Protein AF-A0A0V0XMF1-F1 (afdb_monomer)

Organism: Trichinella pseudospiralis (NCBI:txid6337)

Nearest PDB structures (foldseek):
  4cem-assembly1_A  TM=9.504E-01  e=2.767E-16  Homo sapiens
  4cek-assembly1_A  TM=8.860E-01  e=7.306E-13  Homo sapiens
  4lun-assembly1_U  TM=7.523E-01  e=6.154E-06  Saccharomyces cerevisiae S288C
  7qg6-assembly1_B  TM=7.578E-01  e=6.546E-03  Homo sapiens
  1hu3-assembly1_A  TM=6.821E-01  e=3.438E-03  Homo sapiens

Structure (mmCIF, N/CA/C/O backbone):
data_AF-A0A0V0XMF1-F1
#
_entry.id   AF-A0A0V0XMF1-F1
#
loop_
_atom_site.group_PDB
_atom_site.id
_atom_site.type_symbol
_atom_site.label_atom_id
_atom_site.label_alt_id
_atom_site.label_comp_id
_atom_site.label_asym_id
_atom_site.label_entity_id
_atom_site.label_seq_id
_atom_site.pdbx_PDB_ins_code
_atom_site.Cartn_x
_atom_site.Cartn_y
_atom_site.Cartn_z
_atom_site.occupancy
_atom_site.B_iso_or_equiv
_atom_site.auth_seq_id
_atom_site.auth_comp_id
_atom_site.auth_asym_id
_atom_site.auth_atom_id
_atom_site.pdbx_PDB_model_num
ATOM 1 N N . LEU A 1 1 ? 15.326 -21.332 -53.238 1.00 30.30 1 LEU A N 1
ATOM 2 C CA . LEU A 1 1 ? 14.441 -20.182 -53.493 1.00 30.30 1 LEU A CA 1
ATOM 3 C C . LEU A 1 1 ? 13.102 -20.532 -52.876 1.00 30.30 1 LEU A C 1
ATOM 5 O O . LEU A 1 1 ? 12.557 -21.571 -53.218 1.00 30.30 1 LEU A O 1
ATOM 9 N N . ASP A 1 2 ? 12.730 -19.708 -51.901 1.00 27.34 2 ASP A N 1
ATOM 10 C CA . ASP A 1 2 ? 11.459 -19.590 -51.179 1.00 27.34 2 ASP A CA 1
ATOM 11 C C . ASP A 1 2 ? 11.040 -20.710 -50.213 1.00 27.34 2 ASP A C 1
ATOM 13 O O . ASP A 1 2 ? 10.286 -21.621 -50.535 1.00 27.34 2 ASP A O 1
ATOM 17 N N . PHE A 1 3 ? 11.503 -20.563 -48.965 1.00 25.14 3 PHE A N 1
ATOM 18 C CA . PHE A 1 3 ? 10.879 -21.134 -47.770 1.00 25.14 3 PHE A CA 1
ATOM 19 C C . PHE A 1 3 ? 9.914 -20.096 -47.174 1.00 25.14 3 PHE A C 1
ATOM 21 O O . PHE A 1 3 ? 10.340 -19.167 -46.490 1.00 25.14 3 PHE A O 1
ATOM 28 N N . GLN A 1 4 ? 8.616 -20.268 -47.425 1.00 29.94 4 GLN A N 1
ATOM 29 C CA . GLN A 1 4 ? 7.559 -19.795 -46.532 1.00 29.94 4 GLN A CA 1
ATOM 30 C C . GLN A 1 4 ? 7.360 -20.874 -45.463 1.00 29.94 4 GLN A C 1
ATOM 32 O O . GLN A 1 4 ? 6.953 -21.984 -45.790 1.00 29.94 4 GLN A O 1
ATOM 37 N N . ASN A 1 5 ? 7.669 -20.566 -44.205 1.00 28.72 5 ASN A N 1
ATOM 38 C CA . ASN A 1 5 ? 7.200 -21.344 -43.063 1.00 28.72 5 ASN A CA 1
ATOM 39 C C . ASN A 1 5 ? 6.481 -20.389 -42.114 1.00 28.72 5 ASN A C 1
ATOM 41 O O . ASN A 1 5 ? 7.101 -19.571 -41.434 1.00 28.72 5 ASN A O 1
ATOM 45 N N . ASP A 1 6 ? 5.158 -20.509 -42.125 1.00 28.97 6 ASP A N 1
ATOM 46 C CA . ASP A 1 6 ? 4.235 -19.914 -41.177 1.00 28.97 6 ASP A CA 1
ATOM 47 C C . ASP A 1 6 ? 4.534 -20.421 -39.758 1.00 28.97 6 ASP A C 1
ATOM 49 O O . ASP A 1 6 ? 4.359 -21.601 -39.454 1.00 28.97 6 ASP A O 1
ATOM 53 N N . TYR A 1 7 ? 4.934 -19.523 -38.858 1.00 27.34 7 TYR A N 1
ATOM 54 C CA . TYR A 1 7 ? 4.913 -19.781 -37.418 1.00 27.34 7 TYR A CA 1
ATOM 55 C C . TYR A 1 7 ? 3.592 -19.266 -36.837 1.00 27.34 7 TYR A C 1
ATOM 57 O O . TYR A 1 7 ? 3.508 -18.174 -36.281 1.00 27.34 7 TYR A O 1
ATOM 65 N N . PHE A 1 8 ? 2.538 -20.075 -36.965 1.00 24.08 8 PHE A N 1
ATOM 66 C CA . PHE A 1 8 ? 1.338 -19.947 -36.140 1.00 24.08 8 PHE A CA 1
ATOM 67 C C . PHE A 1 8 ? 1.643 -20.478 -34.735 1.00 24.08 8 PHE A C 1
ATOM 69 O O . PHE A 1 8 ? 1.678 -21.689 -34.522 1.00 24.08 8 PHE A O 1
ATOM 76 N N . ILE A 1 9 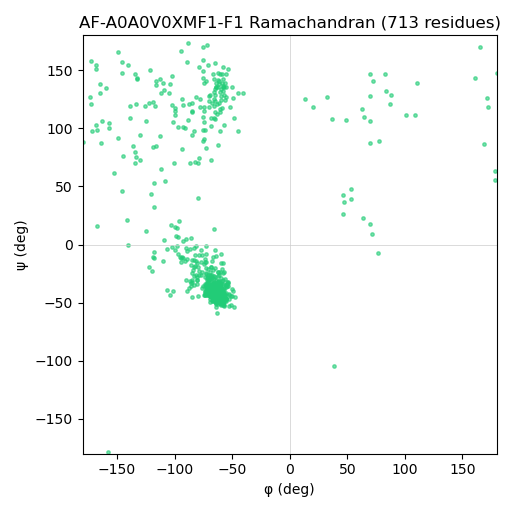? 1.812 -19.590 -33.754 1.00 26.56 9 ILE A N 1
ATOM 77 C CA . ILE A 1 9 ? 1.727 -19.976 -32.341 1.00 26.56 9 ILE A CA 1
ATOM 78 C C . ILE A 1 9 ? 0.274 -19.790 -31.898 1.00 26.56 9 ILE A C 1
ATOM 80 O O . ILE A 1 9 ? -0.187 -18.685 -31.612 1.00 26.56 9 ILE A O 1
ATOM 84 N N . LYS A 1 10 ? -0.455 -20.907 -31.853 1.00 23.38 10 LYS A N 1
ATOM 85 C CA . LYS A 1 10 ? -1.716 -21.044 -31.120 1.00 23.38 10 LYS A CA 1
ATOM 86 C C . LYS A 1 10 ? -1.381 -20.986 -29.624 1.00 23.38 10 LYS A C 1
ATOM 88 O O . LYS A 1 10 ? -0.874 -21.953 -29.067 1.00 23.38 10 LYS A O 1
ATOM 93 N N . LEU A 1 11 ? -1.619 -19.847 -28.981 1.00 26.94 11 LEU A N 1
ATOM 94 C CA . LEU A 1 11 ? -1.619 -19.752 -27.520 1.00 26.94 11 LEU A CA 1
ATOM 95 C C . LEU A 1 11 ? -3.007 -20.165 -27.018 1.00 26.94 11 LEU A C 1
ATOM 97 O O . LEU A 1 11 ? -3.922 -19.344 -26.969 1.00 26.94 11 LEU A O 1
ATOM 101 N N . ASP A 1 12 ? -3.160 -21.444 -26.673 1.00 26.95 12 ASP A N 1
ATOM 102 C CA . ASP A 1 12 ? -4.294 -21.925 -25.882 1.00 26.95 12 ASP A CA 1
ATOM 103 C C . ASP A 1 12 ? -4.173 -21.376 -24.455 1.00 26.95 12 ASP A C 1
ATOM 105 O O . ASP A 1 12 ? -3.333 -21.813 -23.675 1.00 26.95 12 ASP A O 1
ATOM 109 N N . PHE A 1 13 ? -5.043 -20.431 -24.103 1.00 34.44 13 PHE A N 1
ATOM 110 C CA . PHE A 1 13 ? -5.417 -20.165 -22.716 1.00 34.44 13 PHE A CA 1
ATOM 111 C C . PHE A 1 13 ? -6.933 -19.982 -22.660 1.00 34.44 13 PHE A C 1
ATOM 113 O O . PHE A 1 13 ? -7.457 -18.871 -22.729 1.00 34.44 13 PHE A O 1
ATOM 120 N N . MET A 1 14 ? -7.645 -21.105 -22.556 1.00 29.50 14 MET A N 1
ATOM 121 C CA . MET A 1 14 ? -9.008 -21.108 -22.041 1.00 29.50 14 MET A CA 1
ATOM 122 C C . MET A 1 14 ? -8.962 -20.938 -20.522 1.00 29.50 14 MET A C 1
ATOM 124 O O . MET A 1 14 ? -8.574 -21.840 -19.791 1.00 29.50 14 MET A O 1
ATOM 128 N N . SER A 1 15 ? -9.397 -19.779 -20.048 1.00 26.30 15 SER A N 1
ATOM 129 C CA . SER A 1 15 ? -10.392 -19.698 -18.978 1.00 26.30 15 SER A CA 1
ATOM 130 C C . SER A 1 15 ? -11.063 -18.332 -19.088 1.00 26.30 15 SER A C 1
ATOM 132 O O . SER A 1 15 ? -10.489 -17.285 -18.809 1.00 26.30 15 SER A O 1
ATOM 134 N N . THR A 1 16 ? -12.284 -18.344 -19.608 1.00 30.38 16 THR A N 1
ATOM 135 C CA . THR A 1 16 ? -13.222 -17.230 -19.511 1.00 30.38 16 THR A CA 1
ATOM 136 C C . THR A 1 16 ? -13.597 -17.074 -18.043 1.00 30.38 16 THR A C 1
ATOM 138 O O . THR A 1 16 ? -14.304 -17.922 -17.503 1.00 30.38 16 THR A O 1
ATOM 141 N N . VAL A 1 17 ? -13.117 -16.014 -17.400 1.00 25.81 17 VAL A N 1
ATOM 142 C CA . VAL A 1 17 ? -13.613 -15.581 -16.092 1.00 25.81 17 VAL A CA 1
ATOM 143 C C . VAL A 1 17 ? -14.222 -14.199 -16.284 1.00 25.81 17 VAL A C 1
ATOM 145 O O . VAL A 1 17 ? -13.543 -13.271 -16.725 1.00 25.81 17 VAL A O 1
ATOM 148 N N . GLU A 1 18 ? -15.519 -14.085 -16.003 1.00 23.31 18 GLU A N 1
ATOM 149 C CA . GLU A 1 18 ? -16.216 -12.804 -15.919 1.00 23.31 18 GLU A CA 1
ATOM 150 C C . GLU A 1 18 ? -15.550 -11.936 -14.848 1.00 23.31 18 GLU A C 1
ATOM 152 O O . GLU A 1 18 ? -15.513 -12.283 -13.667 1.00 23.31 18 GLU A O 1
ATOM 157 N N . VAL A 1 19 ? -15.010 -10.792 -15.264 1.00 26.77 19 VAL A N 1
ATOM 158 C CA . VAL A 1 19 ? -14.416 -9.813 -14.356 1.00 26.77 19 VAL A CA 1
ATOM 159 C C . VAL A 1 19 ? -15.524 -8.866 -13.899 1.00 26.77 19 VAL A C 1
ATOM 161 O O . VAL A 1 19 ? -15.971 -8.016 -14.669 1.00 26.77 19 VAL A O 1
ATOM 164 N N . LYS A 1 20 ? -15.969 -8.989 -12.641 1.00 24.58 20 LYS A N 1
ATOM 165 C CA . LYS A 1 20 ? -16.704 -7.904 -11.971 1.00 24.58 20 LYS A CA 1
ATOM 166 C C . LYS A 1 20 ? -15.758 -6.704 -11.802 1.00 24.58 20 LYS A C 1
ATOM 168 O O . LYS A 1 20 ? -14.625 -6.903 -11.361 1.00 24.58 20 LYS A O 1
ATOM 173 N N . PRO A 1 21 ? -16.184 -5.471 -12.126 1.00 28.03 21 PRO A N 1
ATOM 174 C CA . PRO A 1 21 ? -15.332 -4.301 -11.983 1.00 28.03 21 PRO A CA 1
ATOM 175 C C . PRO A 1 21 ? -15.124 -3.993 -10.495 1.00 28.03 21 PRO A C 1
ATOM 177 O O . PRO A 1 21 ? -16.082 -3.703 -9.779 1.00 28.03 21 PRO A O 1
ATOM 180 N N . LEU A 1 22 ? -13.873 -4.046 -10.028 1.00 30.06 22 LEU A N 1
ATOM 181 C CA . LEU A 1 22 ? -13.490 -3.438 -8.755 1.00 30.06 22 LEU A CA 1
ATOM 182 C C . LEU A 1 22 ? -13.434 -1.922 -8.945 1.00 30.06 22 LEU A C 1
ATOM 184 O O . LEU A 1 22 ? -12.664 -1.406 -9.755 1.00 30.06 22 LEU A O 1
ATOM 188 N N . GLY A 1 23 ? -14.286 -1.216 -8.206 1.00 38.03 23 GLY A N 1
ATOM 189 C CA . GLY A 1 23 ? -14.271 0.234 -8.141 1.00 38.03 23 GLY A CA 1
ATOM 190 C C . GLY A 1 23 ? -13.038 0.742 -7.400 1.00 38.03 23 GLY A C 1
ATOM 191 O O . GLY A 1 23 ? -12.791 0.348 -6.268 1.00 38.03 23 GLY A O 1
ATOM 192 N N . SER A 1 24 ? -12.306 1.666 -8.023 1.00 34.09 24 SER A N 1
ATOM 193 C CA . SER A 1 24 ? -11.539 2.704 -7.325 1.00 34.09 24 SER A CA 1
ATOM 194 C C . SER A 1 24 ? -11.055 3.764 -8.322 1.00 34.09 24 SER A C 1
ATOM 196 O O . SER A 1 24 ? -10.099 3.531 -9.055 1.00 34.09 24 SER A O 1
ATOM 198 N N . GLY A 1 25 ? -11.722 4.921 -8.346 1.00 32.59 25 GLY A N 1
ATOM 199 C CA . GLY A 1 25 ? -11.124 6.258 -8.506 1.00 32.59 25 GLY A CA 1
ATOM 200 C C . GLY A 1 25 ? -10.069 6.550 -9.587 1.00 32.59 25 GLY A C 1
ATOM 201 O O . GLY A 1 25 ? -9.284 7.471 -9.378 1.00 32.59 25 GLY A O 1
ATOM 202 N N . VAL A 1 26 ? -10.018 5.836 -10.711 1.00 34.59 26 VAL A N 1
ATOM 203 C CA . VAL A 1 26 ? -9.193 6.208 -11.874 1.00 34.59 26 VAL A CA 1
ATOM 204 C C . VAL A 1 26 ? -10.137 6.436 -13.046 1.00 34.59 26 VAL A C 1
ATOM 206 O O . VAL A 1 26 ? -10.932 5.553 -13.366 1.00 34.59 26 VAL A O 1
ATOM 209 N N . GLU A 1 27 ? -10.094 7.631 -13.642 1.00 34.00 27 GLU A N 1
ATOM 210 C CA . GLU A 1 27 ? -10.866 7.939 -14.850 1.00 34.00 27 GLU A CA 1
ATOM 211 C C . GLU A 1 27 ? -10.629 6.846 -15.911 1.00 34.00 27 GLU A C 1
ATOM 213 O O . GLU A 1 27 ? -9.488 6.405 -16.089 1.00 34.00 27 GLU A O 1
ATOM 218 N N . PRO A 1 28 ? -11.681 6.355 -16.587 1.00 40.06 28 PRO A N 1
ATOM 219 C CA . PRO A 1 28 ? -11.531 5.306 -17.583 1.00 40.06 28 PRO A CA 1
ATOM 220 C C . PRO A 1 28 ? -10.669 5.824 -18.740 1.00 40.06 28 PRO A C 1
ATOM 222 O O . PRO A 1 28 ? -11.083 6.717 -19.475 1.00 40.06 28 PRO A O 1
ATOM 225 N N . VAL A 1 29 ? -9.464 5.261 -18.888 1.00 56.44 29 VAL A N 1
ATOM 226 C CA . VAL A 1 29 ? -8.571 5.530 -20.027 1.00 56.44 29 VAL A CA 1
ATOM 227 C C . VAL A 1 29 ? -9.322 5.197 -21.312 1.00 56.44 29 VAL A C 1
ATOM 229 O O . VAL A 1 29 ? -9.894 4.112 -21.434 1.00 56.44 29 VAL A O 1
ATOM 232 N N . THR A 1 30 ? -9.345 6.131 -22.258 1.00 67.44 30 THR A N 1
ATOM 233 C CA . THR A 1 30 ? -10.129 5.978 -23.490 1.00 67.44 30 THR A CA 1
ATOM 234 C C . THR A 1 30 ? -9.459 5.006 -24.469 1.00 67.44 30 THR A C 1
ATOM 236 O O . THR A 1 30 ? -8.231 4.911 -24.527 1.00 67.44 30 THR A O 1
ATOM 239 N N . ASP A 1 31 ? -10.257 4.296 -25.278 1.00 68.62 31 ASP A N 1
ATOM 240 C CA . ASP A 1 31 ? -9.763 3.397 -26.338 1.00 68.62 31 ASP A CA 1
ATOM 241 C C . ASP A 1 31 ? -8.719 4.086 -27.244 1.00 68.62 31 ASP A C 1
ATOM 243 O O . ASP A 1 31 ? -7.724 3.469 -27.627 1.00 68.62 31 ASP A O 1
ATOM 247 N N . ASP A 1 32 ? -8.915 5.370 -27.555 1.00 72.81 32 ASP A N 1
ATOM 248 C CA . ASP A 1 32 ? -8.050 6.145 -28.453 1.00 72.81 32 ASP A CA 1
ATOM 249 C C . ASP A 1 32 ? -6.664 6.438 -27.850 1.00 72.81 32 ASP A C 1
ATOM 251 O O . ASP A 1 32 ? -5.651 6.400 -28.556 1.00 72.81 32 ASP A O 1
ATOM 255 N N . GLU A 1 33 ? -6.578 6.666 -26.537 1.00 74.19 33 GLU A N 1
ATOM 256 C CA . GLU A 1 33 ? -5.300 6.843 -25.834 1.00 74.19 33 GLU A CA 1
ATOM 257 C C . GLU A 1 33 ? -4.482 5.547 -25.822 1.00 74.19 33 GLU A C 1
ATOM 259 O O . GLU A 1 33 ? -3.262 5.569 -26.018 1.00 74.19 33 GLU A O 1
ATOM 264 N N . ILE A 1 34 ? -5.153 4.403 -25.655 1.00 71.25 34 ILE A N 1
ATOM 265 C CA . ILE A 1 34 ? -4.511 3.084 -25.673 1.00 71.25 34 ILE A CA 1
ATOM 266 C C . ILE A 1 34 ? -3.998 2.766 -27.081 1.00 71.25 34 ILE A C 1
ATOM 268 O O . ILE A 1 34 ? -2.865 2.310 -27.232 1.00 71.25 34 ILE A O 1
ATOM 272 N N . LEU A 1 35 ? -4.781 3.071 -28.118 1.00 73.31 35 LEU A N 1
ATOM 273 C CA . LEU A 1 35 ? -4.372 2.910 -29.516 1.00 73.31 35 LEU A CA 1
ATOM 274 C C . LEU A 1 35 ? -3.148 3.761 -29.872 1.00 73.31 35 LEU A C 1
ATOM 276 O O . LEU A 1 35 ? -2.203 3.259 -30.483 1.00 73.31 35 LEU A O 1
ATOM 280 N N . SER A 1 36 ? -3.128 5.024 -29.439 1.00 80.75 36 SER A N 1
ATOM 281 C CA . SER A 1 36 ? -1.967 5.907 -29.598 1.00 80.75 36 SER A CA 1
ATOM 282 C C . SER A 1 36 ? -0.722 5.333 -28.911 1.00 80.75 36 SER A C 1
ATOM 284 O O . SER A 1 36 ? 0.367 5.321 -29.488 1.00 80.75 36 SER A O 1
ATOM 286 N N . SER A 1 37 ? -0.880 4.779 -27.706 1.00 77.44 37 SER A N 1
ATOM 287 C CA . SER A 1 37 ? 0.222 4.162 -26.966 1.00 77.44 37 SER A CA 1
ATOM 288 C C . SER A 1 37 ? 0.757 2.892 -27.643 1.00 77.44 37 SER A C 1
ATOM 290 O O . SER A 1 37 ? 1.973 2.724 -27.749 1.00 77.44 37 SER A O 1
ATOM 292 N N . ILE A 1 38 ? -0.125 2.045 -28.189 1.00 75.25 38 ILE A N 1
ATOM 293 C CA . ILE A 1 38 ? 0.260 0.862 -28.978 1.00 75.25 38 ILE A CA 1
ATOM 294 C C . ILE A 1 38 ? 1.078 1.280 -30.207 1.00 75.25 38 ILE A C 1
ATOM 296 O O . ILE A 1 38 ? 2.137 0.703 -30.463 1.00 75.25 38 ILE A O 1
ATOM 300 N N . GLN A 1 39 ? 0.633 2.303 -30.944 1.00 79.56 39 GLN A N 1
ATOM 301 C CA . GLN A 1 39 ? 1.357 2.782 -32.124 1.00 79.56 39 GLN A CA 1
ATOM 302 C C . GLN A 1 39 ? 2.742 3.333 -31.760 1.00 79.56 39 GLN A C 1
ATOM 304 O O . GLN A 1 39 ? 3.729 2.996 -32.411 1.00 79.56 39 GLN A O 1
ATOM 309 N N . GLN A 1 40 ? 2.846 4.115 -30.680 1.00 83.00 40 GLN A N 1
ATOM 310 C CA . GLN A 1 40 ? 4.134 4.615 -30.189 1.00 83.00 40 GLN A CA 1
ATOM 311 C C . GLN A 1 40 ? 5.101 3.480 -29.830 1.00 83.00 40 GLN A C 1
ATOM 313 O O . GLN A 1 40 ? 6.297 3.582 -30.107 1.00 83.00 40 GLN A O 1
ATOM 318 N N . SER A 1 41 ? 4.601 2.396 -29.234 1.00 79.88 41 SER A N 1
ATOM 319 C CA . SER A 1 41 ? 5.398 1.203 -28.937 1.00 79.88 41 SER A CA 1
ATOM 320 C C . SER A 1 41 ? 5.903 0.501 -30.200 1.00 79.88 41 SER A C 1
ATOM 322 O O . SER A 1 41 ? 7.085 0.155 -30.270 1.00 79.88 41 SER A O 1
ATOM 324 N N . ILE A 1 42 ? 5.052 0.346 -31.220 1.00 80.56 42 ILE A N 1
ATOM 325 C CA . ILE A 1 42 ? 5.435 -0.238 -32.517 1.00 80.56 42 ILE A CA 1
ATOM 326 C C . ILE A 1 42 ? 6.522 0.611 -33.187 1.00 80.56 42 ILE A C 1
ATOM 328 O O . ILE A 1 42 ? 7.567 0.082 -33.574 1.00 80.56 42 ILE A O 1
ATOM 332 N N . ASP A 1 43 ? 6.321 1.928 -33.264 1.00 84.44 43 ASP A N 1
ATOM 333 C CA . ASP A 1 43 ? 7.280 2.858 -33.869 1.00 84.44 43 ASP A CA 1
ATOM 334 C C . ASP A 1 43 ? 8.619 2.843 -33.118 1.00 84.44 43 ASP A C 1
ATOM 336 O O . ASP A 1 43 ? 9.696 2.851 -33.726 1.00 84.44 43 ASP A O 1
ATOM 340 N N . ARG A 1 44 ? 8.570 2.784 -31.779 1.00 86.38 44 ARG A N 1
ATOM 341 C CA . ARG A 1 44 ? 9.758 2.675 -30.925 1.00 86.38 44 ARG A CA 1
ATOM 342 C C . ARG A 1 44 ? 10.531 1.393 -31.221 1.00 86.38 44 ARG A C 1
ATOM 344 O O . ARG A 1 44 ? 11.747 1.460 -31.399 1.00 86.38 44 ARG A O 1
ATOM 351 N N . LEU A 1 45 ? 9.855 0.246 -31.289 1.00 84.62 45 LEU A N 1
ATOM 352 C CA . LEU A 1 45 ? 10.485 -1.043 -31.584 1.00 84.62 45 LEU A CA 1
ATOM 353 C C . LEU A 1 45 ? 11.077 -1.071 -33.003 1.00 84.62 45 LEU A C 1
ATOM 355 O O . LEU A 1 45 ? 12.195 -1.554 -33.190 1.00 84.62 45 LEU A O 1
ATOM 359 N N . GLY A 1 46 ? 10.374 -0.492 -33.982 1.00 85.62 46 GLY A N 1
ATOM 360 C CA . GLY A 1 46 ? 10.856 -0.335 -35.357 1.00 85.62 46 GLY A CA 1
ATOM 361 C C . GLY A 1 46 ? 12.177 0.434 -35.427 1.00 85.62 46 GLY A C 1
ATOM 362 O O . GLY A 1 46 ? 13.168 -0.086 -35.939 1.00 85.62 46 GLY A O 1
ATOM 363 N N . ARG A 1 47 ? 12.243 1.617 -34.800 1.00 88.06 47 ARG A N 1
ATOM 364 C CA . ARG A 1 47 ? 13.485 2.413 -34.720 1.00 88.06 47 ARG A CA 1
ATOM 365 C C . ARG A 1 47 ? 14.621 1.660 -34.024 1.00 88.06 47 ARG A C 1
ATOM 367 O O . ARG A 1 47 ? 15.770 1.736 -34.459 1.00 88.06 47 ARG A O 1
ATOM 374 N N . LYS A 1 48 ? 14.318 0.907 -32.958 1.00 90.62 48 LYS A N 1
ATOM 375 C CA . LYS A 1 48 ? 15.318 0.069 -32.274 1.00 90.62 48 LYS A CA 1
ATOM 376 C C . LYS A 1 48 ? 15.896 -0.994 -33.210 1.00 90.62 48 LYS A C 1
ATOM 378 O O . LYS A 1 48 ? 17.113 -1.172 -33.219 1.00 90.62 48 LYS A O 1
ATOM 383 N N . ARG A 1 49 ? 15.066 -1.663 -34.025 1.00 90.12 49 ARG A N 1
ATOM 384 C CA . ARG A 1 49 ? 15.522 -2.659 -35.016 1.00 90.12 49 ARG A CA 1
ATOM 385 C C . ARG A 1 49 ? 16.448 -2.052 -36.067 1.00 90.12 49 ARG A C 1
ATOM 387 O O . ARG A 1 49 ? 17.489 -2.639 -36.350 1.00 90.12 49 ARG A O 1
ATOM 394 N N . GLU A 1 50 ? 16.113 -0.878 -36.596 1.00 91.69 50 GLU A N 1
ATOM 395 C CA . GLU A 1 50 ? 16.941 -0.184 -37.594 1.00 91.69 50 GLU A CA 1
ATOM 396 C C . GLU A 1 50 ? 18.346 0.120 -37.056 1.00 91.69 50 GLU A C 1
ATOM 398 O O . GLU A 1 50 ? 19.354 -0.250 -37.665 1.00 91.69 50 GLU A O 1
ATOM 403 N N . ILE A 1 51 ? 18.424 0.732 -35.871 1.00 92.94 51 ILE A N 1
ATOM 404 C CA . ILE A 1 51 ? 19.703 1.062 -35.230 1.00 92.94 51 ILE A CA 1
ATOM 405 C C . ILE A 1 51 ? 20.466 -0.216 -34.857 1.00 92.94 51 ILE A C 1
ATOM 407 O O . ILE A 1 51 ? 21.682 -0.294 -35.052 1.00 92.94 51 ILE A O 1
ATOM 411 N N . ARG A 1 52 ? 19.762 -1.239 -34.354 1.00 94.38 52 ARG A N 1
ATOM 412 C CA . ARG A 1 52 ? 20.353 -2.541 -34.029 1.00 94.38 52 ARG A CA 1
ATOM 413 C C . ARG A 1 52 ? 21.009 -3.176 -35.244 1.00 94.38 52 ARG A C 1
ATOM 415 O O . ARG A 1 52 ? 22.150 -3.614 -35.137 1.00 94.38 52 ARG A O 1
ATOM 422 N N . GLN A 1 53 ? 20.337 -3.187 -36.392 1.00 93.50 53 GLN A N 1
ATOM 423 C CA . GLN A 1 53 ? 20.891 -3.756 -37.617 1.00 93.50 53 GLN A CA 1
ATOM 424 C C . GLN A 1 53 ? 22.175 -3.035 -38.048 1.00 93.50 53 GLN A C 1
ATOM 426 O O . GLN A 1 53 ? 23.155 -3.686 -38.411 1.00 93.50 53 GLN A O 1
ATOM 431 N N . ALA A 1 54 ? 22.205 -1.702 -37.952 1.00 93.75 54 ALA A N 1
ATOM 432 C CA . ALA A 1 54 ? 23.402 -0.917 -38.250 1.00 93.75 54 ALA A CA 1
ATOM 433 C C . ALA A 1 54 ? 24.569 -1.235 -37.296 1.00 93.75 54 ALA A C 1
ATOM 435 O O . ALA A 1 54 ? 25.718 -1.313 -37.727 1.00 93.75 54 ALA A O 1
ATOM 436 N N . ASN A 1 55 ? 24.286 -1.462 -36.009 1.00 95.88 55 ASN A N 1
ATOM 437 C CA . ASN A 1 55 ? 25.307 -1.829 -35.024 1.00 95.88 55 ASN A CA 1
ATOM 438 C C . ASN A 1 55 ? 25.814 -3.264 -35.203 1.00 95.88 55 ASN A C 1
ATOM 440 O O . ASN A 1 55 ? 27.017 -3.487 -35.123 1.00 95.88 55 ASN A O 1
ATOM 444 N N . LEU A 1 56 ? 24.942 -4.226 -35.513 1.00 93.19 56 LEU A N 1
ATOM 445 C CA . LEU A 1 56 ? 25.362 -5.604 -35.796 1.00 93.19 56 LEU A CA 1
ATOM 446 C C . LEU A 1 56 ? 26.260 -5.680 -37.042 1.00 93.19 56 LEU A C 1
ATOM 448 O O . LEU A 1 56 ? 27.242 -6.418 -37.049 1.00 93.19 56 LEU A O 1
ATOM 452 N N . ASN A 1 57 ? 25.984 -4.848 -38.049 1.00 93.88 57 ASN A N 1
ATOM 453 C CA . ASN A 1 57 ? 26.796 -4.742 -39.264 1.00 93.88 57 ASN A CA 1
ATOM 454 C C . ASN A 1 57 ? 28.050 -3.857 -39.088 1.00 93.88 57 ASN A C 1
ATOM 456 O O . ASN A 1 57 ? 28.836 -3.706 -40.023 1.00 93.88 57 ASN A O 1
ATOM 460 N N . ALA A 1 58 ? 28.276 -3.269 -37.905 1.00 92.25 58 ALA A N 1
ATOM 461 C CA . ALA A 1 58 ? 29.364 -2.318 -37.673 1.00 92.25 58 ALA A CA 1
ATOM 462 C C . ALA A 1 58 ? 30.746 -2.890 -38.000 1.00 92.25 58 ALA A C 1
ATOM 464 O O . ALA A 1 58 ? 31.600 -2.171 -38.507 1.00 92.25 58 ALA A O 1
ATOM 465 N N . VAL A 1 59 ? 30.987 -4.171 -37.709 1.00 88.81 59 VAL A N 1
ATOM 466 C CA . VAL A 1 59 ? 32.298 -4.803 -37.932 1.00 88.81 59 VAL A CA 1
ATOM 467 C C . VAL A 1 59 ? 32.701 -4.752 -39.408 1.00 88.81 59 VAL A C 1
ATOM 469 O O . VAL A 1 59 ? 33.872 -4.521 -39.697 1.00 88.81 59 VAL A O 1
ATOM 472 N N . GLU A 1 60 ? 31.741 -4.899 -40.321 1.00 88.00 60 GLU A N 1
ATOM 473 C CA . GLU A 1 60 ? 31.977 -4.884 -41.769 1.00 88.00 60 GLU A CA 1
ATOM 474 C C . GLU A 1 60 ? 31.998 -3.466 -42.355 1.00 88.00 60 GLU A C 1
ATOM 476 O O . GLU A 1 60 ? 32.693 -3.207 -43.334 1.00 88.00 60 GLU A O 1
ATOM 481 N N . VAL A 1 61 ? 31.245 -2.538 -41.755 1.00 88.38 61 VAL A N 1
ATOM 482 C CA . VAL A 1 61 ? 31.017 -1.178 -42.287 1.00 88.38 61 VAL A CA 1
ATOM 483 C C . VAL A 1 61 ? 31.936 -0.129 -41.639 1.00 88.38 61 VAL A C 1
ATOM 485 O O . VAL A 1 61 ? 31.897 1.054 -41.988 1.00 88.38 61 VAL A O 1
ATOM 488 N N . ARG A 1 62 ? 32.788 -0.532 -40.688 1.00 92.06 62 ARG A N 1
ATOM 489 C CA . ARG A 1 62 ? 33.707 0.377 -39.990 1.00 92.06 62 ARG A CA 1
ATOM 490 C C . ARG A 1 62 ? 34.617 1.124 -40.972 1.00 92.06 62 ARG A C 1
ATOM 492 O O . ARG A 1 62 ? 35.185 0.512 -41.875 1.00 92.06 62 ARG A O 1
ATOM 499 N N . PRO A 1 63 ? 34.798 2.443 -40.780 1.00 90.62 63 PRO A N 1
ATOM 500 C CA . PRO A 1 63 ? 35.652 3.234 -41.647 1.00 90.62 63 PRO A CA 1
ATOM 501 C C . PRO A 1 63 ? 37.120 2.821 -41.515 1.00 90.62 63 PRO A C 1
ATOM 503 O O . PRO A 1 63 ? 37.599 2.489 -40.430 1.00 90.62 63 PRO A O 1
ATOM 506 N N . ASP A 1 64 ? 37.843 2.913 -42.625 1.00 89.56 64 ASP A N 1
ATOM 507 C CA . ASP A 1 64 ? 39.273 2.650 -42.684 1.00 89.56 64 ASP A CA 1
ATOM 508 C C . ASP A 1 64 ? 40.107 3.799 -42.086 1.00 89.56 64 ASP A C 1
ATOM 510 O O . ASP A 1 64 ? 39.628 4.906 -41.805 1.00 89.56 64 ASP A O 1
ATOM 514 N N . GLU A 1 65 ? 41.410 3.563 -41.907 1.00 87.81 65 GLU A N 1
ATOM 515 C CA . GLU A 1 65 ? 42.315 4.605 -41.413 1.00 87.81 65 GLU A CA 1
ATOM 516 C C . GLU A 1 65 ? 42.333 5.852 -42.311 1.00 87.81 65 GLU A C 1
ATOM 518 O O . GLU A 1 65 ? 42.549 6.963 -41.818 1.00 87.81 65 GLU A O 1
ATOM 523 N N . ALA A 1 66 ? 42.110 5.698 -43.621 1.00 90.75 66 ALA A N 1
ATOM 524 C CA . ALA A 1 66 ? 42.111 6.811 -44.563 1.00 90.75 66 ALA A CA 1
ATOM 525 C C . ALA A 1 66 ? 40.955 7.781 -44.293 1.00 90.75 66 ALA A C 1
ATOM 527 O O . ALA A 1 66 ? 41.151 9.000 -44.340 1.00 90.75 66 ALA A O 1
ATOM 528 N N . PHE A 1 67 ? 39.770 7.268 -43.958 1.00 92.50 67 PHE A N 1
ATOM 529 C CA . PHE A 1 67 ? 38.662 8.087 -43.483 1.00 92.50 67 PHE A CA 1
ATOM 530 C C . PHE A 1 67 ? 39.006 8.798 -42.168 1.00 92.50 67 PHE A C 1
ATOM 532 O O . PHE A 1 67 ? 38.831 10.014 -42.063 1.00 92.50 67 PHE A O 1
ATOM 539 N N . LEU A 1 68 ? 39.551 8.077 -41.181 1.00 92.44 68 LEU A N 1
ATOM 540 C CA . LEU A 1 68 ? 39.847 8.636 -39.855 1.00 92.44 68 LEU A CA 1
ATOM 541 C C . LEU A 1 68 ? 40.888 9.768 -39.901 1.00 92.44 68 LEU A C 1
ATOM 543 O O . LEU A 1 68 ? 40.802 10.720 -39.123 1.00 92.44 68 LEU A O 1
ATOM 547 N N . ARG A 1 69 ? 41.845 9.719 -40.835 1.00 92.31 69 ARG A N 1
ATOM 548 C CA . ARG A 1 69 ? 42.851 10.781 -41.034 1.00 92.31 69 ARG A CA 1
ATOM 549 C C . ARG A 1 69 ? 42.266 12.103 -41.545 1.00 92.31 69 ARG A C 1
ATOM 551 O O . ARG A 1 69 ? 42.897 13.137 -41.354 1.00 92.31 69 ARG A O 1
ATOM 558 N N . LYS A 1 70 ? 41.081 12.095 -42.171 1.00 93.88 70 LYS A N 1
ATOM 559 C CA . LYS A 1 70 ? 40.396 13.317 -42.649 1.00 93.88 70 LYS A CA 1
ATOM 560 C C . LYS A 1 70 ? 39.713 14.098 -41.522 1.00 93.88 70 LYS A C 1
ATOM 562 O O . LYS A 1 70 ? 39.319 15.243 -41.722 1.00 93.88 70 LYS A O 1
ATOM 567 N N . LEU A 1 71 ? 39.538 13.470 -40.364 1.00 95.38 71 LEU A N 1
ATOM 568 C CA . LEU A 1 71 ? 38.852 14.037 -39.211 1.00 95.38 71 LEU A CA 1
ATOM 569 C C . LEU A 1 71 ? 39.818 14.806 -38.302 1.00 95.38 71 LEU A C 1
ATOM 571 O O . LEU A 1 71 ? 41.026 14.558 -38.268 1.00 95.38 71 LEU A O 1
ATOM 575 N N . ASP A 1 72 ? 39.276 15.730 -37.513 1.00 94.38 72 ASP A N 1
ATOM 576 C CA . ASP A 1 72 ? 40.077 16.602 -36.661 1.00 94.38 72 ASP A CA 1
ATOM 577 C C . ASP A 1 72 ? 40.629 15.843 -35.437 1.00 94.38 72 ASP A C 1
ATOM 579 O O . ASP A 1 72 ? 39.892 15.393 -34.555 1.00 94.38 72 ASP A O 1
ATOM 583 N N . SER A 1 73 ? 41.957 15.716 -35.388 1.00 94.69 73 SER A N 1
ATOM 584 C CA . SER A 1 73 ? 42.707 15.038 -34.318 1.00 94.69 73 SER A CA 1
ATOM 585 C C . SER A 1 73 ? 43.309 16.016 -33.295 1.00 94.69 73 SER A C 1
ATOM 587 O O . SER A 1 73 ? 44.201 15.652 -32.529 1.00 94.69 73 SER A O 1
ATOM 589 N N . SER A 1 74 ? 42.873 17.281 -33.277 1.00 95.44 74 SER A N 1
ATOM 590 C CA . SER A 1 74 ? 43.430 18.295 -32.379 1.00 95.44 74 SER A CA 1
ATOM 591 C C . SER A 1 74 ? 43.159 17.957 -30.911 1.00 95.44 74 SER A C 1
ATOM 593 O O . SER A 1 74 ? 42.018 17.743 -30.490 1.00 95.44 74 SER A O 1
ATOM 595 N N . LEU A 1 75 ? 44.225 17.967 -30.104 1.00 94.69 75 LEU A N 1
ATOM 596 C CA . LEU A 1 75 ? 44.176 17.691 -28.663 1.00 94.69 75 LEU A CA 1
ATOM 597 C C . LEU A 1 75 ? 43.136 18.573 -27.956 1.00 94.69 75 LEU A C 1
ATOM 599 O O . LEU A 1 75 ? 42.363 18.091 -27.129 1.00 94.69 75 LEU A O 1
ATOM 603 N N . LYS A 1 76 ? 43.078 19.864 -28.312 1.00 95.00 76 LYS A N 1
ATOM 604 C CA . LYS A 1 76 ? 42.164 20.838 -27.701 1.00 95.00 76 LYS A CA 1
ATOM 605 C C . LYS A 1 76 ? 40.694 20.488 -27.946 1.00 95.00 76 LYS A C 1
ATOM 607 O O . LYS A 1 76 ? 39.914 20.523 -27.000 1.00 95.00 76 LYS A O 1
ATOM 612 N N . LYS A 1 77 ? 40.306 20.145 -29.182 1.00 95.44 77 LYS A N 1
ATOM 613 C CA . LYS A 1 77 ? 38.903 19.824 -29.488 1.00 95.44 77 LYS A CA 1
ATOM 614 C C . LYS A 1 77 ? 38.501 18.458 -28.942 1.00 95.44 77 LYS A C 1
ATOM 616 O O . LYS A 1 77 ? 37.435 18.354 -28.348 1.00 95.44 77 LYS A O 1
ATOM 621 N N . ASN A 1 78 ? 39.369 17.452 -29.053 1.00 96.00 78 ASN A N 1
ATOM 622 C CA . ASN A 1 78 ? 39.092 16.110 -28.536 1.00 96.00 78 ASN A CA 1
ATOM 623 C C . ASN A 1 78 ? 38.969 16.100 -27.002 1.00 96.00 78 ASN A C 1
ATOM 625 O O . ASN A 1 78 ? 37.989 15.585 -26.468 1.00 96.00 78 ASN A O 1
ATOM 629 N N . THR A 1 79 ? 39.879 16.757 -26.274 1.00 94.69 79 THR A N 1
ATOM 630 C CA . THR A 1 79 ? 39.761 16.873 -24.805 1.00 94.69 79 THR A CA 1
ATOM 631 C C . THR A 1 79 ? 38.554 17.702 -24.366 1.00 94.69 79 THR A C 1
ATOM 633 O O . THR A 1 79 ? 37.907 17.353 -23.378 1.00 94.69 79 THR A O 1
ATOM 636 N N . ALA A 1 80 ? 38.213 18.776 -25.087 1.00 95.88 80 ALA A N 1
ATOM 637 C CA . ALA A 1 80 ? 37.009 19.558 -24.811 1.00 95.88 80 ALA A CA 1
ATOM 638 C C . ALA A 1 80 ? 35.733 18.733 -25.035 1.00 95.88 80 ALA A C 1
ATOM 640 O O . ALA A 1 80 ? 34.837 18.762 -24.192 1.00 95.88 80 ALA A O 1
ATOM 641 N N . PHE A 1 81 ? 35.679 17.956 -26.120 1.00 97.00 81 PHE A N 1
ATOM 642 C CA . PHE A 1 81 ? 34.574 17.049 -26.419 1.00 97.00 81 PHE A CA 1
ATOM 643 C C . PHE A 1 81 ? 34.398 16.005 -25.311 1.00 97.00 81 PHE A C 1
ATOM 645 O O . PHE A 1 81 ? 33.326 15.917 -24.719 1.00 97.00 81 PHE A O 1
ATOM 652 N N . VAL A 1 82 ? 35.468 15.296 -24.938 1.00 96.50 82 VAL A N 1
ATOM 653 C CA . VAL A 1 82 ? 35.437 14.288 -23.865 1.00 96.50 82 VAL A CA 1
ATOM 654 C C . VAL A 1 82 ? 35.014 14.886 -22.520 1.00 96.50 82 VAL A C 1
ATOM 656 O O . VAL A 1 82 ? 34.270 14.250 -21.776 1.00 96.50 82 VAL A O 1
ATOM 659 N N . LYS A 1 83 ? 35.437 16.113 -22.187 1.00 94.81 83 LYS A N 1
ATOM 660 C CA . LYS A 1 83 ? 34.975 16.801 -20.967 1.00 94.81 83 LYS A CA 1
ATOM 661 C C . LYS A 1 83 ? 33.487 17.140 -21.026 1.00 94.81 83 LYS A C 1
ATOM 663 O O . LYS A 1 83 ? 32.797 16.979 -20.024 1.00 94.81 83 LYS A O 1
ATOM 668 N N . ARG A 1 84 ? 32.994 17.576 -22.188 1.00 94.75 84 ARG A N 1
ATOM 669 C CA . ARG A 1 84 ? 31.582 17.924 -22.404 1.00 94.75 84 ARG A CA 1
ATOM 670 C C . ARG A 1 84 ? 3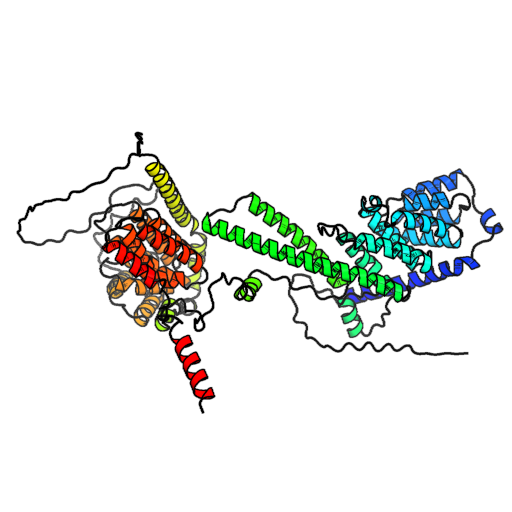0.652 16.728 -22.187 1.00 94.75 84 ARG A C 1
ATOM 672 O O . ARG A 1 84 ? 29.553 16.905 -21.673 1.00 94.75 84 ARG A O 1
ATOM 679 N N . LEU A 1 85 ? 31.112 15.515 -22.497 1.00 95.75 85 LEU A N 1
ATOM 680 C CA . LEU A 1 85 ? 30.346 14.283 -22.282 1.00 95.75 85 LEU A CA 1
ATOM 681 C C . LEU A 1 85 ? 29.999 14.011 -20.809 1.00 95.75 85 LEU A C 1
ATOM 683 O O . LEU A 1 85 ? 28.962 13.413 -20.544 1.00 95.75 85 LEU A O 1
ATOM 687 N N . LYS A 1 86 ? 30.789 14.505 -19.841 1.00 94.50 86 LYS A N 1
ATOM 688 C CA . LYS A 1 86 ? 30.484 14.343 -18.402 1.00 94.50 86 LYS A CA 1
ATOM 689 C C . LYS A 1 86 ? 29.206 15.066 -17.965 1.00 94.50 86 LYS A C 1
ATOM 691 O O . LYS A 1 86 ? 28.641 14.758 -16.918 1.00 94.50 86 LYS A O 1
ATOM 696 N N . THR A 1 87 ? 28.765 16.044 -18.749 1.00 93.12 87 THR A N 1
ATOM 697 C CA . THR A 1 87 ? 27.550 16.831 -18.515 1.00 93.12 87 THR A CA 1
ATOM 698 C C . THR A 1 87 ? 26.547 16.641 -19.652 1.00 93.12 87 THR A C 1
ATOM 700 O O . THR A 1 87 ? 25.847 17.586 -20.007 1.00 93.12 87 THR A O 1
ATOM 703 N N . PHE A 1 88 ? 26.524 15.450 -20.263 1.00 95.06 88 PHE A N 1
ATOM 704 C CA . PHE A 1 88 ? 25.594 15.122 -21.340 1.00 95.06 88 PHE A CA 1
ATOM 705 C C . PHE A 1 88 ? 24.139 15.296 -20.888 1.00 95.06 88 PHE A C 1
ATOM 707 O O . PHE A 1 88 ? 23.760 14.851 -19.805 1.00 95.06 88 PHE A O 1
ATOM 714 N N . THR A 1 89 ? 23.333 15.917 -21.748 1.00 94.69 89 THR A N 1
ATOM 715 C CA . THR A 1 89 ? 21.881 16.047 -21.595 1.00 94.69 89 THR A CA 1
ATOM 716 C C . THR A 1 89 ? 21.207 15.877 -22.951 1.00 94.69 89 THR A C 1
ATOM 718 O O . THR A 1 89 ? 21.797 16.203 -23.984 1.00 94.69 89 THR A O 1
ATOM 721 N N . GLU A 1 90 ? 19.945 15.455 -22.954 1.00 93.25 90 GLU A N 1
ATOM 722 C CA . GLU A 1 90 ? 19.112 15.325 -24.157 1.00 93.25 90 GLU A CA 1
ATOM 723 C C . GLU A 1 90 ? 19.163 16.573 -25.061 1.00 93.25 90 GLU A C 1
ATOM 725 O O . GLU A 1 90 ? 19.420 16.469 -26.260 1.00 93.25 90 GLU A O 1
ATOM 730 N N . SER A 1 91 ? 19.054 17.772 -24.477 1.00 93.81 91 SER A N 1
ATOM 731 C CA . SER A 1 91 ? 19.114 19.053 -25.203 1.00 93.81 91 SER A CA 1
ATOM 732 C C . SER A 1 91 ? 20.442 19.320 -25.925 1.00 93.81 91 SER A C 1
ATOM 734 O O . SER A 1 91 ? 20.490 20.096 -26.879 1.00 93.81 91 SER A O 1
ATOM 736 N N . GLN A 1 92 ? 21.537 18.700 -25.480 1.00 94.06 92 GLN A N 1
ATOM 737 C CA . GLN A 1 92 ? 22.856 18.847 -26.092 1.00 94.06 92 GLN A CA 1
ATOM 738 C C . GLN A 1 92 ? 23.143 17.762 -27.134 1.00 94.06 92 GLN A C 1
ATOM 740 O O . GLN A 1 92 ? 24.114 17.911 -27.880 1.00 94.06 92 GLN A O 1
ATOM 745 N N . SER A 1 93 ? 22.314 16.715 -27.213 1.00 93.81 93 SER A N 1
ATOM 746 C CA . SER A 1 93 ? 22.571 15.516 -28.016 1.00 93.81 93 SER A CA 1
ATOM 747 C C . SER A 1 93 ? 22.900 15.844 -29.475 1.00 93.81 93 SER A C 1
ATOM 749 O O . SER A 1 93 ? 23.981 15.505 -29.953 1.00 93.81 93 SER A O 1
ATOM 751 N N . ALA A 1 94 ? 22.049 16.621 -30.156 1.00 95.31 94 ALA A N 1
ATOM 752 C CA . ALA A 1 94 ? 22.244 16.972 -31.566 1.00 95.31 94 ALA A CA 1
ATOM 753 C C . ALA A 1 94 ? 23.580 17.696 -31.830 1.00 95.31 94 ALA A C 1
ATOM 755 O O . ALA A 1 94 ? 24.281 17.404 -32.801 1.00 95.31 94 ALA A O 1
ATOM 756 N N . ASN A 1 95 ? 23.969 18.611 -30.936 1.00 95.56 95 ASN A N 1
ATOM 757 C CA . ASN A 1 95 ? 25.239 19.331 -31.041 1.00 95.56 95 ASN A CA 1
ATOM 758 C C . ASN A 1 95 ? 26.434 18.403 -30.793 1.00 95.56 95 ASN A C 1
ATOM 760 O O . ASN A 1 95 ? 27.419 18.467 -31.523 1.00 95.56 95 ASN A O 1
ATOM 764 N N . ILE A 1 96 ? 26.335 17.522 -29.796 1.00 96.19 96 ILE A N 1
ATOM 765 C CA . ILE A 1 96 ? 27.379 16.544 -29.471 1.00 96.19 96 ILE A CA 1
ATOM 766 C C . ILE A 1 96 ? 27.557 15.548 -30.622 1.00 96.19 96 ILE A C 1
ATOM 768 O O . ILE A 1 96 ? 28.687 15.273 -31.012 1.00 96.19 96 ILE A O 1
ATOM 772 N N . ILE A 1 97 ? 26.474 15.061 -31.227 1.00 96.44 97 ILE A N 1
ATOM 773 C CA . ILE A 1 97 ? 26.526 14.173 -32.396 1.00 96.44 97 ILE A CA 1
ATOM 774 C C . ILE A 1 97 ? 27.173 14.882 -33.591 1.00 96.44 97 ILE A C 1
ATOM 776 O O . ILE A 1 97 ? 28.009 14.296 -34.284 1.00 96.44 97 ILE A O 1
ATOM 780 N N . ARG A 1 98 ? 26.836 16.156 -33.830 1.00 96.12 98 ARG A N 1
ATOM 781 C CA . ARG A 1 98 ? 27.462 16.949 -34.896 1.00 96.12 98 ARG A CA 1
ATOM 782 C C . ARG A 1 98 ? 28.967 17.095 -34.676 1.00 96.12 98 ARG A C 1
ATOM 784 O O . ARG A 1 98 ? 29.734 16.864 -35.606 1.00 96.12 98 ARG A O 1
ATOM 791 N N . ASP A 1 99 ? 29.381 17.426 -33.456 1.00 95.75 99 ASP A N 1
ATOM 792 C CA . ASP A 1 99 ? 30.794 17.558 -33.100 1.00 95.75 99 ASP A CA 1
ATOM 793 C C . ASP A 1 99 ? 31.513 16.201 -33.249 1.00 95.75 99 ASP A C 1
ATOM 795 O O . ASP A 1 99 ? 32.543 16.125 -33.920 1.00 95.75 99 ASP A O 1
ATOM 799 N N . PHE A 1 100 ? 30.921 15.112 -32.739 1.00 96.88 100 PHE A N 1
ATOM 800 C CA . PHE A 1 100 ? 31.439 13.742 -32.847 1.00 96.88 100 PHE A CA 1
ATOM 801 C C . PHE A 1 100 ? 31.751 13.346 -34.295 1.00 96.88 100 PHE A C 1
ATOM 803 O O . PHE A 1 100 ? 32.808 12.779 -34.575 1.00 96.88 100 PHE A O 1
ATOM 810 N N . ARG A 1 101 ? 30.861 13.680 -35.241 1.00 95.81 101 ARG A N 1
ATOM 811 C CA . ARG A 1 101 ? 31.046 13.335 -36.660 1.00 95.81 101 ARG A CA 1
ATOM 812 C C . ARG A 1 101 ? 32.324 13.934 -37.251 1.00 95.81 101 ARG A C 1
ATOM 814 O O . ARG A 1 101 ? 32.897 13.302 -38.136 1.00 95.81 101 ARG A O 1
ATOM 821 N N . THR A 1 102 ? 32.783 15.081 -36.743 1.00 96.19 102 THR A N 1
ATOM 822 C CA . THR A 1 102 ? 33.958 15.820 -37.248 1.00 96.19 102 THR A CA 1
ATOM 823 C C . THR A 1 102 ? 35.289 15.440 -36.588 1.00 96.19 102 THR A C 1
ATOM 825 O O . THR A 1 102 ? 36.347 15.792 -37.110 1.00 96.19 102 THR A O 1
ATOM 828 N N . LEU A 1 103 ? 35.257 14.726 -35.459 1.00 96.56 103 LEU A N 1
ATOM 829 C CA . LEU A 1 103 ? 36.431 14.458 -34.624 1.00 96.56 103 LEU A CA 1
ATOM 830 C C . LEU A 1 103 ? 36.985 13.041 -34.820 1.00 96.56 103 LEU A C 1
ATOM 832 O O . LEU A 1 103 ? 36.234 12.075 -34.988 1.00 96.56 103 LEU A O 1
ATOM 836 N N . ASN A 1 104 ? 38.312 12.916 -34.735 1.00 96.19 104 ASN A N 1
ATOM 837 C CA . ASN A 1 104 ? 39.002 11.634 -34.613 1.00 96.19 104 ASN A CA 1
ATOM 838 C C . ASN A 1 104 ? 39.326 11.340 -33.141 1.00 96.19 104 ASN A C 1
ATOM 840 O O . ASN A 1 104 ? 40.313 11.832 -32.592 1.00 96.19 104 ASN A O 1
ATOM 844 N N . LEU A 1 105 ? 38.521 10.478 -32.526 1.00 95.88 105 LEU A N 1
ATOM 845 C CA . LEU A 1 105 ? 38.627 10.088 -31.121 1.00 95.88 105 LEU A CA 1
ATOM 846 C C . LEU A 1 105 ? 39.372 8.759 -30.926 1.00 95.88 105 LEU A C 1
ATOM 848 O O . LEU A 1 105 ? 39.327 8.215 -29.830 1.00 95.88 105 LEU A O 1
ATOM 852 N N . SER A 1 106 ? 40.086 8.240 -31.935 1.00 94.12 106 SER A N 1
ATOM 853 C CA . SER A 1 106 ? 40.751 6.922 -31.854 1.00 94.12 106 SER A CA 1
ATOM 854 C C . SER A 1 106 ? 41.694 6.793 -30.648 1.00 94.12 106 SER A C 1
ATOM 856 O O . SER A 1 106 ? 41.819 5.722 -30.069 1.00 94.12 106 SER A O 1
ATOM 858 N N . ARG A 1 107 ? 42.332 7.898 -30.233 1.00 93.88 107 ARG A N 1
ATOM 859 C CA . ARG A 1 107 ? 43.226 7.953 -29.059 1.00 93.88 107 ARG A CA 1
ATOM 860 C C . ARG A 1 107 ? 42.524 8.294 -27.739 1.00 93.88 107 ARG A C 1
ATOM 862 O O . ARG A 1 107 ? 43.194 8.352 -26.721 1.00 93.88 107 ARG A O 1
ATOM 869 N N . TYR A 1 108 ? 41.219 8.557 -27.776 1.00 96.06 108 TYR A N 1
ATOM 870 C CA . TYR A 1 108 ? 40.415 9.054 -26.654 1.00 96.06 108 TYR A CA 1
ATOM 871 C C . TYR A 1 108 ? 39.202 8.163 -26.354 1.00 96.06 108 TYR A C 1
ATOM 873 O O . TYR A 1 108 ? 38.293 8.585 -25.641 1.00 96.06 108 TYR A O 1
ATOM 881 N N . VAL A 1 109 ? 39.125 6.959 -26.937 1.00 96.12 109 VAL A N 1
ATOM 882 C CA . VAL A 1 109 ? 37.960 6.069 -26.788 1.00 96.12 109 VAL A CA 1
ATOM 883 C C . VAL A 1 109 ? 37.751 5.694 -25.318 1.00 96.12 109 VAL A C 1
ATOM 885 O O . VAL A 1 109 ? 36.623 5.749 -24.828 1.00 96.12 109 VAL A O 1
ATOM 888 N N . THR A 1 110 ? 38.829 5.395 -24.593 1.00 95.81 110 THR A N 1
ATOM 889 C CA . THR A 1 110 ? 38.788 5.055 -23.165 1.00 95.81 110 THR A CA 1
ATOM 890 C C . THR A 1 110 ? 38.273 6.221 -22.322 1.00 95.81 11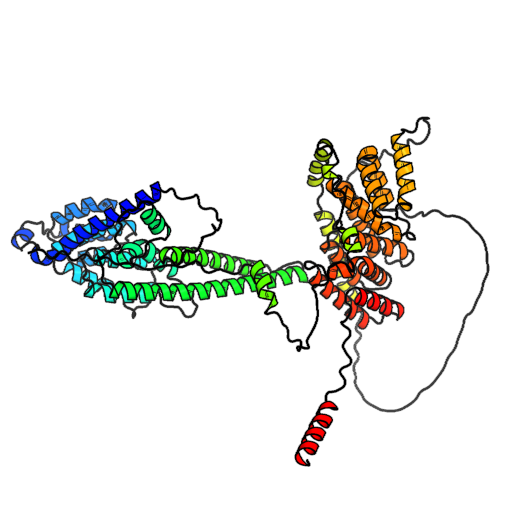0 THR A C 1
ATOM 892 O O . THR A 1 110 ? 37.375 6.047 -21.500 1.00 95.81 110 THR A O 1
ATOM 895 N N . GLU A 1 111 ? 38.792 7.432 -22.538 1.00 96.69 111 GLU A N 1
ATOM 896 C CA . GLU A 1 111 ? 38.377 8.631 -21.809 1.00 96.69 111 GLU A CA 1
ATOM 897 C C . GLU A 1 111 ? 36.956 9.055 -22.177 1.00 96.69 111 GLU A C 1
ATOM 899 O O . GLU A 1 111 ? 36.211 9.507 -21.309 1.00 96.69 111 GLU A O 1
ATOM 904 N N . MET A 1 112 ? 36.555 8.874 -23.438 1.00 96.38 112 MET A N 1
ATOM 905 C CA . MET A 1 112 ? 35.180 9.073 -23.887 1.00 96.38 112 MET A CA 1
ATOM 906 C C . MET A 1 112 ? 34.228 8.168 -23.103 1.00 96.38 112 MET A C 1
ATOM 908 O O . MET A 1 112 ? 33.265 8.667 -22.523 1.00 96.38 112 MET A O 1
ATOM 912 N N . VAL A 1 113 ? 34.516 6.866 -23.032 1.00 96.44 113 VAL A N 1
ATOM 913 C CA . VAL A 1 113 ? 33.703 5.908 -22.269 1.00 96.44 113 VAL A CA 1
ATOM 914 C C . VAL A 1 113 ? 33.696 6.252 -20.776 1.00 96.44 113 VAL A C 1
ATOM 916 O O . VAL A 1 113 ? 32.623 6.298 -20.181 1.00 96.44 113 VAL A O 1
ATOM 919 N N . SER A 1 114 ? 34.846 6.583 -20.177 1.00 94.94 114 SER A N 1
ATOM 920 C CA . SER A 1 114 ? 34.917 7.006 -18.767 1.00 94.94 114 SER A CA 1
ATOM 921 C C . SER A 1 114 ? 34.045 8.235 -18.505 1.00 94.94 114 SER A C 1
ATOM 923 O O . SER A 1 114 ? 33.260 8.248 -17.561 1.00 94.94 114 SER A O 1
ATOM 925 N N . SER A 1 115 ? 34.117 9.250 -19.372 1.00 95.94 115 SER A N 1
ATOM 926 C CA . SER A 1 115 ? 33.295 10.456 -19.254 1.00 95.94 115 SER A CA 1
ATOM 927 C C . SER A 1 115 ? 31.799 10.179 -19.393 1.00 95.94 115 SER A C 1
ATOM 929 O O . SER A 1 115 ? 31.018 10.782 -18.661 1.00 95.94 115 SER A O 1
ATOM 931 N N . LEU A 1 116 ? 31.399 9.284 -20.302 1.00 95.25 116 LEU A N 1
ATOM 932 C CA . LEU A 1 116 ? 30.001 8.872 -20.459 1.00 95.25 116 LEU A CA 1
ATOM 933 C C . LEU A 1 116 ? 29.486 8.139 -19.216 1.00 95.25 116 LEU A C 1
ATOM 935 O O . LEU A 1 116 ? 28.402 8.440 -18.726 1.00 95.25 116 LEU A O 1
ATOM 939 N N . CYS A 1 117 ? 30.279 7.219 -18.672 1.00 92.75 117 CYS A N 1
ATOM 940 C CA . CYS A 1 117 ? 29.902 6.427 -17.504 1.00 92.75 117 CYS A CA 1
ATOM 941 C C . CYS A 1 117 ? 29.921 7.228 -16.187 1.00 92.75 117 CYS A C 1
ATOM 943 O O . CYS A 1 117 ? 29.183 6.912 -15.251 1.00 92.75 117 CYS A O 1
ATOM 945 N N . GLU A 1 118 ? 30.751 8.269 -16.089 1.00 91.00 118 GLU A N 1
ATOM 946 C CA . GLU A 1 118 ? 30.791 9.204 -14.954 1.00 91.00 118 GLU A CA 1
ATOM 947 C C . GLU A 1 118 ? 29.707 10.290 -15.023 1.00 91.00 118 GLU A C 1
ATOM 949 O O . GLU A 1 118 ? 29.460 10.974 -14.024 1.00 91.00 118 GLU A O 1
ATOM 954 N N . ALA A 1 119 ? 29.065 10.469 -16.181 1.00 92.50 119 ALA A N 1
ATOM 955 C CA . ALA A 1 119 ? 28.061 11.501 -16.370 1.00 92.50 119 ALA A CA 1
ATOM 956 C C . ALA A 1 119 ? 26.863 11.306 -15.427 1.00 92.50 119 ALA A C 1
ATOM 958 O O . ALA A 1 119 ? 26.389 10.194 -15.174 1.00 92.50 119 ALA A O 1
ATOM 959 N N . LYS A 1 120 ? 26.340 12.420 -14.904 1.00 90.62 120 LYS A N 1
ATOM 960 C CA . LYS A 1 120 ? 25.131 12.433 -14.065 1.00 90.62 120 LYS A CA 1
ATOM 961 C C . LYS A 1 120 ? 23.880 12.416 -14.945 1.00 90.62 120 LYS A C 1
ATOM 963 O O . LYS A 1 120 ? 23.185 13.422 -15.059 1.00 90.62 120 LYS A O 1
ATOM 968 N N . LEU A 1 121 ? 23.636 11.272 -15.572 1.00 91.94 121 LEU A N 1
ATOM 969 C CA . LEU A 1 121 ? 22.551 11.073 -16.529 1.00 91.94 121 LEU A CA 1
ATOM 970 C C . LEU A 1 121 ? 21.190 10.953 -15.833 1.00 91.94 121 LEU A C 1
ATOM 972 O O . LEU A 1 121 ? 21.063 10.345 -14.765 1.00 91.94 121 LEU A O 1
ATOM 976 N N . LYS A 1 122 ? 20.153 11.497 -16.469 1.00 91.94 122 LYS A N 1
ATOM 977 C CA . LYS A 1 122 ? 18.749 11.222 -16.152 1.00 91.94 122 LYS A CA 1
ATOM 978 C C . LYS A 1 122 ? 18.225 10.104 -17.048 1.00 91.94 122 LYS A C 1
ATOM 980 O O . LYS A 1 122 ? 18.805 9.760 -18.071 1.00 91.94 122 LYS A O 1
ATOM 985 N N . SER A 1 123 ? 17.063 9.563 -16.689 1.00 87.56 123 SER A N 1
ATOM 986 C CA . SER A 1 123 ? 16.414 8.506 -17.475 1.00 87.56 123 SER A CA 1
ATOM 987 C C . SER A 1 123 ? 16.031 8.960 -18.896 1.00 87.56 123 SER A C 1
ATOM 989 O O . SER A 1 123 ? 16.063 8.147 -19.815 1.00 87.56 123 SER A O 1
ATOM 991 N N . SER A 1 124 ? 15.706 10.246 -19.084 1.00 91.00 124 SER A N 1
ATOM 992 C CA . SER A 1 124 ? 15.419 10.851 -20.395 1.00 91.00 124 SER A CA 1
ATOM 993 C C . SER A 1 124 ? 16.658 10.961 -21.288 1.00 91.00 124 SER A C 1
ATOM 995 O O . SER A 1 124 ? 16.548 10.847 -22.502 1.00 91.00 124 SER A O 1
ATOM 997 N N . ASP A 1 125 ? 17.850 11.095 -20.698 1.00 94.62 125 ASP A N 1
ATOM 998 C CA . ASP A 1 125 ? 19.098 11.266 -21.448 1.00 94.62 125 ASP A CA 1
ATOM 999 C C . ASP A 1 125 ? 19.575 9.962 -22.112 1.00 94.62 125 ASP A C 1
ATOM 1001 O O . ASP A 1 125 ? 20.403 10.008 -23.018 1.00 94.62 125 ASP A O 1
ATOM 1005 N N . ILE A 1 126 ? 19.057 8.799 -21.693 1.00 94.44 126 ILE A N 1
ATOM 1006 C CA . ILE A 1 126 ? 19.549 7.491 -22.150 1.00 94.44 126 ILE A CA 1
ATOM 1007 C C . ILE A 1 126 ? 19.287 7.254 -23.636 1.00 94.44 126 ILE A C 1
ATOM 1009 O O . ILE A 1 126 ? 20.205 6.859 -24.345 1.00 94.44 126 ILE A O 1
ATOM 1013 N N . ILE A 1 127 ? 18.073 7.501 -24.134 1.00 92.00 127 ILE A N 1
ATOM 1014 C CA . ILE A 1 127 ? 17.759 7.237 -25.549 1.00 92.00 127 ILE A CA 1
ATOM 1015 C C . ILE A 1 127 ? 18.606 8.120 -26.492 1.00 92.00 127 ILE A C 1
ATOM 1017 O O . ILE A 1 127 ? 19.254 7.563 -27.378 1.00 92.00 127 ILE A O 1
ATOM 1021 N N . PRO A 1 128 ? 18.718 9.449 -26.284 1.00 94.19 128 PRO A N 1
ATOM 1022 C CA . PRO A 1 128 ? 19.631 10.286 -27.069 1.00 94.19 128 PRO A CA 1
ATOM 1023 C C . PRO A 1 128 ? 21.103 9.879 -26.935 1.00 94.19 128 PRO A C 1
ATOM 1025 O O . PRO A 1 128 ? 21.865 9.961 -27.896 1.00 94.19 128 PRO A O 1
ATOM 1028 N N . LEU A 1 129 ? 21.524 9.433 -25.747 1.00 96.25 129 LEU A N 1
ATOM 1029 C CA . LEU A 1 129 ? 22.890 8.964 -25.530 1.00 96.25 129 LEU A CA 1
ATOM 1030 C C . LEU A 1 129 ? 23.197 7.696 -26.339 1.00 96.25 129 LEU A C 1
ATOM 1032 O O . LEU A 1 129 ? 24.302 7.553 -26.862 1.00 96.25 129 LEU A O 1
ATOM 1036 N N . ILE A 1 130 ? 22.227 6.792 -26.478 1.00 95.94 130 ILE A N 1
ATOM 1037 C CA . ILE A 1 130 ? 22.387 5.558 -27.252 1.00 95.94 130 ILE A CA 1
ATOM 1038 C C . ILE A 1 130 ? 22.660 5.846 -28.729 1.00 95.94 130 ILE A C 1
ATOM 1040 O O . ILE A 1 130 ? 23.461 5.135 -29.333 1.00 95.94 130 ILE A O 1
ATOM 1044 N N . GLU A 1 131 ? 22.093 6.910 -29.299 1.00 94.62 131 GLU A N 1
ATOM 1045 C CA . GLU A 1 131 ? 22.408 7.333 -30.669 1.00 94.62 131 GLU A CA 1
ATOM 1046 C C . GLU A 1 131 ? 23.901 7.679 -30.817 1.00 94.62 131 GLU A C 1
ATOM 1048 O O . GLU A 1 131 ? 24.576 7.204 -31.734 1.00 94.62 131 GLU A O 1
ATOM 1053 N N . LEU A 1 132 ? 24.465 8.426 -29.860 1.00 96.69 132 LEU A N 1
ATOM 1054 C CA . LEU A 1 132 ? 25.902 8.708 -29.820 1.00 96.69 132 LEU A CA 1
ATOM 1055 C C . LEU A 1 132 ? 26.730 7.428 -29.621 1.00 96.69 132 LEU A C 1
ATOM 1057 O O . LEU A 1 132 ? 27.742 7.242 -30.298 1.00 96.69 132 LEU A O 1
ATOM 1061 N N . CYS A 1 133 ? 26.315 6.539 -28.713 1.00 97.50 133 CYS A N 1
ATOM 1062 C CA . CYS A 1 133 ? 26.999 5.265 -28.474 1.00 97.50 133 CYS A CA 1
ATOM 1063 C C . CYS A 1 133 ? 26.974 4.350 -29.706 1.00 97.50 133 CYS A C 1
ATOM 1065 O O . CYS A 1 133 ? 27.965 3.679 -29.981 1.00 97.50 133 CYS A O 1
ATOM 1067 N N . SER A 1 134 ? 25.883 4.356 -30.472 1.00 96.94 134 SER A N 1
ATOM 1068 C CA . SER A 1 134 ? 25.750 3.619 -31.728 1.00 96.94 134 SER A CA 1
ATOM 1069 C C . SER A 1 134 ? 26.747 4.131 -32.771 1.00 96.94 134 SER A C 1
ATOM 1071 O O . SER A 1 134 ? 27.523 3.347 -33.318 1.00 96.94 134 SER A O 1
ATOM 1073 N N . LEU A 1 135 ? 26.838 5.452 -32.960 1.00 95.81 135 LEU A N 1
ATOM 1074 C CA . LEU A 1 135 ? 27.833 6.058 -33.855 1.00 95.81 135 LEU A CA 1
ATOM 1075 C C . LEU A 1 135 ? 29.277 5.781 -33.406 1.00 95.81 135 LEU A C 1
ATOM 1077 O O . LEU A 1 135 ? 30.159 5.566 -34.239 1.00 95.81 135 LEU A O 1
ATOM 1081 N N . ALA A 1 136 ? 29.530 5.783 -32.095 1.00 96.38 136 ALA A N 1
ATOM 1082 C CA . ALA A 1 136 ? 30.832 5.443 -31.532 1.00 96.38 136 ALA A CA 1
ATOM 1083 C C . ALA A 1 136 ? 31.199 3.974 -31.767 1.00 96.38 136 ALA A C 1
ATOM 1085 O O . ALA A 1 136 ? 32.319 3.698 -32.191 1.00 96.38 136 ALA A O 1
ATOM 1086 N N . HIS A 1 137 ? 30.257 3.051 -31.575 1.00 96.69 137 HIS A N 1
ATOM 1087 C CA . HIS A 1 137 ? 30.442 1.619 -31.811 1.00 96.69 137 HIS A CA 1
ATOM 1088 C C . HIS A 1 137 ? 30.681 1.276 -33.293 1.00 96.69 137 HIS A C 1
ATOM 1090 O O . HIS A 1 137 ? 31.537 0.446 -33.623 1.00 96.69 137 HIS A O 1
ATOM 1096 N N . GLN A 1 138 ? 29.965 1.957 -34.192 1.00 95.44 138 GLN A N 1
ATOM 1097 C CA . GLN A 1 138 ? 30.138 1.835 -35.643 1.00 95.44 138 GLN A CA 1
ATOM 1098 C C . GLN A 1 138 ? 31.470 2.410 -36.140 1.00 95.44 138 GLN A C 1
ATOM 1100 O O . GLN A 1 138 ? 31.918 2.061 -37.227 1.00 95.44 138 GLN A O 1
ATOM 1105 N N . ARG A 1 139 ? 32.128 3.276 -35.357 1.00 95.81 139 ARG A N 1
ATOM 1106 C CA . ARG A 1 139 ? 33.404 3.903 -35.733 1.00 95.81 139 ARG A CA 1
ATOM 1107 C C . ARG A 1 139 ? 34.621 3.262 -35.070 1.00 95.81 139 ARG A C 1
ATOM 1109 O O . ARG A 1 139 ? 35.650 3.126 -35.721 1.00 95.81 139 ARG A O 1
ATOM 1116 N N . TYR A 1 140 ? 34.526 2.894 -33.795 1.00 95.94 140 TYR A N 1
ATOM 1117 C CA . TYR A 1 140 ? 35.659 2.443 -32.986 1.00 95.94 140 TYR A CA 1
ATOM 1118 C C . TYR A 1 140 ? 35.402 1.042 -32.426 1.00 95.94 140 TYR A C 1
ATOM 1120 O O . TYR A 1 140 ? 34.441 0.830 -31.686 1.00 95.94 140 TYR A O 1
ATOM 1128 N N . ALA A 1 141 ? 36.284 0.091 -32.746 1.00 93.38 141 ALA A N 1
ATOM 1129 C CA . ALA A 1 141 ? 36.117 -1.313 -32.370 1.00 93.38 141 ALA A CA 1
ATOM 1130 C C . ALA A 1 141 ? 36.121 -1.552 -30.854 1.00 93.38 141 ALA A C 1
ATOM 1132 O O . ALA A 1 141 ? 35.284 -2.297 -30.350 1.00 93.38 141 ALA A O 1
ATOM 1133 N N . ASP A 1 142 ? 37.002 -0.864 -30.128 1.00 93.94 142 ASP A N 1
ATOM 1134 C CA . ASP A 1 142 ? 37.207 -1.087 -28.691 1.00 93.94 142 ASP A CA 1
ATOM 1135 C C . ASP A 1 142 ? 36.128 -0.437 -27.806 1.00 93.94 142 ASP A C 1
ATOM 1137 O O . ASP A 1 142 ? 36.069 -0.678 -26.599 1.00 93.94 142 ASP A O 1
ATOM 1141 N N . PHE A 1 143 ? 35.251 0.389 -28.390 1.00 96.62 143 PHE A N 1
ATOM 1142 C CA . PHE A 1 143 ? 34.269 1.185 -27.651 1.00 96.62 143 PHE A CA 1
ATOM 1143 C C . PHE A 1 143 ? 33.328 0.331 -26.787 1.00 96.62 143 PHE A C 1
ATOM 1145 O O . PHE A 1 143 ? 33.163 0.600 -25.595 1.00 96.62 143 PHE A O 1
ATOM 1152 N N . SER A 1 144 ? 32.736 -0.719 -27.366 1.00 95.75 144 SER A N 1
ATOM 1153 C CA . SER A 1 144 ? 31.831 -1.622 -26.641 1.00 95.75 144 SER A CA 1
ATOM 1154 C C . SER A 1 144 ? 32.563 -2.426 -25.564 1.00 95.75 144 SER A C 1
ATOM 1156 O O . SER A 1 144 ? 32.015 -2.633 -24.481 1.00 95.75 144 SER A O 1
ATOM 1158 N N . GLY A 1 145 ? 33.821 -2.809 -25.807 1.00 96.19 145 GLY A N 1
ATOM 1159 C CA . GLY A 1 145 ? 34.657 -3.518 -24.835 1.00 96.19 145 GLY A CA 1
ATOM 1160 C C . GLY A 1 145 ? 34.921 -2.696 -23.571 1.00 96.19 145 GLY A C 1
ATOM 1161 O O . GLY A 1 145 ? 34.776 -3.205 -22.456 1.00 96.19 145 GLY A O 1
ATOM 1162 N N . PHE A 1 146 ? 35.228 -1.403 -23.719 1.00 96.88 146 PHE A N 1
ATOM 1163 C CA . PHE A 1 146 ? 35.400 -0.504 -22.573 1.00 96.88 146 PHE A CA 1
ATOM 1164 C C . PHE A 1 146 ? 34.092 -0.280 -21.798 1.00 96.88 146 PHE A C 1
ATOM 1166 O O . PHE A 1 146 ? 34.114 -0.291 -20.564 1.00 96.88 146 PHE A O 1
ATOM 1173 N N . LEU A 1 147 ? 32.951 -0.134 -22.488 1.00 96.44 147 LEU A N 1
ATOM 1174 C CA . LEU A 1 147 ? 31.634 -0.036 -21.839 1.00 96.44 147 LEU A CA 1
ATOM 1175 C C . LEU A 1 147 ? 31.314 -1.299 -21.034 1.00 96.44 147 LEU A C 1
ATOM 1177 O O . LEU A 1 147 ? 30.924 -1.215 -19.869 1.00 96.44 147 LEU A O 1
ATOM 1181 N N . LEU A 1 148 ? 31.537 -2.476 -21.620 1.00 96.19 148 LEU A N 1
ATOM 1182 C CA . LEU A 1 148 ? 31.341 -3.750 -20.936 1.00 96.19 148 LEU A CA 1
ATOM 1183 C C . LEU A 1 148 ? 32.226 -3.861 -19.687 1.00 96.19 148 LEU A C 1
ATOM 1185 O O . LEU A 1 148 ? 31.759 -4.297 -18.634 1.00 96.19 148 LEU A O 1
ATOM 1189 N N . GLY A 1 149 ? 33.490 -3.437 -19.782 1.00 94.94 149 GLY A N 1
ATOM 1190 C CA . GLY A 1 149 ? 34.419 -3.405 -18.652 1.00 94.94 149 GLY A CA 1
ATOM 1191 C C . GLY A 1 149 ? 33.938 -2.521 -17.496 1.00 94.94 149 GLY A C 1
ATOM 1192 O O . GLY A 1 149 ? 34.107 -2.892 -16.332 1.00 94.94 149 GLY A O 1
ATOM 1193 N N . TYR A 1 150 ? 33.294 -1.390 -17.801 1.00 93.31 150 TYR A N 1
ATOM 1194 C CA . TYR A 1 150 ? 32.649 -0.545 -16.796 1.00 93.31 150 TYR A CA 1
ATOM 1195 C C . TYR A 1 150 ? 31.489 -1.274 -16.110 1.00 93.31 150 TYR A C 1
ATOM 1197 O O . TYR A 1 150 ? 31.497 -1.413 -14.888 1.00 93.31 150 TYR A O 1
ATOM 1205 N N . PHE A 1 151 ? 30.528 -1.803 -16.873 1.00 93.69 151 PHE A N 1
ATOM 1206 C CA . PHE A 1 151 ? 29.342 -2.442 -16.292 1.00 93.69 151 PHE A CA 1
ATOM 1207 C C . PHE A 1 151 ? 29.658 -3.719 -15.515 1.00 93.69 151 PHE A C 1
ATOM 1209 O O . PHE A 1 151 ? 29.044 -3.949 -14.477 1.00 93.69 151 PHE A O 1
ATOM 1216 N N . LYS A 1 152 ? 30.657 -4.505 -15.938 1.00 92.62 152 LYS A N 1
ATOM 1217 C CA . LYS A 1 152 ? 31.155 -5.651 -15.157 1.00 92.62 152 LYS A CA 1
ATOM 1218 C C . LYS A 1 152 ? 31.644 -5.237 -13.771 1.00 92.62 152 LYS A C 1
ATOM 1220 O O . LYS A 1 152 ? 31.417 -5.953 -12.806 1.00 92.62 152 LYS A O 1
ATOM 1225 N N . ARG A 1 153 ? 32.302 -4.078 -13.661 1.00 89.56 153 ARG A N 1
ATOM 1226 C CA . ARG A 1 153 ? 32.754 -3.532 -12.375 1.00 89.56 153 ARG A CA 1
ATOM 1227 C C . ARG A 1 153 ? 31.587 -2.982 -11.560 1.00 89.56 153 ARG A C 1
ATOM 1229 O O . ARG A 1 153 ? 31.516 -3.233 -10.364 1.00 89.56 153 ARG A O 1
ATOM 1236 N N . THR A 1 154 ? 30.676 -2.259 -12.208 1.00 87.88 154 THR A N 1
ATOM 1237 C CA . THR A 1 154 ? 29.516 -1.631 -11.561 1.00 87.88 154 THR A CA 1
ATOM 1238 C C . THR A 1 154 ? 28.521 -2.655 -11.019 1.00 87.88 154 THR A C 1
ATOM 1240 O O . THR A 1 154 ? 28.003 -2.469 -9.925 1.00 87.88 154 THR A O 1
ATOM 1243 N N . PHE A 1 155 ? 28.261 -3.741 -11.748 1.00 88.44 155 PHE A N 1
ATOM 1244 C CA . PHE A 1 155 ? 27.287 -4.770 -11.369 1.00 88.44 155 PHE A CA 1
ATOM 1245 C C . PHE A 1 155 ? 27.927 -6.045 -10.808 1.00 88.44 155 PHE A C 1
ATOM 1247 O O . PHE A 1 155 ? 27.261 -7.071 -10.724 1.00 88.44 155 PHE A O 1
ATOM 1254 N N . SER A 1 156 ? 29.198 -5.998 -10.398 1.00 83.00 156 SER A N 1
ATOM 1255 C CA . SER A 1 156 ? 29.850 -7.158 -9.787 1.00 83.00 156 SER A CA 1
ATOM 1256 C C . SER A 1 156 ? 29.189 -7.523 -8.455 1.00 83.00 156 SER A C 1
ATOM 1258 O O . SER A 1 156 ? 29.174 -6.727 -7.512 1.00 83.00 156 SER A O 1
ATOM 1260 N N . SER A 1 157 ? 28.730 -8.771 -8.343 1.00 63.91 157 SER A N 1
ATOM 1261 C CA . SER A 1 157 ? 28.129 -9.347 -7.131 1.00 63.91 157 SER A CA 1
ATOM 1262 C C . SER A 1 157 ? 29.046 -9.306 -5.888 1.00 63.91 157 SER A C 1
ATOM 1264 O O . SER A 1 157 ? 28.563 -9.472 -4.766 1.00 63.91 157 SER A O 1
ATOM 1266 N N . SER A 1 158 ? 30.356 -9.071 -6.057 1.00 57.56 158 SER A N 1
ATOM 1267 C CA . SER A 1 158 ? 31.348 -9.013 -4.973 1.00 57.56 158 SER A CA 1
ATOM 1268 C C . SER A 1 158 ? 31.482 -7.645 -4.287 1.00 57.56 158 SER A C 1
ATOM 1270 O O . SER A 1 158 ? 32.036 -7.587 -3.191 1.00 57.56 158 SER A O 1
ATOM 1272 N N . ASP A 1 159 ? 31.011 -6.551 -4.898 1.00 53.94 159 ASP A N 1
ATOM 1273 C CA . ASP A 1 159 ? 31.317 -5.181 -4.456 1.00 53.94 159 ASP A CA 1
ATOM 1274 C C . ASP A 1 159 ? 30.064 -4.466 -3.910 1.00 53.94 159 ASP A C 1
ATOM 1276 O O . ASP A 1 159 ? 29.289 -3.841 -4.637 1.00 53.94 159 ASP A O 1
ATOM 1280 N N . SER A 1 160 ? 29.847 -4.524 -2.587 1.00 50.22 160 SER A N 1
ATOM 1281 C CA . SER A 1 160 ? 28.643 -3.957 -1.940 1.00 50.22 160 SER A CA 1
ATOM 1282 C C . SER A 1 160 ? 28.515 -2.429 -2.060 1.00 50.22 160 SER A C 1
ATOM 1284 O O . SER A 1 160 ? 27.464 -1.864 -1.759 1.00 50.22 160 SER A O 1
ATOM 1286 N N . LYS A 1 161 ? 29.563 -1.744 -2.536 1.00 55.22 161 LYS A N 1
ATOM 1287 C CA . LYS A 1 161 ? 29.588 -0.287 -2.721 1.00 55.22 161 LYS A CA 1
ATOM 1288 C C . LYS A 1 161 ? 28.738 0.188 -3.902 1.00 55.22 161 LYS A C 1
ATOM 1290 O O . LYS A 1 161 ? 28.266 1.322 -3.856 1.00 55.22 161 LYS A O 1
ATOM 1295 N N . ALA A 1 162 ? 28.482 -0.643 -4.916 1.00 54.56 162 ALA A N 1
ATOM 1296 C CA . ALA A 1 162 ? 27.666 -0.259 -6.076 1.00 54.56 162 ALA A CA 1
ATOM 1297 C C . ALA A 1 162 ? 26.208 0.089 -5.706 1.00 54.56 162 ALA A C 1
ATOM 1299 O O . ALA A 1 162 ? 25.575 0.929 -6.344 1.00 54.56 162 ALA A O 1
ATOM 1300 N N . ALA A 1 163 ? 25.707 -0.488 -4.611 1.00 59.28 163 ALA A N 1
ATOM 1301 C CA . ALA A 1 163 ? 24.374 -0.249 -4.061 1.00 59.28 163 ALA A CA 1
ATOM 1302 C C . ALA A 1 163 ? 24.220 1.085 -3.300 1.00 59.28 163 ALA A C 1
ATOM 1304 O O . ALA A 1 163 ? 23.103 1.454 -2.941 1.00 59.28 163 ALA A O 1
ATOM 1305 N N . THR A 1 164 ? 25.306 1.825 -3.040 1.00 65.62 164 THR A N 1
ATOM 1306 C CA . THR A 1 164 ? 25.247 3.063 -2.233 1.00 65.62 164 THR A CA 1
ATOM 1307 C C . THR A 1 164 ? 24.552 4.226 -2.946 1.00 65.62 164 THR A C 1
ATOM 1309 O O . THR A 1 164 ? 23.976 5.089 -2.286 1.00 65.62 164 THR A O 1
ATOM 1312 N N . ASN A 1 165 ? 24.547 4.247 -4.285 1.00 78.38 165 ASN A N 1
ATOM 1313 C CA . ASN A 1 165 ? 23.849 5.260 -5.080 1.00 78.38 165 ASN A CA 1
ATOM 1314 C C . ASN A 1 165 ? 22.766 4.625 -5.963 1.00 78.38 165 ASN A C 1
ATOM 1316 O O . ASN A 1 165 ? 22.962 4.375 -7.154 1.00 78.38 165 ASN A O 1
ATOM 1320 N N . MET A 1 166 ? 21.591 4.416 -5.367 1.00 83.12 166 MET A N 1
ATOM 1321 C CA . MET A 1 166 ? 20.423 3.802 -6.009 1.00 83.12 166 MET A CA 1
ATOM 1322 C C . MET A 1 166 ? 19.999 4.505 -7.309 1.00 83.12 166 MET A C 1
ATOM 1324 O O . MET A 1 166 ? 19.570 3.864 -8.266 1.00 83.12 166 MET A O 1
ATOM 1328 N N . SER A 1 167 ? 20.124 5.833 -7.370 1.00 86.12 167 SER A N 1
ATOM 1329 C CA . SER A 1 167 ? 19.745 6.607 -8.556 1.00 86.12 167 SER A CA 1
ATOM 1330 C C . SER A 1 167 ? 20.680 6.350 -9.729 1.00 86.12 167 SER A C 1
ATOM 1332 O O . SER A 1 167 ? 20.197 6.148 -10.841 1.00 86.12 167 SER A O 1
ATOM 1334 N N . LYS A 1 168 ? 21.995 6.295 -9.485 1.00 87.88 168 LYS A N 1
ATOM 1335 C CA . LYS A 1 168 ? 22.962 5.943 -10.528 1.00 87.88 168 LYS A CA 1
ATOM 1336 C C . LYS A 1 168 ? 22.808 4.485 -10.962 1.00 87.88 168 LYS A C 1
ATOM 1338 O O . LYS A 1 168 ? 22.753 4.230 -12.157 1.00 87.88 168 LYS A O 1
ATOM 1343 N N . PHE A 1 169 ? 22.619 3.566 -10.013 1.00 88.94 169 PHE A N 1
ATOM 1344 C CA . PHE A 1 169 ? 22.381 2.151 -10.308 1.00 88.94 169 PHE A CA 1
ATOM 1345 C C . PHE A 1 169 ? 21.187 1.949 -11.260 1.00 88.94 169 PHE A C 1
ATOM 1347 O O . PHE A 1 169 ? 21.297 1.230 -12.250 1.00 88.94 169 PHE A O 1
ATOM 1354 N N . ARG A 1 170 ? 20.057 2.629 -11.005 1.00 89.31 170 ARG A N 1
ATOM 1355 C CA . ARG A 1 170 ? 18.866 2.599 -11.879 1.00 89.31 170 ARG A CA 1
ATOM 1356 C C . ARG A 1 170 ? 19.162 3.036 -13.311 1.00 89.31 170 ARG A C 1
ATOM 1358 O O . ARG A 1 170 ? 18.702 2.403 -14.257 1.00 89.31 170 ARG A O 1
ATOM 1365 N N . VAL A 1 171 ? 19.885 4.141 -13.456 1.00 92.00 171 VAL A N 1
ATOM 1366 C CA . VAL A 1 171 ? 20.189 4.742 -14.759 1.00 92.00 171 VAL A CA 1
ATOM 1367 C C . VAL A 1 171 ? 21.194 3.882 -15.524 1.00 92.00 171 VAL A C 1
ATOM 1369 O O . VAL A 1 171 ? 20.971 3.604 -16.699 1.00 92.00 171 VAL A O 1
ATOM 1372 N N . ASP A 1 172 ? 22.234 3.391 -14.849 1.00 92.50 172 ASP A N 1
ATOM 1373 C CA . ASP A 1 172 ? 23.238 2.497 -15.430 1.00 92.50 172 ASP A CA 1
ATOM 1374 C C . ASP A 1 172 ? 22.611 1.164 -15.871 1.00 92.50 172 ASP A C 1
ATOM 1376 O O . ASP A 1 172 ? 22.977 0.629 -16.915 1.00 92.50 172 ASP A O 1
ATOM 1380 N N . LEU A 1 173 ? 21.625 0.645 -15.126 1.00 92.81 173 LEU A N 1
ATOM 1381 C CA . LEU A 1 173 ? 20.909 -0.573 -15.508 1.00 92.81 173 LEU A CA 1
ATOM 1382 C C . LEU A 1 173 ? 20.089 -0.355 -16.782 1.00 92.81 173 LEU A C 1
ATOM 1384 O O . LEU A 1 173 ? 20.168 -1.163 -17.704 1.00 92.81 173 LEU A O 1
ATOM 1388 N N . ARG A 1 174 ? 19.342 0.756 -16.862 1.00 93.31 174 ARG A N 1
ATOM 1389 C CA . ARG A 1 174 ? 18.630 1.131 -18.093 1.00 93.31 174 ARG A CA 1
ATOM 1390 C C . ARG A 1 174 ? 19.609 1.281 -19.257 1.00 93.31 174 ARG A C 1
ATOM 1392 O O . ARG A 1 174 ? 19.328 0.811 -20.354 1.00 93.31 174 ARG A O 1
ATOM 1399 N N . PHE A 1 175 ? 20.757 1.912 -19.018 1.00 95.38 175 PHE A N 1
ATOM 1400 C CA . PHE A 1 175 ? 21.768 2.124 -20.045 1.00 95.38 175 PHE A CA 1
ATOM 1401 C C . PHE A 1 175 ? 22.321 0.793 -20.576 1.00 95.38 175 PHE A C 1
ATOM 1403 O O . PHE A 1 175 ? 22.352 0.595 -21.788 1.00 95.38 175 PHE A O 1
ATOM 1410 N N . LEU A 1 176 ? 22.661 -0.153 -19.694 1.00 95.50 176 LEU A N 1
ATOM 1411 C CA . LEU A 1 176 ? 23.090 -1.502 -20.077 1.00 95.50 176 LEU A CA 1
ATOM 1412 C C . LEU A 1 176 ? 22.037 -2.226 -20.930 1.00 95.50 176 LEU A C 1
ATOM 1414 O O . LEU A 1 176 ? 22.384 -2.825 -21.949 1.00 95.50 176 LEU A O 1
ATOM 1418 N N . VAL A 1 177 ? 20.761 -2.161 -20.536 1.00 94.62 177 VAL A N 1
ATOM 1419 C CA . VAL A 1 177 ? 19.670 -2.788 -21.297 1.00 94.62 177 VAL A CA 1
ATOM 1420 C C . VAL A 1 177 ? 19.540 -2.164 -22.681 1.00 94.62 177 VAL A C 1
ATOM 1422 O O . VAL A 1 177 ? 19.450 -2.891 -23.665 1.00 94.62 177 VAL A O 1
ATOM 1425 N N . GLU A 1 178 ? 19.578 -0.837 -22.794 1.00 94.94 178 GLU A N 1
ATOM 1426 C CA . GLU A 1 178 ? 19.458 -0.188 -24.100 1.00 94.94 178 GLU A CA 1
ATOM 1427 C C . GLU A 1 178 ? 20.669 -0.470 -25.004 1.00 94.94 178 GLU A C 1
ATOM 1429 O O . GLU A 1 178 ? 20.486 -0.662 -26.205 1.00 94.94 178 GLU A O 1
ATOM 1434 N N . LEU A 1 179 ? 21.884 -0.594 -24.455 1.00 96.12 179 LEU A N 1
ATOM 1435 C CA . LEU A 1 179 ? 23.063 -1.035 -25.217 1.00 96.12 179 LEU A CA 1
ATOM 1436 C C . LEU A 1 179 ? 22.887 -2.452 -25.782 1.00 96.12 179 LEU A C 1
ATOM 1438 O O . LEU A 1 179 ? 23.282 -2.711 -26.922 1.00 96.12 179 LEU A O 1
ATOM 1442 N N . LEU A 1 180 ? 22.281 -3.353 -25.003 1.00 95.38 180 LEU A N 1
ATOM 1443 C CA . LEU A 1 180 ? 21.942 -4.707 -25.436 1.00 95.38 180 LEU A CA 1
ATOM 1444 C C . LEU A 1 180 ? 20.841 -4.694 -26.506 1.00 95.38 180 LEU A C 1
ATOM 1446 O O . LEU A 1 180 ? 21.011 -5.321 -27.551 1.00 95.38 180 LEU A O 1
ATOM 1450 N N . LEU A 1 181 ? 19.740 -3.965 -26.297 1.00 93.38 181 LEU A N 1
ATOM 1451 C CA . LEU A 1 181 ? 18.615 -3.901 -27.242 1.00 93.38 181 LEU A CA 1
ATOM 1452 C C . LEU A 1 181 ? 19.029 -3.297 -28.592 1.00 93.38 181 LEU A C 1
ATOM 1454 O O . LEU A 1 181 ? 18.618 -3.796 -29.639 1.00 93.38 181 LEU A O 1
ATOM 1458 N N . HIS A 1 182 ? 19.924 -2.308 -28.593 1.00 95.06 182 HIS A N 1
ATOM 1459 C CA . HIS A 1 182 ? 20.462 -1.700 -29.814 1.00 95.06 182 HIS A CA 1
ATOM 1460 C C . HIS A 1 182 ? 21.668 -2.454 -30.398 1.00 95.06 182 HIS A C 1
ATOM 1462 O O . HIS A 1 182 ? 22.268 -1.977 -31.354 1.00 95.06 182 HIS A O 1
ATOM 1468 N N . GLY A 1 183 ? 22.054 -3.612 -29.854 1.00 94.44 183 GLY A N 1
ATOM 1469 C CA . GLY A 1 183 ? 23.101 -4.466 -30.431 1.00 94.44 183 GLY A CA 1
ATOM 1470 C C . GLY A 1 183 ? 24.520 -3.899 -30.346 1.00 94.44 183 GLY A C 1
ATOM 1471 O O . GLY A 1 183 ? 25.393 -4.357 -31.071 1.00 94.44 183 GLY A O 1
ATOM 1472 N N . ILE A 1 184 ? 24.759 -2.909 -29.478 1.00 96.25 184 ILE A N 1
ATOM 1473 C CA . ILE A 1 184 ? 26.108 -2.387 -29.191 1.00 96.25 184 ILE A CA 1
ATOM 1474 C C . ILE A 1 184 ? 26.886 -3.388 -28.328 1.00 96.25 184 ILE A C 1
ATOM 1476 O O . ILE A 1 184 ? 28.099 -3.540 -28.476 1.00 96.25 184 ILE A O 1
ATOM 1480 N N . LEU A 1 185 ? 26.176 -4.062 -27.420 1.00 96.19 185 LEU A N 1
ATOM 1481 C CA . LEU A 1 185 ? 26.657 -5.232 -26.695 1.00 96.19 185 LEU A CA 1
ATOM 1482 C C . LEU A 1 185 ? 25.901 -6.461 -27.188 1.00 96.19 185 LEU A C 1
ATOM 1484 O O . LEU A 1 185 ? 24.684 -6.415 -27.386 1.00 96.19 185 LEU A O 1
ATOM 1488 N N . THR A 1 186 ? 26.615 -7.568 -27.359 1.00 93.31 186 THR A N 1
ATOM 1489 C CA . THR A 1 186 ? 25.982 -8.837 -27.716 1.00 93.31 186 THR A CA 1
ATOM 1490 C C . THR A 1 186 ? 25.281 -9.453 -26.507 1.00 93.31 186 THR A C 1
ATOM 1492 O O . THR A 1 186 ? 25.617 -9.176 -25.351 1.00 93.31 186 THR A O 1
ATOM 1495 N N . GLU A 1 187 ? 24.329 -10.351 -26.757 1.00 92.50 187 GLU A N 1
ATOM 1496 C CA . GLU A 1 187 ? 23.634 -11.063 -25.680 1.00 92.50 187 GLU A CA 1
ATOM 1497 C C . GLU A 1 187 ? 24.609 -11.875 -24.813 1.00 92.50 187 GLU A C 1
ATOM 1499 O O . GLU A 1 187 ? 24.523 -11.830 -23.590 1.00 92.50 187 GLU A O 1
ATOM 1504 N N . LYS A 1 188 ? 25.619 -12.515 -25.420 1.00 93.06 188 LYS A N 1
ATOM 1505 C CA . LYS A 1 188 ? 26.661 -13.269 -24.698 1.00 93.06 188 LYS A CA 1
ATOM 1506 C C . LYS A 1 188 ? 27.459 -12.403 -23.718 1.00 93.06 188 LYS A C 1
ATOM 1508 O O . LYS A 1 188 ? 27.902 -12.894 -22.684 1.00 93.06 188 LYS A O 1
ATOM 1513 N N . GLU A 1 189 ? 27.660 -11.129 -24.045 1.00 94.38 189 GLU A N 1
ATOM 1514 C CA . GLU A 1 189 ? 28.422 -10.188 -23.223 1.00 94.38 189 GLU A CA 1
ATOM 1515 C C . GLU A 1 189 ? 27.569 -9.548 -22.129 1.00 94.38 189 GLU A C 1
ATOM 1517 O O . GLU A 1 189 ? 28.014 -9.442 -20.984 1.00 94.38 189 GLU A O 1
ATOM 1522 N N . ALA A 1 190 ? 26.355 -9.111 -22.474 1.00 94.56 190 ALA A N 1
ATOM 1523 C CA . ALA A 1 190 ? 25.496 -8.351 -21.574 1.00 94.56 190 ALA A CA 1
ATOM 1524 C C . ALA A 1 190 ? 24.669 -9.237 -20.634 1.00 94.56 190 ALA A C 1
ATOM 1526 O O . ALA A 1 190 ? 24.426 -8.832 -19.499 1.00 94.56 190 ALA A O 1
ATOM 1527 N N . ALA A 1 191 ? 24.258 -10.438 -21.063 1.00 93.50 191 ALA A N 1
ATOM 1528 C CA . ALA A 1 191 ? 23.389 -11.317 -20.277 1.00 93.50 191 ALA A CA 1
ATOM 1529 C C . ALA A 1 191 ? 23.951 -11.656 -18.884 1.00 93.50 191 ALA A C 1
ATOM 1531 O O . ALA A 1 191 ? 23.205 -11.503 -17.914 1.00 93.50 191 ALA A O 1
ATOM 1532 N N . PRO A 1 192 ? 25.236 -12.043 -18.719 1.00 93.44 192 PRO A N 1
ATOM 1533 C CA . PRO A 1 192 ? 25.787 -12.329 -17.393 1.00 93.44 192 PRO A CA 1
ATOM 1534 C C . PRO A 1 192 ? 25.751 -11.102 -16.475 1.00 93.44 192 PRO A C 1
ATOM 1536 O O . PRO A 1 192 ? 25.317 -11.191 -15.332 1.00 93.44 192 PRO A O 1
ATOM 1539 N N . VAL A 1 193 ? 26.127 -9.935 -17.007 1.00 93.75 193 VAL A N 1
ATOM 1540 C CA . VAL A 1 193 ? 26.179 -8.671 -16.257 1.00 93.75 193 VAL A CA 1
ATOM 1541 C C . VAL A 1 193 ? 24.779 -8.210 -15.849 1.00 93.75 193 VAL A C 1
ATOM 1543 O O . VAL A 1 193 ? 24.566 -7.747 -14.731 1.00 93.75 193 VAL A O 1
ATOM 1546 N N . LEU A 1 194 ? 23.804 -8.363 -16.745 1.00 93.25 194 LEU A N 1
ATOM 1547 C CA . LEU A 1 194 ? 22.406 -8.044 -16.484 1.00 93.25 194 LEU A CA 1
ATOM 1548 C C . LEU A 1 194 ? 21.806 -8.979 -15.427 1.00 93.25 194 LEU A C 1
ATOM 1550 O O . LEU A 1 194 ? 21.094 -8.523 -14.533 1.00 93.25 194 LEU A O 1
ATOM 1554 N N . LEU A 1 195 ? 22.112 -10.277 -15.496 1.00 92.06 195 LEU A N 1
ATOM 1555 C CA . LEU A 1 195 ? 21.674 -11.249 -14.496 1.00 92.06 195 LEU A CA 1
ATOM 1556 C C . LEU A 1 195 ? 22.294 -10.972 -13.125 1.00 92.06 195 LEU A C 1
ATOM 1558 O O . LEU A 1 195 ? 21.578 -11.087 -12.128 1.00 92.06 195 LEU A O 1
ATOM 1562 N N . ASP A 1 196 ? 23.562 -10.566 -13.054 1.00 90.56 196 ASP A N 1
ATOM 1563 C CA . ASP A 1 196 ? 24.194 -10.119 -11.807 1.00 90.56 196 ASP A CA 1
ATOM 1564 C C . ASP A 1 196 ? 23.503 -8.863 -11.254 1.00 90.56 196 ASP A C 1
ATOM 1566 O O . ASP A 1 196 ? 23.094 -8.843 -10.092 1.00 90.56 196 ASP A O 1
ATOM 1570 N N . ALA A 1 197 ? 23.247 -7.857 -12.098 1.00 90.44 197 ALA A N 1
ATOM 1571 C CA . ALA A 1 197 ? 22.548 -6.633 -11.702 1.00 90.44 197 ALA A CA 1
ATOM 1572 C C . ALA A 1 197 ? 21.140 -6.913 -11.144 1.00 90.44 197 ALA A C 1
ATOM 1574 O O . ALA A 1 197 ? 20.768 -6.409 -10.081 1.00 90.44 197 ALA A O 1
ATOM 1575 N N . VAL A 1 198 ? 20.360 -7.759 -11.825 1.00 90.00 198 VAL A N 1
ATOM 1576 C CA . VAL A 1 198 ? 19.031 -8.176 -11.356 1.00 90.00 198 VAL A CA 1
ATOM 1577 C C . VAL A 1 198 ? 19.140 -9.040 -10.106 1.00 90.00 198 VAL A C 1
ATOM 1579 O O . VAL A 1 198 ? 18.299 -8.917 -9.222 1.00 90.00 198 VAL A O 1
ATOM 1582 N N . THR A 1 199 ? 20.178 -9.866 -9.965 1.00 89.12 199 THR A N 1
ATOM 1583 C CA . THR A 1 199 ? 20.429 -10.630 -8.732 1.00 89.12 199 THR A CA 1
ATOM 1584 C C . THR A 1 199 ? 20.721 -9.706 -7.552 1.00 89.12 199 THR A C 1
ATOM 1586 O O . THR A 1 199 ? 20.218 -9.961 -6.466 1.00 89.12 199 THR A O 1
ATOM 1589 N N . ILE A 1 200 ? 21.450 -8.604 -7.753 1.00 86.75 200 ILE A N 1
ATOM 1590 C CA . ILE A 1 200 ? 21.669 -7.578 -6.722 1.00 86.75 200 ILE A CA 1
ATOM 1591 C C . ILE A 1 200 ? 20.342 -6.918 -6.315 1.00 86.75 200 ILE A C 1
ATOM 1593 O O . ILE A 1 200 ? 20.067 -6.814 -5.124 1.00 86.75 200 ILE A O 1
ATOM 1597 N N . ILE A 1 201 ? 19.499 -6.525 -7.280 1.00 86.00 201 ILE A N 1
ATOM 1598 C CA . ILE A 1 201 ? 18.176 -5.915 -7.021 1.00 86.00 201 ILE A CA 1
ATOM 1599 C C . ILE A 1 201 ? 17.258 -6.873 -6.262 1.00 86.00 201 ILE A C 1
ATOM 1601 O O . ILE A 1 201 ? 16.575 -6.484 -5.316 1.00 86.00 201 ILE A O 1
ATOM 1605 N N . THR A 1 202 ? 17.208 -8.121 -6.726 1.00 85.81 202 THR A N 1
ATOM 1606 C CA . THR A 1 202 ? 16.301 -9.153 -6.212 1.00 85.81 202 THR A CA 1
ATOM 1607 C C . THR A 1 202 ? 16.837 -9.839 -4.960 1.00 85.81 202 THR A C 1
ATOM 1609 O O . THR A 1 202 ? 16.143 -10.661 -4.359 1.00 85.81 202 THR A O 1
ATOM 1612 N N . ARG A 1 203 ? 18.055 -9.491 -4.528 1.00 84.12 203 ARG A N 1
ATOM 1613 C CA . ARG A 1 203 ? 18.658 -10.019 -3.311 1.00 84.12 203 ARG A CA 1
ATOM 1614 C C . ARG A 1 203 ? 17.806 -9.629 -2.112 1.00 84.12 203 ARG A C 1
ATOM 1616 O O . ARG A 1 203 ? 17.610 -8.453 -1.813 1.00 84.12 203 ARG A O 1
ATOM 1623 N N . LEU A 1 204 ? 17.349 -10.640 -1.387 1.00 71.62 204 LEU A N 1
ATOM 1624 C CA . LEU A 1 204 ? 16.623 -10.437 -0.144 1.00 71.62 204 LEU A CA 1
ATOM 1625 C C . LEU A 1 204 ? 17.618 -10.102 0.974 1.00 71.62 204 LEU A C 1
ATOM 1627 O O . LEU A 1 204 ? 18.514 -10.887 1.296 1.00 71.62 204 LEU A O 1
ATOM 1631 N N . GLU A 1 205 ? 17.476 -8.911 1.550 1.00 71.44 205 GLU A N 1
ATOM 1632 C CA . GLU A 1 205 ? 18.189 -8.515 2.764 1.00 71.44 205 GLU A CA 1
ATOM 1633 C C . GLU A 1 205 ? 17.641 -9.284 3.978 1.00 71.44 205 GLU A C 1
ATOM 1635 O O . GLU A 1 205 ? 16.471 -9.672 3.995 1.00 71.44 205 GLU A O 1
ATOM 1640 N N . LYS A 1 206 ? 18.464 -9.467 5.024 1.00 65.69 206 LYS A N 1
ATOM 1641 C CA . LYS A 1 206 ? 18.059 -10.171 6.261 1.00 65.69 206 LYS A CA 1
ATOM 1642 C C . LYS A 1 206 ? 16.785 -9.586 6.886 1.00 65.69 206 LYS A C 1
ATOM 1644 O O . LYS A 1 206 ? 15.995 -10.326 7.454 1.00 65.69 206 LYS A O 1
ATOM 1649 N N . GLU A 1 207 ? 16.582 -8.280 6.734 1.00 66.75 207 GLU A N 1
ATOM 1650 C CA . GLU A 1 207 ? 15.448 -7.531 7.289 1.00 66.75 207 GLU A CA 1
ATOM 1651 C C . GLU A 1 207 ? 14.304 -7.320 6.282 1.00 66.75 207 GLU A C 1
ATOM 1653 O O . GLU A 1 207 ? 13.367 -6.590 6.577 1.00 66.75 207 GLU A O 1
ATOM 1658 N N . ARG A 1 208 ? 14.370 -7.927 5.083 1.00 74.00 208 ARG A N 1
ATOM 1659 C CA . ARG A 1 208 ? 13.355 -7.806 4.016 1.00 74.00 208 ARG A CA 1
ATOM 1660 C C . ARG A 1 208 ? 12.895 -6.362 3.750 1.00 74.00 208 ARG A C 1
ATOM 1662 O O . ARG A 1 208 ? 11.723 -6.119 3.529 1.00 74.00 208 ARG A O 1
ATOM 1669 N N . LYS A 1 209 ? 13.814 -5.395 3.716 1.00 73.06 209 LYS A N 1
ATOM 1670 C CA . LYS A 1 209 ? 13.482 -3.966 3.548 1.00 73.06 209 LYS A CA 1
ATOM 1671 C C . LYS A 1 209 ? 13.022 -3.558 2.140 1.00 73.06 209 LYS A C 1
ATOM 1673 O O . LYS A 1 209 ? 12.619 -2.417 1.947 1.00 73.06 209 LYS A O 1
ATOM 1678 N N . PHE A 1 210 ? 13.105 -4.453 1.148 1.00 83.94 210 PHE A N 1
ATOM 1679 C CA . PHE A 1 210 ? 12.757 -4.187 -0.260 1.00 83.94 210 PHE A CA 1
ATOM 1680 C C . PHE A 1 210 ? 13.347 -2.867 -0.808 1.00 83.94 210 PHE A C 1
ATOM 1682 O O . PHE A 1 210 ? 12.738 -2.188 -1.632 1.00 83.94 210 PHE A O 1
ATOM 1689 N N . THR A 1 211 ? 14.572 -2.514 -0.397 1.00 83.06 211 THR A N 1
ATOM 1690 C CA . THR A 1 211 ? 15.249 -1.240 -0.715 1.00 83.06 211 THR A CA 1
ATOM 1691 C C . THR A 1 211 ? 15.311 -0.950 -2.223 1.00 83.06 211 THR A C 1
ATOM 1693 O O . THR A 1 211 ? 15.211 0.197 -2.666 1.00 83.06 211 THR A O 1
ATOM 1696 N N . PHE A 1 212 ? 15.433 -2.002 -3.035 1.00 85.25 212 PHE A N 1
ATOM 1697 C CA . PHE A 1 212 ? 15.514 -1.932 -4.493 1.00 85.25 212 PHE A CA 1
ATOM 1698 C C . PHE A 1 212 ? 14.158 -2.003 -5.216 1.00 85.25 212 PHE A C 1
ATOM 1700 O O . PHE A 1 212 ? 14.137 -1.994 -6.446 1.00 85.25 212 PHE A O 1
ATOM 1707 N N . LEU A 1 213 ? 13.023 -2.028 -4.511 1.00 89.06 213 LEU A N 1
ATOM 1708 C CA . LEU A 1 213 ? 11.702 -2.173 -5.135 1.00 89.06 213 LEU A CA 1
ATOM 1709 C C . LEU A 1 213 ? 11.422 -1.076 -6.168 1.00 89.06 213 LEU A C 1
ATOM 1711 O O . LEU A 1 213 ? 11.040 -1.370 -7.296 1.00 89.06 213 LEU A O 1
ATOM 1715 N N . SER A 1 214 ? 11.699 0.186 -5.831 1.00 88.31 214 SER A N 1
ATOM 1716 C CA . SER A 1 214 ? 11.538 1.308 -6.772 1.00 88.31 214 SER A CA 1
ATOM 1717 C C . SER A 1 214 ? 12.414 1.166 -8.027 1.00 88.31 214 SER A C 1
ATOM 1719 O O . SER A 1 214 ? 12.016 1.554 -9.126 1.00 88.31 214 SER A O 1
ATOM 1721 N N . THR A 1 215 ? 13.602 0.582 -7.875 1.00 89.06 215 THR A N 1
ATOM 1722 C CA . THR A 1 215 ? 14.529 0.272 -8.968 1.00 89.06 215 THR A CA 1
ATOM 1723 C C . THR A 1 215 ? 13.987 -0.839 -9.853 1.00 89.06 215 THR A C 1
ATOM 1725 O O . THR A 1 215 ? 13.994 -0.689 -11.073 1.00 89.06 215 THR A O 1
ATOM 1728 N N . LEU A 1 216 ? 13.443 -1.899 -9.256 1.00 90.19 216 LEU A N 1
ATOM 1729 C CA . LEU A 1 216 ? 12.826 -2.999 -9.986 1.00 90.19 216 LEU A CA 1
ATOM 1730 C C . LEU A 1 216 ? 11.567 -2.559 -10.745 1.00 90.19 216 LEU A C 1
ATOM 1732 O O . LEU A 1 216 ? 11.407 -2.906 -11.913 1.00 90.19 216 LEU A O 1
ATOM 1736 N N . VAL A 1 217 ? 10.704 -1.753 -10.119 1.00 90.44 217 VAL A N 1
ATOM 1737 C CA . VAL A 1 217 ? 9.507 -1.187 -10.764 1.00 90.44 217 VAL A CA 1
ATOM 1738 C C . VAL A 1 217 ? 9.904 -0.304 -11.949 1.00 90.44 217 VAL A C 1
ATOM 1740 O O . VAL A 1 217 ? 9.331 -0.434 -13.028 1.00 90.44 217 VAL A O 1
ATOM 1743 N N . SER A 1 218 ? 10.917 0.558 -11.789 1.00 89.50 218 SER A N 1
ATOM 1744 C CA . SER A 1 218 ? 11.439 1.384 -12.889 1.00 89.50 218 SER A CA 1
ATOM 1745 C C . SER A 1 218 ? 12.001 0.534 -14.029 1.00 89.50 218 SER A C 1
ATOM 1747 O O . SER A 1 218 ? 11.755 0.844 -15.194 1.00 89.50 218 SER A O 1
ATOM 1749 N N . PHE A 1 219 ? 12.740 -0.529 -13.704 1.00 90.19 219 PHE A N 1
ATOM 1750 C CA . PHE A 1 219 ? 13.285 -1.472 -14.678 1.00 90.19 219 PHE A CA 1
ATOM 1751 C C . PHE A 1 219 ? 12.168 -2.158 -15.474 1.00 90.19 219 PHE A C 1
ATOM 1753 O O . PHE A 1 219 ? 12.179 -2.104 -16.702 1.00 90.19 219 PHE A O 1
ATOM 1760 N N . CYS A 1 220 ? 11.158 -2.712 -14.797 1.00 89.19 220 CYS A N 1
ATOM 1761 C CA . CYS A 1 220 ? 10.028 -3.368 -15.457 1.00 89.19 220 CYS A CA 1
ATOM 1762 C C . CYS A 1 220 ? 9.209 -2.381 -16.300 1.00 89.19 220 CYS A C 1
ATOM 1764 O O . CYS A 1 220 ? 8.813 -2.708 -17.410 1.00 89.19 220 CYS A O 1
ATOM 1766 N N . ARG A 1 221 ? 9.008 -1.143 -15.832 1.00 86.94 221 ARG A N 1
ATOM 1767 C CA . ARG A 1 221 ? 8.266 -0.120 -16.584 1.00 86.94 221 ARG A CA 1
ATOM 1768 C C . ARG A 1 221 ? 8.973 0.302 -17.873 1.00 86.94 221 ARG A C 1
ATOM 1770 O O . ARG A 1 221 ? 8.318 0.533 -18.877 1.00 86.94 221 ARG A O 1
ATOM 1777 N N . GLN A 1 222 ? 10.291 0.477 -17.826 1.00 85.44 222 GLN A N 1
ATOM 1778 C CA . GLN A 1 222 ? 11.050 1.053 -18.943 1.00 85.44 222 GLN A CA 1
ATOM 1779 C C . GLN A 1 222 ? 11.554 -0.002 -19.923 1.00 85.44 222 GLN A C 1
ATOM 1781 O O . GLN A 1 222 ? 11.712 0.296 -21.101 1.00 85.44 222 GLN A O 1
ATOM 1786 N N . CYS A 1 223 ? 11.838 -1.206 -19.428 1.00 85.19 223 CYS A N 1
ATOM 1787 C CA . CYS A 1 223 ? 12.459 -2.276 -20.201 1.00 85.19 223 CYS A CA 1
ATOM 1788 C C . CYS A 1 223 ? 11.564 -3.516 -20.331 1.00 85.19 223 CYS A C 1
ATOM 1790 O O . CYS A 1 223 ? 11.896 -4.403 -21.106 1.00 85.19 223 CYS A O 1
ATOM 1792 N N . GLY A 1 224 ? 10.463 -3.624 -19.578 1.00 82.19 224 GLY A N 1
ATOM 1793 C CA . GLY A 1 224 ? 9.670 -4.856 -19.489 1.00 82.19 224 GLY A CA 1
ATOM 1794 C C . GLY A 1 224 ? 9.047 -5.295 -20.810 1.00 82.19 224 GLY A C 1
ATOM 1795 O O . GLY A 1 224 ? 9.066 -6.483 -21.114 1.00 82.19 224 GLY A O 1
ATOM 1796 N N . GLU A 1 225 ? 8.587 -4.352 -21.629 1.00 80.06 225 GLU A N 1
ATOM 1797 C CA . GLU A 1 225 ? 8.030 -4.650 -22.953 1.00 80.06 225 GLU A CA 1
ATOM 1798 C C . GLU A 1 225 ? 9.096 -5.261 -23.880 1.00 80.06 225 GLU A C 1
ATOM 1800 O O . GLU A 1 225 ? 8.911 -6.347 -24.429 1.00 80.06 225 GLU A O 1
ATOM 1805 N N . ASP A 1 226 ? 10.258 -4.608 -23.982 1.00 82.62 226 ASP A N 1
ATOM 1806 C CA . ASP A 1 226 ? 11.296 -4.987 -24.944 1.00 82.62 226 ASP A CA 1
ATOM 1807 C C . ASP A 1 226 ? 12.154 -6.181 -24.471 1.00 82.62 226 ASP A C 1
ATOM 1809 O O . ASP A 1 226 ? 12.655 -6.949 -25.294 1.00 82.62 226 ASP A O 1
ATOM 1813 N N . LEU A 1 227 ? 12.346 -6.338 -23.155 1.00 82.88 227 LEU A N 1
ATOM 1814 C CA . LEU A 1 227 ? 13.241 -7.334 -22.551 1.00 82.88 227 LEU A CA 1
ATOM 1815 C C . LEU A 1 227 ? 12.488 -8.530 -21.960 1.00 82.88 227 LEU A C 1
ATOM 1817 O O . LEU A 1 227 ? 12.915 -9.669 -22.135 1.00 82.88 227 LEU A O 1
ATOM 1821 N N . LEU A 1 228 ? 11.389 -8.280 -21.243 1.00 79.44 228 LEU A N 1
ATOM 1822 C CA . LEU A 1 228 ? 10.614 -9.321 -20.560 1.00 79.44 228 LEU A CA 1
ATOM 1823 C C . LEU A 1 228 ? 9.437 -9.815 -21.415 1.00 79.44 228 LEU A C 1
ATOM 1825 O O . LEU A 1 228 ? 8.847 -10.836 -21.083 1.00 79.44 228 LEU A O 1
ATOM 1829 N N . GLY A 1 229 ? 9.097 -9.128 -22.511 1.00 72.94 229 GLY A N 1
ATOM 1830 C CA . GLY A 1 229 ? 7.926 -9.459 -23.328 1.00 72.94 229 GLY A CA 1
ATOM 1831 C C . GLY A 1 229 ? 6.606 -9.286 -22.571 1.00 72.94 229 GLY A C 1
ATOM 1832 O O . GLY A 1 229 ? 5.615 -9.928 -22.909 1.00 72.94 229 GLY A O 1
ATOM 1833 N N . LEU A 1 230 ? 6.607 -8.466 -21.516 1.00 68.50 230 LEU A N 1
ATOM 1834 C CA . LEU A 1 230 ? 5.441 -8.235 -20.674 1.00 68.50 230 LEU A CA 1
ATOM 1835 C C . LEU A 1 230 ? 4.601 -7.108 -21.269 1.00 68.50 230 LEU A C 1
ATOM 1837 O O . LEU A 1 230 ? 5.072 -5.980 -21.418 1.00 68.50 230 LEU A O 1
ATOM 1841 N N . LEU A 1 231 ? 3.352 -7.428 -21.587 1.00 66.06 231 LEU A N 1
ATOM 1842 C CA . LEU A 1 231 ? 2.352 -6.480 -22.059 1.00 66.06 231 LEU A CA 1
ATOM 1843 C C . LEU A 1 231 ? 1.365 -6.188 -20.928 1.00 66.06 231 LEU A C 1
ATOM 1845 O O . LEU A 1 231 ? 0.820 -7.133 -20.360 1.00 66.06 231 LEU A O 1
ATOM 1849 N N . PRO A 1 232 ? 1.077 -4.912 -20.620 1.00 64.12 232 PRO A N 1
ATOM 1850 C CA . PRO A 1 232 ? 0.015 -4.575 -19.683 1.00 64.12 232 PRO A CA 1
ATOM 1851 C C . PRO A 1 232 ? -1.328 -5.176 -20.127 1.00 64.12 232 PRO A C 1
ATOM 1853 O O . PRO A 1 232 ? -1.684 -5.110 -21.305 1.00 64.12 232 PRO A O 1
ATOM 1856 N N . ARG A 1 233 ? -2.116 -5.699 -19.182 1.00 65.31 233 ARG A N 1
ATOM 1857 C CA . ARG A 1 233 ? -3.417 -6.353 -19.437 1.00 65.31 233 ARG A CA 1
ATOM 1858 C C . ARG A 1 233 ? -4.351 -5.525 -20.334 1.00 65.31 233 ARG A C 1
ATOM 1860 O O . ARG A 1 233 ? -4.963 -6.056 -21.257 1.00 65.31 233 ARG A O 1
ATOM 1867 N N . ASN A 1 234 ? -4.376 -4.205 -20.139 1.00 63.34 234 ASN A N 1
ATOM 1868 C CA . ASN A 1 234 ? -5.202 -3.270 -20.913 1.00 63.34 234 ASN A CA 1
ATOM 1869 C C . ASN A 1 234 ? -4.786 -3.188 -22.395 1.00 63.34 234 ASN A C 1
ATOM 1871 O O . ASN A 1 234 ? -5.645 -3.061 -23.265 1.00 63.34 234 ASN A O 1
ATOM 1875 N N . PHE A 1 235 ? -3.487 -3.322 -22.700 1.00 66.56 235 PHE A N 1
ATOM 1876 C CA . PHE A 1 235 ? -2.982 -3.348 -24.080 1.00 66.56 235 PHE A CA 1
ATOM 1877 C C . PHE A 1 235 ? -3.465 -4.600 -24.807 1.00 66.56 235 PHE A C 1
ATOM 1879 O O . PHE A 1 235 ? -3.891 -4.524 -25.957 1.00 66.56 235 PHE A O 1
ATOM 1886 N N . ARG A 1 236 ? -3.438 -5.752 -24.125 1.00 64.94 236 ARG A N 1
ATOM 1887 C CA . ARG A 1 236 ? -3.867 -7.034 -24.693 1.00 64.94 236 ARG A CA 1
ATOM 1888 C C . ARG A 1 236 ? -5.357 -7.029 -25.030 1.00 64.94 236 ARG A C 1
ATOM 1890 O O . ARG A 1 236 ? -5.721 -7.423 -26.135 1.00 64.94 236 ARG A O 1
ATOM 1897 N N . THR A 1 237 ? -6.199 -6.553 -24.114 1.00 67.38 237 THR A N 1
ATOM 1898 C CA . THR A 1 237 ? -7.655 -6.505 -24.309 1.00 67.38 237 THR A CA 1
ATOM 1899 C C . THR A 1 237 ? -8.036 -5.620 -25.500 1.00 67.38 237 THR A C 1
ATOM 1901 O O . THR A 1 237 ? -8.789 -6.057 -26.369 1.00 67.38 237 THR A O 1
ATOM 1904 N N . VAL A 1 238 ? -7.463 -4.415 -25.602 1.00 67.75 238 VAL A N 1
ATOM 1905 C CA . VAL A 1 238 ? -7.762 -3.477 -26.701 1.00 67.75 238 VAL A CA 1
ATOM 1906 C C . VAL A 1 238 ? -7.184 -3.959 -28.034 1.00 67.75 238 VAL A C 1
ATOM 1908 O O . VAL A 1 238 ? -7.879 -3.917 -29.052 1.00 67.75 238 VAL A O 1
ATOM 1911 N N . ALA A 1 239 ? -5.955 -4.489 -28.047 1.00 65.75 239 ALA A N 1
ATOM 1912 C CA . ALA A 1 239 ? -5.354 -5.050 -29.259 1.00 65.75 239 ALA A CA 1
ATOM 1913 C C . ALA A 1 239 ? -6.176 -6.228 -29.817 1.00 65.75 239 ALA A C 1
ATOM 1915 O O . ALA A 1 239 ? -6.372 -6.320 -31.031 1.00 65.75 239 ALA A O 1
ATOM 1916 N N . GLN A 1 240 ? -6.717 -7.085 -28.940 1.00 68.19 240 GLN A N 1
ATOM 1917 C CA . GLN A 1 240 ? -7.608 -8.187 -29.320 1.00 68.19 240 GLN A CA 1
ATOM 1918 C C . GLN A 1 240 ? -8.964 -7.689 -29.839 1.00 68.19 240 GLN A C 1
ATOM 1920 O O . GLN A 1 240 ? -9.422 -8.156 -30.882 1.00 68.19 240 GLN A O 1
ATOM 1925 N N . GLN A 1 241 ? -9.587 -6.718 -29.165 1.00 68.38 241 GLN A N 1
ATOM 1926 C CA . GLN A 1 241 ? -10.877 -6.150 -29.576 1.00 68.38 241 GLN A CA 1
ATOM 1927 C C . GLN A 1 241 ? -10.805 -5.439 -30.936 1.00 68.38 241 GLN A C 1
ATOM 1929 O O . GLN A 1 241 ? -11.703 -5.592 -31.764 1.00 68.38 241 GLN A O 1
ATOM 1934 N N . LYS A 1 242 ? -9.727 -4.689 -31.193 1.00 67.25 242 LYS A N 1
ATOM 1935 C CA . LYS A 1 242 ? -9.534 -3.907 -32.429 1.00 67.25 242 LYS A CA 1
ATOM 1936 C C . LYS A 1 242 ? -8.763 -4.669 -33.520 1.00 67.25 242 LYS A C 1
ATOM 1938 O O . LYS A 1 242 ? -8.518 -4.108 -34.583 1.00 67.25 242 LYS A O 1
ATOM 1943 N N . LYS A 1 243 ? -8.403 -5.941 -33.282 1.00 65.56 243 LYS A N 1
ATOM 1944 C CA . LYS A 1 243 ? -7.653 -6.822 -34.205 1.00 65.56 243 LYS A CA 1
ATOM 1945 C C . LYS A 1 243 ? -6.332 -6.220 -34.712 1.00 65.56 243 LYS A C 1
ATOM 1947 O O . LYS A 1 243 ? -5.974 -6.388 -35.877 1.00 65.56 243 LYS A O 1
ATOM 1952 N N . ILE A 1 244 ? -5.600 -5.525 -33.847 1.00 66.88 244 ILE A N 1
ATOM 1953 C CA . ILE A 1 244 ? -4.297 -4.946 -34.194 1.00 66.88 244 ILE A CA 1
ATOM 1954 C C . ILE A 1 244 ? -3.228 -6.031 -34.084 1.00 66.88 244 ILE A C 1
ATOM 1956 O O . ILE A 1 244 ? -3.096 -6.679 -33.046 1.00 66.88 244 ILE A O 1
ATOM 1960 N N . GLN A 1 245 ? -2.445 -6.222 -35.148 1.00 59.31 245 GLN A N 1
ATOM 1961 C CA . GLN A 1 245 ? -1.289 -7.114 -35.113 1.00 59.31 245 GLN A CA 1
ATOM 1962 C C . GLN A 1 245 ? -0.139 -6.443 -34.358 1.00 59.31 245 GLN A C 1
ATOM 1964 O O . GLN A 1 245 ? 0.598 -5.630 -34.911 1.00 59.31 245 GLN A O 1
ATOM 1969 N N . TYR A 1 246 ? 0.017 -6.801 -33.088 1.00 63.22 246 TYR A N 1
ATOM 1970 C CA . TYR A 1 246 ? 1.159 -6.422 -32.264 1.00 63.22 246 TYR A CA 1
ATOM 1971 C C . TYR A 1 246 ? 2.033 -7.655 -32.011 1.00 63.22 246 TYR A C 1
ATOM 1973 O O . TYR A 1 246 ? 1.522 -8.716 -31.654 1.00 63.22 246 TYR A O 1
ATOM 1981 N N . HIS A 1 247 ? 3.347 -7.516 -32.187 1.00 63.47 247 HIS A N 1
ATOM 1982 C CA . HIS A 1 247 ? 4.317 -8.583 -31.939 1.00 63.47 247 HIS A CA 1
ATOM 1983 C C . HIS A 1 247 ? 5.174 -8.206 -30.732 1.00 63.47 247 HIS A C 1
ATOM 1985 O O . HIS A 1 247 ? 5.714 -7.101 -30.687 1.00 63.47 247 HIS A O 1
ATOM 1991 N N . CYS A 1 248 ? 5.318 -9.125 -29.773 1.00 64.75 248 CYS A N 1
ATOM 1992 C CA . CYS A 1 248 ? 6.272 -8.961 -28.679 1.00 64.75 248 CYS A CA 1
ATOM 1993 C C . CYS A 1 248 ? 7.697 -8.786 -29.224 1.00 64.75 248 CYS A C 1
ATOM 1995 O O . CYS A 1 248 ? 8.030 -9.296 -30.296 1.00 64.75 248 CYS A O 1
ATOM 1997 N N . SER A 1 249 ? 8.547 -8.093 -28.463 1.00 72.88 249 SER A N 1
ATOM 1998 C CA . SER A 1 249 ? 9.953 -7.894 -28.824 1.00 72.88 249 SER A CA 1
ATOM 1999 C C . SER A 1 249 ? 10.679 -9.225 -29.041 1.00 72.88 249 SER A C 1
ATOM 2001 O O . SER A 1 249 ? 10.747 -10.078 -28.156 1.00 72.88 249 SER A O 1
ATOM 2003 N N . ASP A 1 250 ? 11.267 -9.360 -30.222 1.00 78.25 250 ASP A N 1
ATOM 2004 C CA . ASP A 1 250 ? 12.081 -10.477 -30.706 1.00 78.25 250 ASP A CA 1
ATOM 2005 C C . ASP A 1 250 ? 13.590 -10.200 -30.580 1.00 78.25 250 ASP A C 1
ATOM 2007 O O . ASP A 1 250 ? 14.421 -10.967 -31.060 1.00 78.25 250 ASP A O 1
ATOM 2011 N N . LEU A 1 251 ? 13.969 -9.096 -29.926 1.00 83.44 251 LEU A N 1
ATOM 2012 C CA . LEU A 1 251 ? 15.352 -8.609 -29.895 1.00 83.44 251 LEU A CA 1
ATOM 2013 C C . LEU A 1 251 ? 16.296 -9.431 -28.999 1.00 83.44 251 LEU A C 1
ATOM 2015 O O . LEU A 1 251 ? 17.513 -9.249 -29.084 1.00 83.44 251 LEU A O 1
ATOM 2019 N N . ILE A 1 252 ? 15.743 -10.282 -28.130 1.00 87.19 252 ILE A N 1
ATOM 2020 C CA . ILE A 1 252 ? 16.443 -11.028 -27.075 1.00 87.19 252 ILE A CA 1
ATOM 2021 C C . ILE A 1 252 ? 16.014 -12.497 -27.106 1.00 87.19 252 ILE A C 1
ATOM 2023 O O . ILE A 1 252 ? 14.833 -12.785 -27.318 1.00 87.19 252 ILE A O 1
ATOM 2027 N N . GLY A 1 253 ? 16.956 -13.409 -26.848 1.00 87.69 253 GLY A N 1
ATOM 2028 C CA . GLY A 1 253 ? 16.685 -14.839 -26.728 1.00 87.69 253 GLY A CA 1
ATOM 2029 C C . GLY A 1 253 ? 15.708 -15.194 -25.599 1.00 87.69 253 GLY A C 1
ATOM 2030 O O . GLY A 1 253 ? 15.683 -14.575 -24.531 1.00 87.69 253 GLY A O 1
ATOM 2031 N N . GLU A 1 254 ? 14.907 -16.238 -25.822 1.00 86.31 254 GLU A N 1
ATOM 2032 C CA . GLU A 1 254 ? 13.914 -16.717 -24.848 1.00 86.31 254 GLU A CA 1
ATOM 2033 C C . GLU A 1 254 ? 14.559 -17.155 -23.526 1.00 86.31 254 GLU A C 1
ATOM 2035 O O . GLU A 1 254 ? 14.039 -16.847 -22.457 1.00 86.31 254 GLU A O 1
ATOM 2040 N N . GLU A 1 255 ? 15.747 -17.764 -23.579 1.00 89.50 255 GLU A N 1
ATOM 2041 C CA . GLU A 1 255 ? 16.465 -18.242 -22.392 1.00 89.50 255 GLU A CA 1
ATOM 2042 C C . GLU A 1 255 ? 16.796 -17.107 -21.403 1.00 89.50 255 GLU A C 1
ATOM 2044 O O . GLU A 1 255 ? 16.606 -17.241 -20.189 1.00 89.50 255 GLU A O 1
ATOM 2049 N N . LEU A 1 256 ? 17.289 -15.965 -21.901 1.00 90.06 256 LEU A N 1
ATOM 2050 C CA . LEU A 1 256 ? 17.575 -14.805 -21.055 1.00 90.06 256 LEU A CA 1
ATOM 2051 C C . LEU A 1 256 ? 16.280 -14.221 -20.483 1.00 90.06 256 LEU A C 1
ATOM 2053 O O . LEU A 1 256 ? 16.224 -13.890 -19.295 1.00 90.06 256 LEU A O 1
ATOM 2057 N N . ARG A 1 257 ? 15.236 -14.124 -21.313 1.00 89.75 257 ARG A N 1
ATOM 2058 C CA . ARG A 1 257 ? 13.922 -13.612 -20.917 1.00 89.75 257 ARG A CA 1
ATOM 2059 C C . ARG A 1 257 ? 13.331 -14.429 -19.768 1.00 89.75 257 ARG A C 1
ATOM 2061 O O . ARG A 1 257 ? 12.962 -13.852 -18.745 1.00 89.75 257 ARG A O 1
ATOM 2068 N N . GLU A 1 258 ? 13.309 -15.753 -19.887 1.00 89.25 258 GLU A N 1
ATOM 2069 C CA . GLU A 1 258 ? 12.799 -16.657 -18.850 1.00 89.25 258 GLU A CA 1
ATOM 2070 C C . GLU A 1 258 ? 13.567 -16.515 -17.533 1.00 89.25 258 GLU A C 1
ATOM 2072 O O . GLU A 1 258 ? 12.959 -16.376 -16.468 1.00 89.25 258 GLU A O 1
ATOM 2077 N N . LYS A 1 259 ? 14.906 -16.468 -17.592 1.00 91.62 259 LYS A N 1
ATOM 2078 C CA . LYS A 1 259 ? 15.757 -16.284 -16.404 1.00 91.62 259 LYS A CA 1
ATOM 2079 C C . LYS A 1 259 ? 15.470 -14.968 -15.682 1.00 91.62 259 LYS A C 1
ATOM 2081 O O . LYS A 1 259 ? 15.449 -14.935 -14.448 1.00 91.62 259 LYS A O 1
ATOM 2086 N N . LEU A 1 260 ? 15.253 -13.884 -16.426 1.00 91.31 260 LEU A N 1
ATOM 2087 C CA . LEU A 1 260 ? 14.917 -12.581 -15.855 1.00 91.31 260 LEU A CA 1
ATOM 2088 C C . LEU A 1 260 ? 13.515 -12.594 -15.239 1.00 91.31 260 LEU A C 1
ATOM 2090 O O . LEU A 1 260 ? 13.374 -12.226 -14.073 1.00 91.31 260 LEU A O 1
ATOM 2094 N N . ILE A 1 261 ? 12.503 -13.082 -15.966 1.00 88.62 261 ILE A N 1
ATOM 2095 C CA . ILE A 1 261 ? 11.125 -13.200 -15.462 1.00 88.62 261 ILE A CA 1
ATOM 2096 C C . ILE A 1 261 ? 11.093 -14.030 -14.178 1.00 88.62 261 ILE A C 1
ATOM 2098 O O . ILE A 1 261 ? 10.466 -13.614 -13.205 1.00 88.62 261 ILE A O 1
ATOM 2102 N N . ALA A 1 262 ? 11.798 -15.164 -14.136 1.00 90.44 262 ALA A N 1
ATOM 2103 C CA . ALA A 1 262 ? 11.860 -16.021 -12.957 1.00 90.44 262 ALA A CA 1
ATOM 2104 C C . ALA A 1 262 ? 12.391 -15.269 -11.724 1.00 90.44 262 ALA A C 1
ATOM 2106 O O . ALA A 1 262 ? 11.801 -15.360 -10.646 1.00 90.44 262 ALA A O 1
ATOM 2107 N N . LYS A 1 263 ? 13.453 -14.463 -11.876 1.00 90.50 263 LYS A N 1
ATOM 2108 C CA . LYS A 1 263 ? 13.996 -13.634 -10.783 1.00 90.50 263 LYS A CA 1
ATOM 2109 C C . LYS A 1 263 ? 13.013 -12.555 -10.329 1.00 90.50 263 LYS A C 1
ATOM 2111 O O . LYS A 1 263 ? 12.839 -12.364 -9.125 1.00 90.50 263 LYS A O 1
ATOM 2116 N N . VAL A 1 264 ? 12.358 -11.867 -11.266 1.00 90.31 264 VAL A N 1
ATOM 2117 C CA . VAL A 1 264 ? 11.393 -10.807 -10.931 1.00 90.31 264 VAL A CA 1
ATOM 2118 C C . VAL A 1 264 ? 10.147 -11.387 -10.251 1.00 90.31 264 VAL A C 1
ATOM 2120 O O . VAL A 1 264 ? 9.721 -10.859 -9.225 1.00 90.31 264 VAL A O 1
ATOM 2123 N N . LYS A 1 265 ? 9.610 -12.512 -10.743 1.00 89.19 265 LYS A N 1
ATOM 2124 C CA . LYS A 1 265 ? 8.481 -13.221 -10.117 1.00 89.19 265 LYS A CA 1
ATOM 2125 C C . LYS A 1 265 ? 8.830 -13.739 -8.721 1.00 89.19 265 LYS A C 1
ATOM 2127 O O . LYS A 1 265 ? 8.034 -13.579 -7.802 1.00 89.19 265 LYS A O 1
ATOM 2132 N N . ALA A 1 266 ? 10.027 -14.297 -8.525 1.00 90.06 266 ALA A N 1
ATOM 2133 C CA . ALA A 1 266 ? 10.480 -14.731 -7.201 1.00 90.06 266 ALA A CA 1
ATOM 2134 C C . ALA A 1 266 ? 10.539 -13.563 -6.199 1.00 90.06 266 ALA A C 1
ATOM 2136 O O . ALA A 1 266 ? 10.101 -13.702 -5.056 1.00 90.06 266 ALA A O 1
ATOM 2137 N N . TYR A 1 267 ? 11.025 -12.396 -6.634 1.00 91.19 267 TYR A N 1
ATOM 2138 C CA . TYR A 1 267 ? 11.036 -11.188 -5.810 1.00 91.19 267 TYR A CA 1
ATOM 2139 C C . TYR A 1 267 ? 9.626 -10.672 -5.503 1.00 91.19 267 TYR A C 1
ATOM 2141 O O . TYR A 1 267 ? 9.344 -10.315 -4.361 1.00 91.19 267 TYR A O 1
ATOM 2149 N N . TYR A 1 268 ? 8.734 -10.669 -6.499 1.00 91.06 268 TYR A N 1
ATOM 2150 C CA . TYR A 1 268 ? 7.331 -10.302 -6.315 1.00 91.06 268 TYR A CA 1
ATOM 2151 C C . TYR A 1 268 ? 6.644 -11.216 -5.293 1.00 91.06 268 TYR A C 1
ATOM 2153 O O . TYR A 1 268 ? 6.054 -10.721 -4.341 1.00 91.06 268 TYR A O 1
ATOM 2161 N N . ASN A 1 269 ? 6.808 -12.536 -5.396 1.00 90.31 269 ASN A N 1
ATOM 2162 C CA . ASN A 1 269 ? 6.240 -13.478 -4.427 1.00 90.31 269 ASN A CA 1
ATOM 2163 C C . ASN A 1 269 ? 6.769 -13.229 -3.004 1.00 90.31 269 ASN A C 1
ATOM 2165 O O . ASN A 1 269 ? 6.008 -13.255 -2.038 1.00 90.31 269 ASN A O 1
ATOM 2169 N N . ALA A 1 270 ? 8.064 -12.931 -2.860 1.00 90.00 270 ALA A N 1
ATOM 2170 C CA . ALA A 1 270 ? 8.635 -12.557 -1.568 1.00 90.00 270 ALA A CA 1
ATOM 2171 C C . ALA A 1 270 ? 8.047 -11.239 -1.023 1.00 90.00 270 ALA A C 1
ATOM 2173 O O . ALA A 1 270 ? 7.829 -11.131 0.187 1.00 90.00 270 ALA A O 1
ATOM 2174 N N . LEU A 1 271 ? 7.780 -10.261 -1.899 1.00 91.06 271 LEU A N 1
ATOM 2175 C CA . LEU A 1 271 ? 7.115 -9.000 -1.559 1.00 91.06 271 LEU A CA 1
ATOM 2176 C C . LEU A 1 271 ? 5.682 -9.240 -1.082 1.00 91.06 271 LEU A C 1
ATOM 2178 O O . LEU A 1 271 ? 5.323 -8.723 -0.031 1.00 91.06 271 LEU A O 1
ATOM 2182 N N . VAL A 1 272 ? 4.902 -10.066 -1.785 1.00 90.50 272 VAL A N 1
ATOM 2183 C CA . VAL A 1 272 ? 3.526 -10.420 -1.393 1.00 90.50 272 VAL A CA 1
ATOM 2184 C C . VAL A 1 272 ? 3.494 -11.023 0.012 1.00 90.50 272 VAL A C 1
ATOM 2186 O O . VAL A 1 272 ? 2.713 -10.583 0.856 1.00 90.50 272 VAL A O 1
ATOM 2189 N N . VAL A 1 273 ? 4.386 -11.977 0.303 1.00 89.31 273 VAL A N 1
ATOM 2190 C CA . VAL A 1 273 ? 4.496 -12.588 1.640 1.00 89.31 273 VAL A CA 1
ATOM 2191 C C . VAL A 1 273 ? 4.846 -11.544 2.704 1.00 89.31 273 VAL A C 1
ATOM 2193 O O . VAL A 1 273 ? 4.303 -11.576 3.806 1.00 89.31 273 VAL A O 1
ATOM 2196 N N . HIS A 1 274 ? 5.746 -10.608 2.396 1.00 89.81 274 HIS A N 1
ATOM 2197 C CA . HIS A 1 274 ? 6.135 -9.561 3.338 1.00 89.81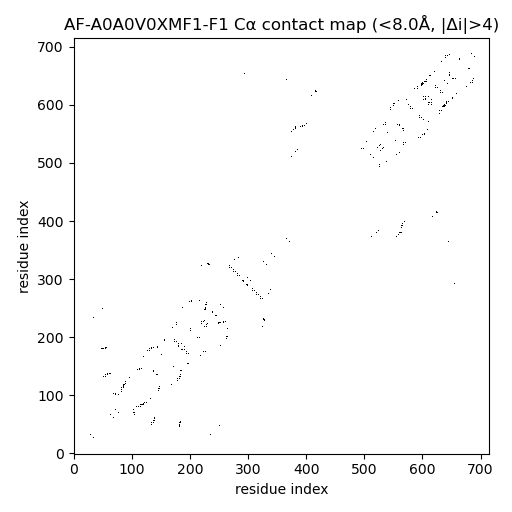 274 HIS A CA 1
ATOM 2198 C C . HIS A 1 274 ? 5.015 -8.548 3.596 1.00 89.81 274 HIS A C 1
ATOM 2200 O O . HIS A 1 274 ? 4.720 -8.268 4.754 1.00 89.81 274 HIS A O 1
ATOM 2206 N N . VAL A 1 275 ? 4.364 -8.049 2.543 1.00 90.81 275 VAL A N 1
ATOM 2207 C CA . VAL A 1 275 ? 3.226 -7.120 2.632 1.00 90.81 275 VAL A CA 1
ATOM 2208 C C . VAL A 1 275 ? 2.076 -7.755 3.411 1.00 90.81 275 VAL A C 1
ATOM 2210 O O . VAL A 1 275 ? 1.528 -7.118 4.304 1.00 90.81 275 VAL A O 1
ATOM 2213 N N . SER A 1 276 ? 1.770 -9.029 3.152 1.00 89.56 276 SER A N 1
ATOM 2214 C CA . SER A 1 276 ? 0.741 -9.769 3.896 1.00 89.56 276 SER A CA 1
ATOM 2215 C C . SER A 1 276 ? 1.086 -9.889 5.386 1.00 89.56 276 SER A C 1
ATOM 2217 O O . SER A 1 276 ? 0.221 -9.711 6.242 1.00 89.56 276 SER A O 1
ATOM 2219 N N . GLY A 1 277 ? 2.361 -10.139 5.711 1.00 88.88 277 GLY A N 1
ATOM 2220 C CA . GLY A 1 277 ? 2.850 -10.170 7.092 1.00 88.88 277 GLY A CA 1
ATOM 2221 C C . GLY A 1 277 ? 2.724 -8.819 7.801 1.00 88.88 277 GLY A C 1
ATOM 2222 O O . GLY A 1 277 ? 2.168 -8.758 8.895 1.00 88.88 277 GLY A O 1
ATOM 2223 N N . LEU A 1 278 ? 3.168 -7.734 7.156 1.00 90.31 278 LEU A N 1
ATOM 2224 C CA . LEU A 1 278 ? 3.052 -6.372 7.691 1.00 90.31 278 LEU A CA 1
ATOM 2225 C C . LEU A 1 278 ? 1.590 -5.937 7.855 1.00 90.31 278 LEU A C 1
ATOM 2227 O O . LEU A 1 278 ? 1.263 -5.295 8.849 1.00 90.31 278 LEU A O 1
ATOM 2231 N N . ASN A 1 279 ? 0.703 -6.314 6.928 1.00 90.06 279 ASN A N 1
ATOM 2232 C CA . ASN A 1 279 ? -0.734 -6.070 7.059 1.00 90.06 279 ASN A CA 1
ATOM 2233 C C . ASN A 1 279 ? -1.301 -6.784 8.296 1.00 90.06 279 ASN A C 1
ATOM 2235 O O . ASN A 1 279 ? -1.985 -6.175 9.114 1.00 90.06 279 ASN A O 1
ATOM 2239 N N . GLY A 1 280 ? -0.930 -8.052 8.509 1.00 89.00 280 GLY A N 1
ATOM 2240 C CA . GLY A 1 280 ? -1.298 -8.789 9.720 1.00 89.00 280 GLY A CA 1
ATOM 2241 C C . GLY A 1 280 ? -0.763 -8.155 11.013 1.00 89.00 280 GLY A C 1
ATOM 2242 O O . GLY A 1 280 ? -1.465 -8.129 12.025 1.00 89.00 280 GLY A O 1
ATOM 2243 N N . GLU A 1 281 ? 0.460 -7.619 11.008 1.00 90.06 281 GLU A N 1
ATOM 2244 C CA . GLU A 1 281 ? 1.024 -6.868 12.141 1.00 90.06 281 GLU A CA 1
ATOM 2245 C C . GLU A 1 281 ? 0.287 -5.547 12.393 1.00 90.06 281 GLU A C 1
ATOM 2247 O O . GLU A 1 281 ? -0.006 -5.218 13.546 1.00 90.06 281 GLU A O 1
ATOM 2252 N N . LEU A 1 282 ? -0.067 -4.820 11.330 1.00 91.69 282 LEU A N 1
ATOM 2253 C CA . LEU A 1 282 ? -0.836 -3.582 11.404 1.00 91.69 282 LEU A CA 1
ATOM 2254 C C . LEU A 1 282 ? -2.224 -3.828 12.012 1.00 91.69 282 LEU A C 1
ATOM 2256 O O . LEU A 1 282 ? -2.627 -3.103 12.923 1.00 91.69 282 LEU A O 1
ATOM 2260 N N . LEU A 1 283 ? -2.915 -4.886 11.576 1.00 88.56 283 LEU A N 1
ATOM 2261 C CA . LEU A 1 283 ? -4.227 -5.287 12.098 1.00 88.56 283 LEU A CA 1
ATOM 2262 C C . LEU A 1 283 ? -4.141 -5.693 13.579 1.00 88.56 283 LEU A C 1
ATOM 2264 O O . LEU A 1 283 ? -4.954 -5.255 14.392 1.00 88.56 283 LEU A O 1
ATOM 2268 N N . LYS A 1 284 ? -3.090 -6.420 13.988 1.00 88.75 284 LYS A N 1
ATOM 2269 C CA . LYS A 1 284 ? -2.830 -6.723 15.411 1.00 88.75 284 LYS A CA 1
ATOM 2270 C C . LYS A 1 284 ? -2.555 -5.467 16.242 1.00 88.75 284 LYS A C 1
ATOM 2272 O O . LYS A 1 284 ? -3.039 -5.361 17.371 1.00 88.75 284 LYS A O 1
ATOM 2277 N N . MET A 1 285 ? -1.779 -4.514 15.718 1.00 87.88 285 MET A N 1
ATOM 2278 C CA . MET A 1 285 ? -1.527 -3.242 16.405 1.00 87.88 285 MET A CA 1
ATOM 2279 C C . MET A 1 285 ? -2.797 -2.400 16.527 1.00 87.88 285 MET A C 1
ATOM 2281 O O . MET A 1 285 ? -3.036 -1.831 17.591 1.00 87.88 285 MET A O 1
ATOM 2285 N N . ARG A 1 286 ? -3.644 -2.384 15.495 1.00 84.12 286 ARG A N 1
ATOM 2286 C CA . ARG A 1 286 ? -4.959 -1.735 15.524 1.00 84.12 286 ARG A CA 1
ATOM 2287 C C . ARG A 1 286 ? -5.859 -2.332 16.602 1.00 84.12 286 ARG A C 1
ATOM 2289 O O . ARG A 1 286 ? -6.327 -1.586 17.457 1.00 84.12 286 ARG A O 1
ATOM 2296 N N . GLN A 1 287 ? -5.997 -3.659 16.653 1.00 85.88 287 GLN A N 1
ATOM 2297 C CA . GLN A 1 287 ? -6.752 -4.351 17.708 1.00 85.88 287 GLN A CA 1
ATOM 2298 C C . GLN A 1 287 ? -6.203 -4.042 19.108 1.00 85.88 287 GLN A C 1
ATOM 2300 O O . GLN A 1 287 ? -6.963 -3.818 20.048 1.00 85.88 287 GLN A O 1
ATOM 2305 N N . LYS A 1 288 ? -4.874 -3.988 19.271 1.00 86.19 288 LYS A N 1
ATOM 2306 C CA . LYS A 1 288 ? -4.245 -3.622 20.548 1.00 86.19 288 LYS A CA 1
ATOM 2307 C C . LYS A 1 288 ? -4.545 -2.174 20.946 1.00 86.19 288 LYS A C 1
ATOM 2309 O O . LYS A 1 288 ? -4.817 -1.924 22.119 1.00 86.19 288 LYS A O 1
ATOM 2314 N N . ASN A 1 289 ? -4.506 -1.243 19.996 1.00 87.00 289 ASN A N 1
ATOM 2315 C CA . ASN A 1 289 ? -4.852 0.158 20.226 1.00 87.00 289 ASN A CA 1
ATOM 2316 C C . ASN A 1 289 ? -6.343 0.301 20.566 1.00 87.00 289 ASN A C 1
ATOM 2318 O O . ASN A 1 289 ? -6.679 0.987 21.523 1.00 87.00 289 ASN A O 1
ATOM 2322 N N . MET A 1 290 ? -7.228 -0.419 19.875 1.00 80.44 290 MET A N 1
ATOM 2323 C CA . MET A 1 290 ? -8.661 -0.449 20.178 1.00 80.44 290 MET A CA 1
ATOM 2324 C C . MET A 1 290 ? -8.928 -0.965 21.597 1.00 80.44 290 MET A C 1
ATOM 2326 O O . MET A 1 290 ? -9.572 -0.278 22.381 1.00 80.44 290 MET A O 1
ATOM 2330 N N . ARG A 1 291 ? -8.303 -2.080 22.002 1.00 82.06 291 ARG A N 1
ATOM 2331 C CA . ARG A 1 291 ? -8.385 -2.593 23.384 1.00 82.06 291 ARG A CA 1
ATOM 2332 C C . ARG A 1 291 ? -7.863 -1.595 24.423 1.00 82.06 291 ARG A C 1
ATOM 2334 O O . ARG A 1 291 ? -8.361 -1.552 25.546 1.00 82.06 291 ARG A O 1
ATOM 2341 N N . GLN A 1 292 ? -6.846 -0.797 24.093 1.00 77.44 292 GLN A N 1
ATOM 2342 C CA . GLN A 1 292 ? -6.360 0.271 24.976 1.00 77.44 292 GLN A CA 1
ATOM 2343 C C . GLN A 1 292 ? -7.351 1.434 25.066 1.00 77.44 292 GLN A C 1
ATOM 2345 O O . GLN A 1 292 ? -7.633 1.873 26.179 1.00 77.44 292 GLN A O 1
ATOM 2350 N N . MET A 1 293 ? -7.938 1.867 23.944 1.00 76.94 293 MET A N 1
ATOM 2351 C CA . MET A 1 293 ? -9.032 2.847 23.949 1.00 76.94 293 MET A CA 1
ATOM 2352 C C . MET A 1 293 ? -10.210 2.355 24.792 1.00 76.94 293 MET A C 1
ATOM 2354 O O . MET A 1 293 ? -10.742 3.105 25.601 1.00 76.94 293 MET A O 1
ATOM 2358 N N . GLU A 1 294 ? -10.598 1.089 24.647 1.00 70.75 294 GLU A N 1
ATOM 2359 C CA . GLU A 1 294 ? -11.731 0.500 25.365 1.00 70.75 294 GLU A CA 1
ATOM 2360 C C . GLU A 1 294 ? -11.467 0.343 26.866 1.00 70.75 294 GLU A C 1
ATOM 2362 O O . GLU A 1 294 ? -12.352 0.609 27.676 1.00 70.75 294 GLU A O 1
ATOM 2367 N N . SER A 1 295 ? -10.254 -0.067 27.251 1.00 76.88 295 SER A N 1
ATOM 2368 C CA . SER A 1 295 ? -9.902 -0.306 28.658 1.00 76.88 295 SER A CA 1
ATOM 2369 C C . SER A 1 295 ? -9.505 0.959 29.422 1.00 76.88 295 SER A C 1
ATOM 2371 O O . SER A 1 295 ? -9.781 1.054 30.618 1.00 76.88 295 SER A O 1
ATOM 2373 N N . LYS A 1 296 ? -8.845 1.922 28.764 1.00 77.62 296 LYS A N 1
ATOM 2374 C CA . LYS A 1 296 ? -8.244 3.105 29.407 1.00 77.62 296 LYS A CA 1
ATOM 2375 C C . LYS A 1 296 ? -8.822 4.441 28.940 1.00 77.62 296 LYS A C 1
ATOM 2377 O O . LYS A 1 296 ? -8.514 5.454 29.553 1.00 77.62 296 LYS A O 1
ATOM 2382 N N . GLY A 1 297 ? -9.633 4.466 27.882 1.00 80.62 297 GLY A N 1
ATOM 2383 C CA . GLY A 1 297 ? -10.173 5.698 27.290 1.00 80.62 297 GLY A CA 1
ATOM 2384 C C . GLY A 1 297 ? -9.174 6.486 26.433 1.00 80.62 297 GLY A C 1
ATOM 2385 O O . GLY A 1 297 ? -9.569 7.436 25.763 1.00 80.62 297 GLY A O 1
ATOM 2386 N N . GLU A 1 298 ? -7.900 6.086 26.417 1.00 81.06 298 GLU A N 1
ATOM 2387 C CA . GLU A 1 298 ? -6.821 6.719 25.658 1.00 81.06 298 GLU A CA 1
ATOM 2388 C C . GLU A 1 298 ? -5.806 5.676 25.157 1.00 81.06 298 GLU A C 1
ATOM 2390 O O . GLU A 1 298 ? -5.542 4.664 25.814 1.00 81.06 298 GLU A O 1
ATOM 2395 N N . VAL A 1 299 ? -5.207 5.931 23.990 1.00 87.50 299 VAL A N 1
ATOM 2396 C CA . VAL A 1 299 ? -4.068 5.163 23.458 1.00 87.50 299 VAL A CA 1
ATOM 2397 C C . VAL A 1 299 ? -2.803 5.976 23.636 1.00 87.50 299 VAL A C 1
ATOM 2399 O O . VAL A 1 299 ? -2.764 7.176 23.369 1.00 87.50 299 VAL A O 1
ATOM 2402 N N . HIS A 1 300 ? -1.732 5.304 24.049 1.00 85.38 300 HIS A N 1
ATOM 2403 C CA . HIS A 1 300 ? -0.447 5.954 24.251 1.00 85.38 300 HIS A CA 1
ATOM 2404 C C . HIS A 1 300 ? 0.046 6.631 22.949 1.00 85.38 300 HIS A C 1
ATOM 2406 O O . HIS A 1 300 ? 0.114 5.959 21.916 1.00 85.38 300 HIS A O 1
ATOM 2412 N N . PRO A 1 301 ? 0.495 7.904 22.968 1.00 88.50 301 PRO A N 1
ATOM 2413 C CA . PRO A 1 301 ? 0.880 8.637 21.755 1.00 88.50 301 PRO A CA 1
ATOM 2414 C C . PRO A 1 301 ? 1.948 7.939 20.902 1.00 88.50 301 PRO A C 1
ATOM 2416 O O . PRO A 1 301 ? 1.904 7.989 19.676 1.00 88.50 301 PRO A O 1
ATOM 2419 N N . ALA A 1 302 ? 2.898 7.240 21.533 1.00 89.56 302 ALA A N 1
ATOM 2420 C CA . ALA A 1 302 ? 3.899 6.452 20.806 1.00 89.56 302 ALA A CA 1
ATOM 2421 C C . ALA A 1 302 ? 3.291 5.258 20.041 1.00 89.56 302 ALA A C 1
ATOM 2423 O O . ALA A 1 302 ? 3.779 4.916 18.972 1.00 89.56 302 ALA A O 1
ATOM 2424 N N . ALA A 1 303 ? 2.220 4.640 20.552 1.00 87.81 303 ALA A N 1
ATOM 2425 C CA . ALA A 1 303 ? 1.537 3.544 19.864 1.00 87.81 303 ALA A CA 1
ATOM 2426 C C . ALA A 1 303 ? 0.744 4.045 18.645 1.00 87.81 303 ALA A C 1
ATOM 2428 O O . ALA A 1 303 ? 0.705 3.356 17.628 1.00 87.81 303 ALA A O 1
ATOM 2429 N N . VAL A 1 304 ? 0.182 5.260 18.721 1.00 88.88 304 VAL A N 1
ATOM 2430 C CA . VAL A 1 304 ? -0.444 5.937 17.572 1.00 88.88 304 VAL A CA 1
ATOM 2431 C C . VAL A 1 304 ? 0.599 6.245 16.496 1.00 88.88 304 VAL A C 1
ATOM 2433 O O . VAL A 1 304 ? 0.419 5.842 15.352 1.00 88.88 304 VAL A O 1
ATOM 2436 N N . ARG A 1 305 ? 1.734 6.860 16.864 1.00 91.38 305 ARG A N 1
ATOM 2437 C CA . ARG A 1 305 ? 2.822 7.165 15.914 1.00 91.38 305 ARG A CA 1
ATOM 2438 C C . ARG A 1 305 ? 3.370 5.914 15.231 1.00 91.38 305 ARG A C 1
ATOM 2440 O O . ARG A 1 305 ? 3.475 5.888 14.012 1.00 91.38 305 ARG A O 1
ATOM 2447 N N . ASN A 1 306 ? 3.655 4.857 15.994 1.00 90.94 306 ASN A N 1
ATOM 2448 C CA . ASN A 1 306 ? 4.153 3.597 15.433 1.00 90.94 306 ASN A CA 1
ATOM 2449 C C . ASN A 1 306 ? 3.142 2.957 14.466 1.00 90.94 306 ASN A C 1
ATOM 2451 O O . ASN A 1 306 ? 3.533 2.384 13.450 1.00 90.94 306 ASN A O 1
ATOM 2455 N N . PHE A 1 307 ? 1.843 3.055 14.770 1.00 91.38 307 PHE A N 1
ATOM 2456 C CA . PHE A 1 307 ? 0.782 2.583 13.884 1.00 91.38 307 PHE A CA 1
ATOM 2457 C C . PHE A 1 307 ? 0.725 3.397 12.583 1.00 91.38 307 PHE A C 1
ATOM 2459 O O . PHE A 1 307 ? 0.670 2.812 11.504 1.00 91.38 307 PHE A O 1
ATOM 2466 N N . GLU A 1 308 ? 0.786 4.728 12.665 1.00 92.50 308 GLU A N 1
ATOM 2467 C CA . GLU A 1 308 ? 0.798 5.615 11.494 1.00 92.50 308 GLU A CA 1
ATOM 2468 C C . GLU A 1 308 ? 2.044 5.411 10.616 1.00 92.50 308 GLU A C 1
ATOM 2470 O O . GLU A 1 308 ? 1.936 5.375 9.388 1.00 92.50 308 GLU A O 1
ATOM 2475 N N . GLU A 1 309 ? 3.218 5.214 11.223 1.00 93.25 309 GLU A N 1
ATOM 2476 C CA . GLU A 1 309 ? 4.462 4.904 10.512 1.00 93.25 309 GLU A CA 1
ATOM 2477 C C . GLU A 1 309 ? 4.379 3.555 9.785 1.00 93.25 309 GLU A C 1
ATOM 2479 O O . GLU A 1 309 ? 4.706 3.469 8.593 1.00 93.25 309 GLU A O 1
ATOM 2484 N N . LEU A 1 310 ? 3.891 2.502 10.456 1.00 91.12 310 LEU A N 1
ATOM 2485 C CA . LEU A 1 310 ? 3.712 1.199 9.815 1.00 91.12 310 LEU A CA 1
ATOM 2486 C C . LEU A 1 310 ? 2.661 1.268 8.699 1.00 91.12 310 LEU A C 1
ATOM 2488 O O . LEU A 1 310 ? 2.889 0.741 7.614 1.00 91.12 310 LEU A O 1
ATOM 2492 N N . LYS A 1 311 ? 1.547 1.973 8.918 1.00 92.06 311 LYS A N 1
ATOM 2493 C CA . LYS A 1 311 ? 0.514 2.169 7.896 1.00 92.06 311 LYS A CA 1
ATOM 2494 C C . LYS A 1 311 ? 1.080 2.881 6.665 1.00 92.06 311 LYS A C 1
ATOM 2496 O O . LYS A 1 311 ? 0.940 2.390 5.552 1.00 92.06 311 LYS A O 1
ATOM 2501 N N . SER A 1 312 ? 1.805 3.985 6.860 1.00 93.31 312 SER A N 1
ATOM 2502 C CA . SER A 1 312 ? 2.411 4.744 5.758 1.00 93.31 312 SER A CA 1
ATOM 2503 C C . SER A 1 312 ? 3.432 3.925 4.962 1.00 93.31 312 SER A C 1
ATOM 2505 O O . SER A 1 312 ? 3.537 4.070 3.740 1.00 93.31 312 SER A O 1
ATOM 2507 N N . THR A 1 313 ? 4.216 3.077 5.635 1.00 90.00 313 THR A N 1
ATOM 2508 C CA . THR A 1 313 ? 5.168 2.187 4.954 1.00 90.00 313 THR A CA 1
ATOM 2509 C C . THR A 1 313 ? 4.453 1.073 4.192 1.00 90.00 313 THR A C 1
ATOM 2511 O O . THR A 1 313 ? 4.810 0.828 3.036 1.00 90.00 313 THR A O 1
ATOM 2514 N N . LEU A 1 314 ? 3.411 0.470 4.774 1.00 91.69 314 LEU A N 1
ATOM 2515 C CA . LEU A 1 314 ? 2.574 -0.533 4.116 1.00 91.69 314 LEU A CA 1
ATOM 2516 C C . LEU A 1 314 ? 1.894 0.036 2.865 1.00 91.69 314 LEU A C 1
ATOM 2518 O O . LEU A 1 314 ? 2.039 -0.550 1.797 1.00 91.69 314 LEU A O 1
ATOM 2522 N N . ASP A 1 315 ? 1.257 1.206 2.951 1.00 90.56 315 ASP A N 1
ATOM 2523 C CA . ASP A 1 315 ? 0.569 1.845 1.819 1.00 90.56 315 ASP A CA 1
ATOM 2524 C C . ASP A 1 315 ? 1.517 2.056 0.623 1.00 90.56 315 ASP A C 1
ATOM 2526 O O . ASP A 1 315 ? 1.185 1.741 -0.523 1.00 90.56 315 ASP A O 1
ATOM 2530 N N . LYS A 1 316 ? 2.749 2.523 0.879 1.00 91.25 316 LYS A N 1
ATOM 2531 C CA . LYS A 1 316 ? 3.782 2.701 -0.163 1.00 91.25 316 LYS A CA 1
ATOM 2532 C C . LYS A 1 316 ? 4.218 1.374 -0.788 1.00 91.25 316 LYS A C 1
ATOM 2534 O O . LYS A 1 316 ? 4.467 1.313 -2.000 1.00 91.25 316 LYS A O 1
ATOM 2539 N N . LEU A 1 317 ? 4.339 0.320 0.023 1.00 91.38 317 LEU A N 1
ATOM 2540 C CA . LEU A 1 317 ? 4.686 -1.020 -0.451 1.00 91.38 317 LEU A CA 1
ATOM 2541 C C . LEU A 1 317 ? 3.551 -1.629 -1.277 1.00 91.38 317 LEU A C 1
ATOM 2543 O O . LEU A 1 317 ? 3.827 -2.141 -2.358 1.00 91.38 317 LEU A O 1
ATOM 2547 N N . VAL A 1 318 ? 2.296 -1.509 -0.833 1.00 91.75 318 VAL A N 1
ATOM 2548 C CA . VAL A 1 318 ? 1.102 -1.985 -1.552 1.00 91.75 318 VAL A CA 1
ATOM 2549 C C . VAL A 1 318 ? 0.965 -1.281 -2.901 1.00 91.75 318 VAL A C 1
ATOM 2551 O O . VAL A 1 318 ? 0.835 -1.946 -3.925 1.00 91.75 318 VAL A O 1
ATOM 2554 N N . GLN A 1 319 ? 1.107 0.047 -2.957 1.00 91.50 319 GLN A N 1
ATOM 2555 C CA . GLN A 1 319 ? 1.086 0.789 -4.228 1.00 91.50 319 GLN A CA 1
ATOM 2556 C C . GLN A 1 319 ? 2.164 0.300 -5.211 1.00 91.50 319 GLN A C 1
ATOM 2558 O O . GLN A 1 319 ? 1.907 0.113 -6.407 1.00 91.50 319 GLN A O 1
ATOM 2563 N N . SER A 1 320 ? 3.379 0.063 -4.711 1.00 90.94 320 SER A N 1
ATOM 2564 C CA . SER A 1 320 ? 4.495 -0.433 -5.524 1.00 90.94 320 SER A CA 1
ATOM 2565 C C . SER A 1 320 ? 4.293 -1.889 -5.958 1.00 90.94 320 SER A C 1
ATOM 2567 O O . SER A 1 320 ? 4.606 -2.234 -7.098 1.00 90.94 320 SER A O 1
ATOM 2569 N N . MET A 1 321 ? 3.741 -2.729 -5.079 1.00 91.75 321 MET A N 1
ATOM 2570 C CA . MET A 1 321 ? 3.379 -4.120 -5.349 1.00 91.75 321 MET A CA 1
ATOM 2571 C C . MET A 1 321 ? 2.310 -4.203 -6.438 1.00 91.75 321 MET A C 1
ATOM 2573 O O . MET A 1 321 ? 2.505 -4.938 -7.397 1.00 91.75 321 MET A O 1
ATOM 2577 N N . ASN A 1 322 ? 1.244 -3.407 -6.349 1.00 89.81 322 ASN A N 1
ATOM 2578 C CA . ASN A 1 322 ? 0.167 -3.373 -7.344 1.00 89.81 322 ASN A CA 1
ATOM 2579 C C . ASN A 1 322 ? 0.685 -2.876 -8.698 1.00 89.81 322 ASN A C 1
ATOM 2581 O O . ASN A 1 322 ? 0.369 -3.438 -9.745 1.00 89.81 322 ASN A O 1
ATOM 2585 N N . THR A 1 323 ? 1.564 -1.867 -8.687 1.00 89.19 323 THR A N 1
ATOM 2586 C CA . THR A 1 323 ? 2.248 -1.414 -9.907 1.00 89.19 323 THR A CA 1
ATOM 2587 C C . THR A 1 323 ? 3.062 -2.546 -10.536 1.00 89.19 323 THR A C 1
ATOM 2589 O O . THR A 1 323 ? 3.029 -2.723 -11.751 1.00 89.19 323 THR A O 1
ATOM 2592 N N . LEU A 1 324 ? 3.798 -3.316 -9.729 1.00 88.31 324 LEU A N 1
ATOM 2593 C CA . LEU A 1 324 ? 4.592 -4.439 -10.219 1.00 88.31 324 LEU A CA 1
ATOM 2594 C C . LEU A 1 324 ? 3.711 -5.606 -10.696 1.00 88.31 324 LEU A C 1
ATOM 2596 O O . LEU A 1 324 ? 4.028 -6.197 -11.720 1.00 88.31 324 LEU A O 1
ATOM 2600 N N . ALA A 1 325 ? 2.597 -5.887 -10.017 1.00 87.19 325 ALA A N 1
ATOM 2601 C CA . ALA A 1 325 ? 1.609 -6.895 -10.408 1.00 87.19 325 ALA A CA 1
ATOM 2602 C C . ALA A 1 325 ? 1.042 -6.600 -11.806 1.00 87.19 325 ALA A C 1
ATOM 2604 O O . ALA A 1 325 ? 1.096 -7.450 -12.691 1.00 87.19 325 ALA A O 1
ATOM 2605 N N . ASN A 1 326 ? 0.638 -5.345 -12.039 1.00 84.25 326 ASN A N 1
ATOM 2606 C CA . ASN A 1 326 ? 0.153 -4.874 -13.338 1.00 84.25 326 ASN A CA 1
ATOM 2607 C C . ASN A 1 326 ? 1.209 -4.988 -14.446 1.00 84.25 326 ASN A C 1
ATOM 2609 O O . ASN A 1 326 ? 0.878 -5.316 -15.582 1.00 84.25 326 ASN A O 1
ATOM 2613 N N . LEU A 1 327 ? 2.479 -4.710 -14.131 1.00 83.25 327 LEU A N 1
ATOM 2614 C CA . LEU A 1 327 ? 3.582 -4.843 -15.088 1.00 83.25 327 LEU A CA 1
ATOM 2615 C C . LEU A 1 327 ? 3.927 -6.307 -15.391 1.00 83.25 327 LEU A C 1
ATOM 2617 O O . LEU A 1 327 ? 4.405 -6.588 -16.483 1.00 83.25 327 LEU A O 1
ATOM 2621 N N . LEU A 1 328 ? 3.725 -7.218 -14.436 1.00 82.25 328 LEU A N 1
ATOM 2622 C CA . LEU A 1 328 ? 4.000 -8.651 -14.572 1.00 82.25 328 LEU A CA 1
ATOM 2623 C C . LEU A 1 328 ? 2.815 -9.463 -15.115 1.00 82.25 328 LEU A C 1
ATOM 2625 O O . LEU A 1 328 ? 2.990 -10.659 -15.347 1.00 82.25 328 LEU A O 1
ATOM 2629 N N . ASP A 1 329 ? 1.652 -8.830 -15.292 1.00 77.62 329 ASP A N 1
ATOM 2630 C CA . ASP A 1 329 ? 0.371 -9.480 -15.602 1.00 77.62 329 ASP A CA 1
ATOM 2631 C C . ASP A 1 329 ? 0.037 -10.601 -14.599 1.00 77.62 329 ASP A C 1
ATOM 2633 O O . ASP A 1 329 ? -0.266 -11.738 -14.956 1.00 77.62 329 ASP A O 1
ATOM 2637 N N . VAL A 1 330 ? 0.170 -10.284 -13.308 1.00 81.25 330 VAL A N 1
ATOM 2638 C CA . VAL A 1 330 ? -0.197 -11.165 -12.191 1.00 81.25 330 VAL A CA 1
ATOM 2639 C C . VAL A 1 330 ? -1.320 -10.499 -11.407 1.00 81.25 330 VAL A C 1
ATOM 2641 O O . VAL A 1 330 ? -1.306 -9.281 -11.216 1.00 81.25 330 VAL A O 1
ATOM 2644 N N . ASP A 1 331 ? -2.290 -11.286 -10.946 1.00 77.06 331 ASP A N 1
ATOM 2645 C CA . ASP A 1 331 ? -3.386 -10.757 -10.141 1.00 77.06 331 ASP A CA 1
ATOM 2646 C C . ASP A 1 331 ? -2.868 -10.154 -8.829 1.00 77.06 331 ASP A C 1
ATOM 2648 O O . ASP A 1 331 ? -1.939 -10.658 -8.191 1.00 77.06 331 ASP A O 1
ATOM 2652 N N . THR A 1 332 ? -3.478 -9.039 -8.433 1.00 80.19 332 THR A N 1
ATOM 2653 C CA . THR A 1 332 ? -3.142 -8.372 -7.175 1.00 80.19 332 THR A CA 1
ATOM 2654 C C . THR A 1 332 ? -3.605 -9.249 -6.009 1.00 80.19 332 THR A C 1
ATOM 2656 O O . THR A 1 332 ? -4.765 -9.667 -6.006 1.00 80.19 332 THR A O 1
ATOM 2659 N N . PRO A 1 333 ? -2.742 -9.550 -5.021 1.00 79.50 333 PRO A N 1
ATOM 2660 C CA . PRO A 1 333 ? -3.135 -10.374 -3.889 1.00 79.50 333 PRO A CA 1
ATOM 2661 C C . PRO A 1 333 ? -4.216 -9.669 -3.072 1.00 79.50 333 PRO A C 1
ATOM 2663 O O . PRO A 1 333 ? -4.134 -8.467 -2.816 1.00 79.50 333 PRO A O 1
ATOM 2666 N N . TYR A 1 334 ? -5.204 -10.442 -2.629 1.00 76.94 334 TYR A N 1
ATOM 2667 C CA . TYR A 1 334 ? -6.183 -9.968 -1.663 1.00 76.94 334 TYR A CA 1
ATOM 2668 C C . TYR A 1 334 ? -5.491 -9.743 -0.315 1.00 76.94 334 TYR A C 1
ATOM 2670 O O . TYR A 1 334 ? -4.883 -10.660 0.242 1.00 76.94 334 TYR A O 1
ATOM 2678 N N . LEU A 1 335 ? -5.562 -8.514 0.191 1.00 79.62 335 LEU A N 1
ATOM 2679 C CA . LEU A 1 335 ? -5.111 -8.171 1.532 1.00 79.62 335 LEU A CA 1
ATOM 2680 C C . LEU A 1 335 ? -6.356 -8.131 2.421 1.00 79.62 335 LEU A C 1
ATOM 2682 O O . LEU A 1 335 ? -7.239 -7.327 2.139 1.00 79.62 335 LEU A O 1
ATOM 2686 N N . PRO A 1 336 ? -6.458 -8.998 3.445 1.00 72.19 336 PRO A N 1
ATOM 2687 C CA . PRO A 1 336 ? -7.614 -9.004 4.328 1.00 72.19 336 PRO A CA 1
ATOM 2688 C C . PRO A 1 336 ? -7.766 -7.654 5.024 1.00 72.19 336 PRO A C 1
ATOM 2690 O O . PRO A 1 336 ? -6.815 -7.176 5.654 1.00 72.19 336 PRO A O 1
ATOM 2693 N N . ASP A 1 337 ? -8.962 -7.087 4.923 1.00 67.56 337 ASP A N 1
ATOM 2694 C CA . ASP A 1 337 ? -9.400 -5.959 5.737 1.00 67.56 337 ASP A CA 1
ATOM 2695 C C . ASP A 1 337 ? -10.036 -6.464 7.046 1.00 67.56 337 ASP A C 1
ATOM 2697 O O . ASP A 1 337 ? -10.192 -7.668 7.260 1.00 67.56 337 ASP A O 1
ATOM 2701 N N . GLU A 1 338 ? -10.362 -5.545 7.957 1.00 55.31 338 GLU A N 1
ATOM 2702 C CA . GLU A 1 338 ? -10.868 -5.858 9.304 1.00 55.31 338 GLU A CA 1
ATOM 2703 C C . GLU A 1 338 ? -12.120 -6.761 9.255 1.00 55.31 338 GLU A C 1
ATOM 2705 O O . GLU A 1 338 ? -12.158 -7.774 9.948 1.00 55.31 338 GLU A O 1
ATOM 2710 N N . GLU A 1 339 ? -13.048 -6.493 8.331 1.00 54.69 339 GLU A N 1
ATOM 2711 C CA . GLU A 1 339 ? -14.265 -7.291 8.081 1.00 54.69 339 GLU A CA 1
ATOM 2712 C C . GLU A 1 339 ? -13.948 -8.736 7.642 1.00 54.69 339 GLU A C 1
ATOM 2714 O O . GLU A 1 339 ? -14.591 -9.692 8.070 1.00 54.69 339 GLU A O 1
ATOM 2719 N N . ALA A 1 340 ? -12.883 -8.933 6.860 1.00 50.59 340 ALA A N 1
ATOM 2720 C CA . ALA A 1 340 ? -12.461 -10.258 6.402 1.00 50.59 340 ALA A CA 1
ATOM 2721 C C . ALA A 1 340 ? -11.693 -11.046 7.476 1.00 50.59 340 ALA A C 1
ATOM 2723 O O . ALA A 1 340 ? -11.635 -12.278 7.426 1.00 50.59 340 ALA A O 1
ATOM 2724 N N . LEU A 1 341 ? -11.093 -10.355 8.454 1.00 50.94 341 LEU A N 1
ATOM 2725 C CA . LEU A 1 341 ? -10.554 -10.975 9.666 1.00 50.94 341 LEU A CA 1
ATOM 2726 C C . LEU A 1 341 ? -11.633 -11.275 10.706 1.00 50.94 341 LEU A C 1
ATOM 2728 O O . LEU A 1 341 ? -11.375 -12.112 11.564 1.00 50.94 341 LEU A O 1
ATOM 2732 N N . GLU A 1 342 ? -12.802 -10.641 10.646 1.00 48.69 342 GLU A N 1
ATOM 2733 C CA . GLU A 1 342 ? -13.980 -11.046 11.418 1.00 48.69 342 GLU A CA 1
ATOM 2734 C C . GLU A 1 342 ? -14.592 -12.322 10.812 1.00 48.69 342 GLU A C 1
ATOM 2736 O O . GLU A 1 342 ? -14.782 -13.295 11.540 1.00 48.69 342 GLU A O 1
ATOM 2741 N N . GLU A 1 343 ? -14.718 -12.408 9.479 1.00 44.81 343 GLU A N 1
ATOM 2742 C CA . GLU A 1 343 ? -15.145 -13.635 8.771 1.00 44.81 343 GLU A CA 1
ATOM 2743 C C . GLU A 1 343 ? -14.119 -14.787 8.857 1.00 44.81 343 GLU A C 1
ATOM 2745 O O . GLU A 1 343 ? -14.478 -15.951 9.020 1.00 44.81 343 GLU A O 1
ATOM 2750 N N . SER A 1 344 ? -12.815 -14.495 8.785 1.00 38.50 344 SER A N 1
ATOM 2751 C CA . SER A 1 344 ? -11.751 -15.508 8.959 1.00 38.50 344 SER A CA 1
ATOM 2752 C C . SER A 1 344 ? -11.394 -15.755 10.435 1.00 38.50 344 SER A C 1
ATOM 2754 O O . SER A 1 344 ? -10.684 -16.713 10.765 1.00 38.50 344 SER A O 1
ATOM 2756 N N . GLY A 1 345 ? -11.853 -14.878 11.329 1.00 36.94 345 GLY A N 1
ATOM 2757 C CA . GLY A 1 345 ? -11.566 -14.858 12.765 1.00 36.94 345 GLY A CA 1
ATOM 2758 C C . GLY A 1 345 ? -12.406 -15.828 13.580 1.00 36.94 345 GLY A C 1
ATOM 2759 O O . GLY A 1 345 ? -11.981 -16.195 14.679 1.00 36.94 345 GLY A O 1
ATOM 2760 N N . GLU A 1 346 ? -13.501 -16.345 13.015 1.00 36.47 346 GLU A N 1
ATOM 2761 C CA . GLU A 1 346 ? -14.260 -17.458 13.600 1.00 36.47 346 GLU A CA 1
ATOM 2762 C C . GLU A 1 346 ? -13.414 -18.736 13.763 1.00 36.47 346 GLU A C 1
ATOM 2764 O O . GLU A 1 346 ? -13.759 -19.614 14.554 1.00 36.47 346 GLU A O 1
ATOM 2769 N N . ASN A 1 347 ? -12.251 -18.834 13.103 1.00 33.50 347 ASN A N 1
ATOM 2770 C CA . ASN A 1 347 ? -11.421 -20.038 13.148 1.00 33.50 347 ASN A CA 1
A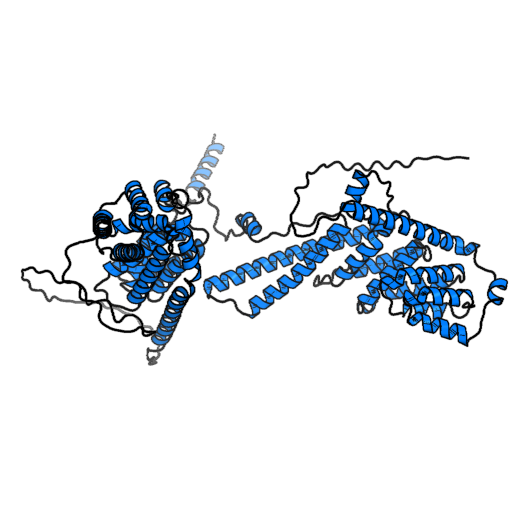TOM 2771 C C . ASN A 1 347 ? -10.128 -19.964 13.975 1.00 33.50 347 ASN A C 1
ATOM 2773 O O . ASN A 1 347 ? -9.487 -21.003 14.115 1.00 33.50 347 ASN A O 1
ATOM 2777 N N . ASN A 1 348 ? -9.724 -18.829 14.568 1.00 29.34 348 ASN A N 1
ATOM 2778 C CA . ASN A 1 348 ? -8.426 -18.776 15.280 1.00 29.34 348 ASN A CA 1
ATOM 2779 C C . ASN A 1 348 ? -8.349 -17.965 16.588 1.00 29.34 348 ASN A C 1
ATOM 2781 O O . ASN A 1 348 ? -7.252 -17.674 17.067 1.00 29.34 348 ASN A O 1
ATOM 2785 N N . GLN A 1 349 ? -9.475 -17.707 17.257 1.00 34.91 349 GLN A N 1
ATOM 2786 C CA . GLN A 1 349 ? -9.478 -17.470 18.712 1.00 34.91 349 GLN A CA 1
ATOM 2787 C C . GLN A 1 349 ? -10.309 -18.522 19.456 1.00 34.91 349 GLN A C 1
ATOM 2789 O O . GLN A 1 349 ? -11.130 -18.219 20.311 1.00 34.91 349 GLN A O 1
ATOM 2794 N N . LYS A 1 350 ? -9.997 -19.800 19.204 1.00 31.69 350 LYS A N 1
ATOM 2795 C CA . LYS A 1 350 ? -10.104 -20.824 20.248 1.00 31.69 350 LYS A CA 1
ATOM 2796 C C . LYS A 1 350 ? -8.929 -20.648 21.205 1.00 31.69 350 LYS A C 1
ATOM 2798 O O . LYS A 1 350 ? -7.870 -21.245 21.031 1.00 31.69 350 LYS A O 1
ATOM 2803 N N . SER A 1 351 ? -9.129 -19.816 22.228 1.00 28.91 351 SER A N 1
ATOM 2804 C CA . SER A 1 351 ? -8.507 -20.112 23.517 1.00 28.91 351 SER A CA 1
ATOM 2805 C C . SER A 1 351 ? -8.942 -21.520 23.906 1.00 28.91 351 SER A C 1
ATOM 2807 O O . SER A 1 351 ? -10.104 -21.880 23.731 1.00 28.91 351 SER A O 1
ATOM 2809 N N . VAL A 1 352 ? -7.980 -22.305 24.374 1.00 32.22 352 VAL A N 1
ATOM 2810 C CA . VAL A 1 352 ? -8.123 -23.668 24.875 1.00 32.22 352 VAL A CA 1
ATOM 2811 C C . VAL A 1 352 ? -9.334 -23.764 25.806 1.00 32.22 352 VAL A C 1
ATOM 2813 O O . VAL A 1 352 ? -9.258 -23.436 26.984 1.00 32.22 352 VAL A O 1
ATOM 2816 N N . VAL A 1 353 ? -10.452 -24.222 25.259 1.00 30.03 353 VAL A N 1
ATOM 2817 C CA . VAL A 1 353 ? -11.527 -24.872 25.996 1.00 30.03 353 VAL A CA 1
ATOM 2818 C C . VAL A 1 353 ? -11.716 -26.197 25.284 1.00 30.03 353 VAL A C 1
ATOM 2820 O O . VAL A 1 353 ? -11.911 -26.262 24.067 1.00 30.03 353 VAL A O 1
ATOM 2823 N N . LEU A 1 354 ? -11.497 -27.256 26.051 1.00 29.47 354 LEU A N 1
ATOM 2824 C CA . LEU A 1 354 ? -11.642 -28.637 25.637 1.00 29.47 354 LEU A CA 1
ATOM 2825 C C . LEU A 1 354 ? -13.001 -28.825 24.952 1.00 29.47 354 LEU A C 1
ATOM 2827 O O . LEU A 1 354 ? -14.041 -28.464 25.491 1.00 29.47 354 LEU A O 1
ATOM 2831 N N . LYS A 1 355 ? -12.956 -29.370 23.735 1.00 29.34 355 LYS A N 1
ATOM 2832 C CA . LYS A 1 355 ? -14.127 -29.808 22.978 1.00 29.34 355 LYS A CA 1
ATOM 2833 C C . LYS A 1 355 ? -14.866 -30.906 23.752 1.00 29.34 355 LYS A C 1
ATOM 2835 O O . LYS A 1 355 ? -14.375 -32.028 23.824 1.00 29.34 355 LYS A O 1
ATOM 2840 N N . SER A 1 356 ? -16.076 -30.591 24.183 1.00 26.97 356 SER A N 1
ATOM 2841 C CA . SER A 1 356 ? -17.257 -31.458 24.105 1.00 26.97 356 SER A CA 1
ATOM 2842 C C . SER A 1 356 ? -18.343 -30.576 23.483 1.00 26.97 356 SER A C 1
ATOM 2844 O O . SER A 1 356 ? -18.714 -29.574 24.077 1.00 26.97 356 SER A O 1
ATOM 2846 N N . SER A 1 357 ? -18.509 -30.627 22.163 1.00 33.97 357 SER A N 1
ATOM 2847 C CA . SER A 1 357 ? -19.610 -31.344 21.502 1.00 33.97 357 SER A CA 1
ATOM 2848 C C . SER A 1 357 ? -20.980 -30.742 21.833 1.00 33.97 357 SER A C 1
ATOM 2850 O O . SER A 1 357 ? -21.474 -30.941 22.933 1.00 33.97 357 SER A O 1
ATOM 2852 N N . GLU A 1 358 ? -21.558 -30.121 20.800 1.00 37.81 358 GLU A N 1
ATOM 2853 C CA . GLU A 1 358 ? -22.986 -29.837 20.574 1.00 37.81 358 GLU A CA 1
ATOM 2854 C C . GLU A 1 358 ? -23.572 -28.527 21.148 1.00 37.81 358 GLU A C 1
ATOM 2856 O O . GLU A 1 358 ? -23.397 -28.183 22.308 1.00 37.81 358 GLU A O 1
ATOM 2861 N N . ASP A 1 359 ? -24.244 -27.816 20.231 1.00 35.91 359 ASP A N 1
ATOM 2862 C CA . ASP A 1 359 ? -25.128 -26.648 20.348 1.00 35.91 359 ASP A CA 1
ATOM 2863 C C . ASP A 1 359 ? -24.604 -25.312 20.891 1.00 35.91 359 ASP A C 1
ATOM 2865 O O . ASP A 1 359 ? -24.303 -25.155 22.067 1.00 35.91 359 ASP A O 1
ATOM 2869 N N . SER A 1 360 ? -24.628 -24.284 20.030 1.00 34.16 360 SER A N 1
ATOM 2870 C CA . SER A 1 360 ? -25.059 -22.921 20.387 1.00 34.16 360 SER A CA 1
ATOM 2871 C C . SER A 1 360 ? -25.359 -22.137 19.108 1.00 34.16 360 SER A C 1
ATOM 2873 O O . SER A 1 360 ? -24.463 -21.759 18.353 1.00 34.16 360 SER A O 1
ATOM 2875 N N . GLN A 1 361 ? -26.649 -21.935 18.859 1.00 37.47 361 GLN A N 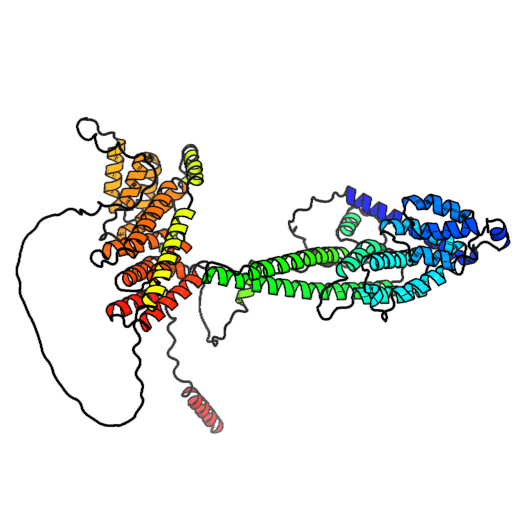1
ATOM 2876 C CA . GLN A 1 361 ? -27.172 -20.927 17.944 1.00 37.47 361 GLN A CA 1
ATOM 2877 C C . GLN A 1 361 ? -26.604 -19.552 18.330 1.00 37.47 361 GLN A C 1
ATOM 2879 O O . GLN A 1 361 ? -26.328 -19.301 19.501 1.00 37.47 361 GLN A O 1
ATOM 2884 N N . SER A 1 362 ? -26.450 -18.639 17.370 1.00 41.16 362 SER A N 1
ATOM 2885 C CA . SER A 1 362 ? -26.309 -17.220 17.697 1.00 41.16 362 SER A CA 1
ATOM 2886 C C . SER A 1 362 ? -27.584 -16.778 18.427 1.00 41.16 362 SER A C 1
ATOM 2888 O O . SER A 1 362 ? -28.609 -16.555 17.777 1.00 41.16 362 SER A O 1
ATOM 2890 N N . GLU A 1 363 ? -27.566 -16.730 19.758 1.00 57.34 363 GLU A N 1
ATOM 2891 C CA . GLU A 1 363 ? -28.713 -16.261 20.536 1.00 57.34 363 GLU A CA 1
ATOM 2892 C C . GLU A 1 363 ? -29.036 -14.813 20.135 1.00 57.34 363 GLU A C 1
ATOM 2894 O O . GLU A 1 363 ? -28.173 -13.932 20.124 1.00 57.34 363 GLU A O 1
ATOM 2899 N N . SER A 1 364 ? -30.283 -14.589 19.718 1.00 72.50 364 SER A N 1
ATOM 2900 C CA . SER A 1 364 ? -30.816 -13.270 19.373 1.00 72.50 364 SER A CA 1
ATOM 2901 C C . SER A 1 364 ? -30.685 -12.321 20.579 1.00 72.50 364 SER A C 1
ATOM 2903 O O . SER A 1 364 ? -30.953 -12.748 21.698 1.00 72.50 364 SER A O 1
ATOM 2905 N N . PRO A 1 365 ? -30.374 -11.016 20.397 1.00 80.50 365 PRO A N 1
ATOM 2906 C CA . PRO A 1 365 ? -30.332 -10.041 21.499 1.00 80.50 365 PRO A CA 1
ATOM 2907 C C . PRO A 1 365 ? -31.650 -9.852 22.266 1.00 80.50 365 PRO A C 1
ATOM 2909 O O . PRO A 1 365 ? -31.684 -9.135 23.267 1.00 80.50 365 PRO A O 1
ATOM 2912 N N . PHE A 1 366 ? -32.733 -10.448 21.770 1.00 83.62 366 PHE A N 1
ATOM 2913 C CA . PHE A 1 366 ? -34.052 -10.476 22.384 1.00 83.62 366 PHE A CA 1
ATOM 2914 C C . PHE A 1 366 ? -34.421 -11.916 22.728 1.00 83.62 366 PHE A C 1
ATOM 2916 O O . PHE A 1 366 ? -34.228 -12.801 21.891 1.00 83.62 366 PHE A O 1
ATOM 2923 N N . GLU A 1 367 ? -34.987 -12.093 23.923 1.00 72.81 367 GLU A N 1
ATOM 2924 C CA . GLU A 1 367 ? -35.408 -13.378 24.497 1.00 72.81 367 GLU A CA 1
ATOM 2925 C C . GLU A 1 367 ? -36.394 -14.130 23.588 1.00 72.81 367 GLU A C 1
ATOM 2927 O O . GLU A 1 367 ? -36.344 -15.353 23.476 1.00 72.81 367 GLU A O 1
ATOM 2932 N N . ASP A 1 368 ? -37.262 -13.395 22.891 1.00 83.50 368 ASP A N 1
ATOM 2933 C CA . ASP A 1 368 ? -38.292 -13.932 22.012 1.00 83.50 368 ASP A CA 1
ATOM 2934 C C . ASP A 1 368 ? -38.601 -12.991 20.828 1.00 83.50 368 ASP A C 1
ATOM 2936 O O . ASP A 1 368 ? -38.218 -11.813 20.784 1.00 83.50 368 ASP A O 1
ATOM 2940 N N . GLU A 1 369 ? -39.301 -13.521 19.821 1.00 77.94 369 GLU A N 1
ATOM 2941 C CA . GLU A 1 369 ? -39.628 -12.773 18.604 1.00 77.94 369 GLU A CA 1
ATOM 2942 C C . GLU A 1 369 ? -40.691 -11.679 18.827 1.00 77.94 369 GLU A C 1
ATOM 2944 O O . GLU A 1 369 ? -40.649 -10.647 18.149 1.00 77.94 369 GLU A O 1
ATOM 2949 N N . GLU A 1 370 ? -41.603 -11.841 19.793 1.00 82.31 370 GLU A N 1
ATOM 2950 C CA . GLU A 1 370 ? -42.613 -10.829 20.126 1.00 82.31 370 GLU A CA 1
ATOM 2951 C C . GLU A 1 370 ? -41.948 -9.594 20.750 1.00 82.31 370 GLU A C 1
ATOM 2953 O O . GLU A 1 370 ? -42.182 -8.467 20.292 1.00 82.31 370 GLU A O 1
ATOM 2958 N N . SER A 1 371 ? -41.016 -9.803 21.686 1.00 84.38 371 SER A N 1
ATOM 2959 C CA . SER A 1 371 ? -40.161 -8.742 22.227 1.00 84.38 371 SER A CA 1
ATOM 2960 C C . SER A 1 371 ? -39.353 -8.049 21.131 1.00 84.38 371 SER A C 1
ATOM 2962 O O . SER A 1 371 ? -39.336 -6.817 21.055 1.00 84.38 371 SER A O 1
ATOM 2964 N N . ARG A 1 372 ? -38.733 -8.802 20.211 1.00 86.88 372 ARG A N 1
ATOM 2965 C CA . ARG A 1 372 ? -37.990 -8.213 19.081 1.00 86.88 372 ARG A CA 1
ATOM 2966 C C . ARG A 1 372 ? -38.876 -7.282 18.254 1.00 86.88 372 ARG A C 1
ATOM 2968 O O . ARG A 1 372 ? -38.460 -6.168 17.930 1.00 86.88 372 ARG A O 1
ATOM 2975 N N . LEU A 1 373 ? -40.097 -7.701 17.921 1.00 86.25 373 LEU A N 1
ATOM 2976 C CA . LEU A 1 373 ? -41.046 -6.870 17.174 1.00 86.25 373 LEU A CA 1
ATOM 2977 C C . LEU A 1 373 ? -41.453 -5.621 17.966 1.00 86.25 373 LEU A C 1
ATOM 2979 O O . LEU A 1 373 ? -41.546 -4.538 17.386 1.00 86.25 373 LEU A O 1
ATOM 2983 N N . PHE A 1 374 ? -41.642 -5.735 19.280 1.00 89.25 374 PHE A N 1
ATOM 2984 C CA . PHE A 1 374 ? -41.967 -4.595 20.136 1.00 89.25 374 PHE A CA 1
ATOM 2985 C C . PHE A 1 374 ? -40.850 -3.537 20.199 1.00 89.25 374 PHE A C 1
ATOM 2987 O O . PHE A 1 374 ? -41.158 -2.347 20.246 1.00 89.25 374 PHE A O 1
ATOM 2994 N N . TYR A 1 375 ? -39.571 -3.920 20.147 1.00 89.62 375 TYR A N 1
ATOM 2995 C CA . TYR A 1 375 ? -38.454 -2.961 20.208 1.00 89.62 375 TYR A CA 1
ATOM 2996 C C . TYR A 1 375 ? -37.918 -2.506 18.842 1.00 89.62 375 TYR A C 1
ATOM 2998 O O . TYR A 1 375 ? -37.205 -1.507 18.788 1.00 89.62 375 TYR A O 1
ATOM 3006 N N . THR A 1 376 ? -38.247 -3.194 17.741 1.00 86.88 376 THR A N 1
ATOM 3007 C CA . THR A 1 376 ? -37.671 -2.895 16.408 1.00 86.88 376 THR A CA 1
ATOM 3008 C C . THR A 1 376 ? -38.689 -2.502 15.337 1.00 86.88 376 THR A C 1
ATOM 3010 O O . THR A 1 376 ? -38.327 -1.830 14.372 1.00 86.88 376 THR A O 1
ATOM 3013 N N . SER A 1 377 ? -39.962 -2.885 15.483 1.00 87.69 377 SER A N 1
ATOM 3014 C CA . SER A 1 377 ? -41.001 -2.602 14.488 1.00 87.69 377 SER A CA 1
ATOM 3015 C C . SER A 1 377 ? -41.840 -1.396 14.901 1.00 87.69 377 SER A C 1
ATOM 3017 O O . SER A 1 377 ? -42.640 -1.485 15.838 1.00 87.69 377 SER A O 1
ATOM 3019 N N . PHE A 1 378 ? -41.708 -0.286 14.169 1.00 87.19 378 PHE A N 1
ATOM 3020 C CA . PHE A 1 378 ? -42.437 0.964 14.414 1.00 87.19 378 PHE A CA 1
ATOM 3021 C C . PHE A 1 378 ? -43.279 1.394 13.203 1.00 87.19 378 PHE A C 1
ATOM 3023 O O . PHE A 1 378 ? -42.878 1.149 12.061 1.00 87.19 378 PHE A O 1
ATOM 3030 N N . PRO A 1 379 ? -44.406 2.098 13.416 1.00 82.00 379 PRO A N 1
ATOM 3031 C CA . PRO A 1 379 ? -45.115 2.788 12.344 1.00 82.00 379 PRO A CA 1
ATOM 3032 C C . PRO A 1 379 ? -44.224 3.844 11.673 1.00 82.00 379 PRO A C 1
ATOM 3034 O O . PRO A 1 379 ? -43.584 4.654 12.346 1.00 82.00 379 PRO A O 1
ATOM 3037 N N . GLN A 1 380 ? -44.203 3.885 10.340 1.00 75.06 380 GLN A N 1
ATOM 3038 C CA . GLN A 1 380 ? -43.370 4.826 9.584 1.00 75.06 380 GLN A CA 1
ATOM 3039 C C . GLN A 1 380 ? -43.996 6.232 9.533 1.00 75.06 380 GLN A C 1
ATOM 3041 O O . GLN A 1 380 ? -44.520 6.672 8.512 1.00 75.06 380 GLN A O 1
ATOM 3046 N N . LEU A 1 381 ? -43.931 6.976 10.645 1.00 75.50 381 LEU A N 1
ATOM 3047 C CA . LEU A 1 381 ? -44.505 8.330 10.753 1.00 75.50 381 LEU A CA 1
ATOM 3048 C C . LEU A 1 381 ? -43.980 9.319 9.696 1.00 75.50 381 LEU A C 1
ATOM 3050 O O . LEU A 1 381 ? -44.713 10.218 9.287 1.00 75.50 381 LEU A O 1
ATOM 3054 N N . LYS A 1 382 ? -42.735 9.149 9.229 1.00 67.25 382 LYS A N 1
ATOM 3055 C CA . LYS A 1 382 ? -42.136 9.990 8.176 1.00 67.25 382 LYS A CA 1
ATOM 3056 C C . LYS A 1 382 ? -42.870 9.900 6.835 1.00 67.25 382 LYS A C 1
ATOM 3058 O O . LYS A 1 382 ? -42.902 10.889 6.112 1.00 67.25 382 LYS A O 1
ATOM 3063 N N . GLU A 1 383 ? -43.450 8.747 6.512 1.00 71.50 383 GLU A N 1
ATOM 3064 C CA . GLU A 1 383 ? -44.173 8.536 5.251 1.00 71.50 383 GLU A CA 1
ATOM 3065 C C . GLU A 1 383 ? -45.636 8.994 5.339 1.00 71.50 383 GLU A C 1
ATOM 3067 O O . GLU A 1 383 ? -46.240 9.354 4.331 1.00 71.50 383 GLU A O 1
ATOM 3072 N N . MET A 1 384 ? -46.200 9.025 6.551 1.00 66.38 384 MET A N 1
ATOM 3073 C CA . MET A 1 384 ? -47.606 9.372 6.797 1.00 66.38 384 MET A CA 1
ATOM 3074 C C . MET A 1 384 ? -47.852 10.874 7.018 1.00 66.38 384 MET A C 1
ATOM 3076 O O . MET A 1 384 ? -49.005 11.307 7.015 1.00 66.38 384 MET A O 1
ATOM 3080 N N . LEU A 1 385 ? -46.801 11.678 7.224 1.00 71.62 385 LEU A N 1
ATOM 3081 C CA . LEU A 1 385 ? -46.906 13.108 7.537 1.00 71.62 385 LEU A CA 1
ATOM 3082 C C . LEU A 1 385 ? -46.368 13.997 6.395 1.00 71.62 385 LEU A C 1
ATOM 3084 O O . LEU A 1 385 ? -45.359 13.660 5.773 1.00 71.62 385 LEU A O 1
ATOM 3088 N N . PRO A 1 386 ? -46.993 15.161 6.114 1.00 70.12 386 PRO A N 1
ATOM 3089 C CA . PRO A 1 386 ? -46.537 16.076 5.067 1.00 70.12 386 PRO A CA 1
ATOM 3090 C C . PRO A 1 386 ? -45.102 16.579 5.277 1.00 70.12 386 PRO A C 1
ATOM 3092 O O . PRO A 1 386 ? -44.739 17.007 6.373 1.00 70.12 386 PRO A O 1
ATOM 3095 N N . GLN A 1 387 ? -44.321 16.650 4.190 1.00 61.69 387 GLN A N 1
ATOM 3096 C CA . GLN A 1 387 ? -42.887 16.978 4.241 1.00 61.69 387 GLN A CA 1
ATOM 3097 C C . GLN A 1 387 ? -42.539 18.343 4.867 1.00 61.69 387 GLN A C 1
ATOM 3099 O O . GLN A 1 387 ? -41.424 18.554 5.344 1.00 61.69 387 GLN A O 1
ATOM 3104 N N . ILE A 1 388 ? -43.503 19.265 4.899 1.00 59.66 388 ILE A N 1
ATOM 3105 C CA . ILE A 1 388 ? -43.363 20.624 5.437 1.00 59.66 388 ILE A CA 1
ATOM 3106 C C . ILE A 1 388 ? -43.093 20.607 6.955 1.00 59.66 388 ILE A C 1
ATOM 3108 O O . ILE A 1 388 ? -42.401 21.489 7.456 1.00 59.66 388 ILE A O 1
ATOM 3112 N N . LEU A 1 389 ? -43.554 19.581 7.685 1.00 56.12 389 LEU A N 1
ATOM 3113 C CA . LEU A 1 389 ? -43.324 19.445 9.131 1.00 56.12 389 LEU A CA 1
ATOM 3114 C C . LEU A 1 389 ? -41.873 19.062 9.491 1.00 56.12 389 LEU A C 1
ATOM 3116 O O . LEU A 1 389 ? -41.479 19.218 10.645 1.00 56.12 389 LEU A O 1
ATOM 3120 N N . PHE A 1 390 ? -41.066 18.591 8.528 1.00 59.88 390 PHE A N 1
ATOM 3121 C CA . PHE A 1 390 ? -39.696 18.110 8.776 1.00 59.88 390 PHE A CA 1
ATOM 3122 C C . PHE A 1 390 ? -38.607 19.183 8.603 1.00 59.88 390 PHE A C 1
ATOM 3124 O O . PHE A 1 390 ? -37.466 18.961 9.008 1.00 59.88 390 PHE A O 1
ATOM 3131 N N . GLN A 1 391 ? -38.930 20.350 8.031 1.00 56.72 391 GLN A N 1
ATOM 3132 C CA . GLN A 1 391 ? -37.946 21.421 7.797 1.00 56.72 391 GLN A CA 1
ATOM 3133 C C . GLN A 1 391 ? -37.425 22.043 9.106 1.00 56.72 391 GLN A C 1
ATOM 3135 O O . GLN A 1 391 ? -36.273 22.473 9.172 1.00 56.72 391 GLN A O 1
ATOM 3140 N N . ASP A 1 392 ? -38.241 22.041 10.164 1.00 53.50 392 ASP A N 1
ATOM 3141 C CA . ASP A 1 392 ? -37.846 22.524 11.493 1.00 53.50 392 ASP A CA 1
ATOM 3142 C C . ASP A 1 392 ? -37.047 21.476 12.292 1.00 53.50 392 ASP A C 1
ATOM 3144 O O . ASP A 1 392 ? -36.211 21.843 13.116 1.00 53.50 392 ASP A O 1
ATOM 3148 N N . ALA A 1 393 ? -37.240 20.178 12.022 1.00 51.59 393 ALA A N 1
ATOM 3149 C CA . ALA A 1 393 ? -36.528 19.088 12.699 1.00 51.59 393 ALA A CA 1
ATOM 3150 C C . ALA A 1 393 ? -35.033 19.041 12.326 1.00 51.59 393 ALA A C 1
ATOM 3152 O O . ALA A 1 393 ? -34.190 18.810 13.194 1.00 51.59 393 ALA A O 1
ATOM 3153 N N . GLN A 1 394 ? -34.691 19.341 11.065 1.00 52.84 394 GLN A N 1
ATOM 3154 C CA . GLN A 1 394 ? -33.299 19.389 10.587 1.00 52.84 394 GLN A CA 1
ATOM 3155 C C . GLN A 1 394 ? -32.491 20.528 11.237 1.00 52.84 394 GLN A C 1
ATOM 3157 O O . GLN A 1 394 ? -31.348 20.321 11.632 1.00 52.84 394 GLN A O 1
ATOM 3162 N N . LYS A 1 395 ? -33.102 21.704 11.453 1.00 53.41 395 LYS A N 1
ATOM 3163 C CA . LYS A 1 395 ? -32.453 22.850 12.129 1.00 53.41 395 LYS A CA 1
ATOM 3164 C C . LYS A 1 395 ? -32.209 22.624 13.626 1.00 53.41 395 LYS A C 1
ATOM 3166 O O . LYS A 1 395 ? -31.328 23.248 14.211 1.00 53.41 395 LYS A O 1
ATOM 3171 N N . ILE A 1 396 ? -33.011 21.775 14.271 1.00 53.94 396 ILE A N 1
ATOM 3172 C CA . ILE A 1 396 ? -32.874 21.456 15.702 1.00 53.94 396 ILE A CA 1
ATOM 3173 C C . ILE A 1 396 ? -31.765 20.415 15.926 1.00 53.94 396 ILE A C 1
ATOM 3175 O O . ILE A 1 396 ? -31.078 20.473 16.945 1.00 53.94 396 ILE A O 1
ATOM 3179 N N . GLN A 1 397 ? -31.532 19.523 14.957 1.00 52.66 397 GLN A N 1
ATOM 3180 C CA . GLN A 1 397 ? -30.445 18.537 14.990 1.00 52.66 397 GLN A CA 1
ATOM 3181 C C . GLN A 1 397 ? -29.047 19.182 14.932 1.00 52.66 397 GLN A C 1
ATOM 3183 O O . GLN A 1 397 ? -28.132 18.686 15.580 1.00 52.66 397 GLN A O 1
ATOM 3188 N N . GLU A 1 398 ? -28.888 20.317 14.237 1.00 44.41 398 GLU A N 1
ATOM 3189 C CA . GLU A 1 398 ? -27.612 21.053 14.142 1.00 44.41 398 GLU A CA 1
ATOM 3190 C C . GLU A 1 398 ? -27.214 21.798 15.435 1.00 44.41 398 GLU A C 1
ATOM 3192 O O . GLU A 1 398 ? -26.041 22.106 15.628 1.00 44.41 398 GLU A O 1
ATOM 3197 N N . ASN A 1 399 ? -28.161 22.071 16.343 1.00 43.59 399 ASN A N 1
ATOM 3198 C CA . ASN A 1 399 ? -27.916 22.836 17.577 1.00 43.59 399 ASN A CA 1
ATOM 3199 C C . ASN A 1 399 ? -27.731 21.968 18.839 1.00 43.59 399 ASN A C 1
ATOM 3201 O O . ASN A 1 399 ? -27.449 22.508 19.912 1.00 43.59 399 ASN A O 1
ATOM 3205 N N . PHE A 1 400 ? -27.892 20.645 18.748 1.00 46.41 400 PHE A N 1
ATOM 3206 C CA . PHE A 1 400 ? -27.749 19.733 19.886 1.00 46.41 400 PHE A CA 1
ATOM 3207 C C . PHE A 1 400 ? -26.373 19.054 19.866 1.00 46.41 400 PHE A C 1
ATOM 3209 O O . PHE A 1 400 ? -26.077 18.276 18.963 1.00 46.41 400 PHE A O 1
ATOM 3216 N N . SER A 1 401 ? -25.529 19.339 20.866 1.00 52.34 401 SER A N 1
ATOM 3217 C CA . SER A 1 401 ? -24.232 18.670 21.040 1.00 52.34 401 SER A CA 1
ATOM 3218 C C . SER A 1 401 ? -24.328 17.591 22.132 1.00 52.34 401 SER A C 1
ATOM 3220 O O . SER A 1 401 ? -24.333 17.941 23.317 1.00 52.34 401 SER A O 1
ATOM 3222 N N . PRO A 1 402 ? -24.361 16.290 21.775 1.00 57.12 402 PRO A N 1
ATOM 3223 C CA . PRO A 1 402 ? -24.283 15.184 22.738 1.00 57.12 402 PRO A CA 1
ATOM 3224 C C . PRO A 1 402 ? -22.933 15.112 23.481 1.00 57.12 402 PRO A C 1
ATOM 3226 O O . PRO A 1 402 ? -22.770 14.306 24.396 1.00 57.12 402 PRO A O 1
ATOM 3229 N N . GLU A 1 403 ? -21.955 15.956 23.128 1.00 62.19 403 GLU A N 1
ATOM 3230 C CA . GLU A 1 403 ? -20.645 15.991 23.785 1.00 62.19 403 GLU A CA 1
ATOM 3231 C C . GLU A 1 403 ? -20.728 16.505 25.226 1.00 62.19 403 GLU A C 1
ATOM 3233 O O . GLU A 1 403 ? -20.008 15.996 26.082 1.00 62.19 403 GLU A O 1
ATOM 3238 N N . LYS A 1 404 ? -21.628 17.454 25.530 1.00 70.69 404 LYS A N 1
ATOM 3239 C CA . LYS A 1 404 ? -21.714 18.060 26.872 1.00 70.69 404 LYS A CA 1
ATOM 3240 C C . LYS A 1 404 ? -22.118 17.059 27.954 1.00 70.69 404 LYS A C 1
ATOM 3242 O O . LYS A 1 404 ? -21.517 17.050 29.026 1.00 70.69 404 LYS A O 1
ATOM 3247 N N . ASP A 1 405 ? -23.097 16.200 27.683 1.00 71.81 405 ASP A N 1
ATOM 3248 C CA . ASP A 1 405 ? -23.563 15.204 28.657 1.00 71.81 405 ASP A CA 1
ATOM 3249 C C . ASP A 1 405 ? -22.549 14.076 28.849 1.00 71.81 405 ASP A C 1
ATOM 3251 O O . ASP A 1 405 ? -22.297 13.641 29.978 1.00 71.81 405 ASP A O 1
ATOM 3255 N N . MET A 1 406 ? -21.897 13.660 27.761 1.00 73.00 406 MET A N 1
ATOM 3256 C CA . MET A 1 406 ? -20.822 12.674 27.803 1.00 73.00 406 MET A CA 1
ATOM 3257 C C . MET A 1 406 ? -19.606 13.205 28.577 1.00 73.00 406 MET A C 1
ATOM 3259 O O . MET A 1 406 ? -19.046 12.503 29.422 1.00 73.00 406 MET A O 1
ATOM 3263 N N . GLU A 1 407 ? -19.219 14.462 28.347 1.00 77.94 407 GLU A N 1
ATOM 3264 C CA . GLU A 1 407 ? -18.150 15.138 29.084 1.00 77.94 407 GLU A CA 1
ATOM 3265 C C . GLU A 1 407 ? -18.503 15.272 30.570 1.00 77.94 407 GLU A C 1
ATOM 3267 O O . GLU A 1 407 ? -17.669 15.017 31.438 1.00 77.94 407 GLU A O 1
ATOM 3272 N N . ALA A 1 408 ? -19.767 15.553 30.887 1.00 77.69 408 ALA A N 1
ATOM 3273 C CA . ALA A 1 408 ? -20.236 15.678 32.258 1.00 77.69 408 ALA A CA 1
ATOM 3274 C C . ALA A 1 408 ? -20.302 14.332 33.019 1.00 77.69 408 ALA A C 1
ATOM 3276 O O . ALA A 1 408 ? -20.091 14.311 34.240 1.00 77.69 408 ALA A O 1
ATOM 3277 N N . MET A 1 409 ? -20.566 13.214 32.330 1.00 78.88 409 MET A N 1
ATOM 3278 C CA . MET A 1 409 ? -20.452 11.858 32.893 1.00 78.88 409 MET A CA 1
ATOM 3279 C C . MET A 1 409 ? -18.990 11.421 33.064 1.00 78.88 409 MET A C 1
ATOM 3281 O O . MET A 1 409 ? -18.644 10.867 34.106 1.00 78.88 409 MET A O 1
ATOM 3285 N N . ARG A 1 410 ? -18.106 11.734 32.106 1.00 81.25 410 ARG A N 1
ATOM 3286 C CA . ARG A 1 410 ? -16.655 11.476 32.218 1.00 81.25 410 ARG A CA 1
ATOM 3287 C C . ARG A 1 410 ? -15.993 12.308 33.318 1.00 81.25 410 ARG A C 1
ATOM 3289 O O . ARG A 1 410 ? -15.110 11.817 34.017 1.00 81.25 410 ARG A O 1
ATOM 3296 N N . ALA A 1 411 ? -16.434 13.550 33.512 1.00 82.94 411 ALA A N 1
ATOM 3297 C CA . ALA A 1 411 ? -15.993 14.383 34.627 1.00 82.94 411 ALA A CA 1
ATOM 3298 C C . ALA A 1 411 ? -16.363 13.742 35.972 1.00 82.94 411 ALA A C 1
ATOM 3300 O O . ALA A 1 411 ? -15.516 13.660 36.859 1.00 82.94 411 ALA A O 1
ATOM 3301 N N . LEU A 1 412 ? -17.582 13.201 36.093 1.00 82.94 412 LEU A N 1
ATOM 3302 C CA . LEU A 1 412 ? -18.011 12.476 37.290 1.00 82.94 412 LEU A CA 1
ATOM 3303 C C . LEU A 1 412 ? -17.178 11.200 37.519 1.00 82.94 412 LEU A C 1
ATOM 3305 O O . LEU A 1 412 ? -16.779 10.928 38.648 1.00 82.94 412 LEU A O 1
ATOM 3309 N N . GLU A 1 413 ? -16.857 10.450 36.461 1.00 84.62 413 GLU A N 1
ATOM 3310 C CA . GLU A 1 413 ? -15.966 9.280 36.534 1.00 84.62 413 GLU A CA 1
ATOM 3311 C C . GLU A 1 413 ? -14.576 9.653 37.076 1.00 84.62 413 GLU A C 1
ATOM 3313 O O . GLU A 1 413 ? -14.012 8.962 37.934 1.00 84.62 413 GLU A O 1
ATOM 3318 N N . LYS A 1 414 ? -14.023 10.775 36.605 1.00 83.50 414 LYS A N 1
ATOM 3319 C CA . LYS A 1 414 ? -12.729 11.290 37.060 1.00 83.50 414 LYS A CA 1
ATOM 3320 C C . LYS A 1 414 ? -12.785 11.752 38.519 1.00 83.50 414 LYS A C 1
ATOM 3322 O O . LYS A 1 414 ? -11.917 11.364 39.300 1.00 83.50 414 LYS A O 1
ATOM 3327 N N . GLU A 1 415 ? -13.824 12.497 38.901 1.00 83.75 415 GLU A N 1
ATOM 3328 C CA . GLU A 1 415 ? -14.073 12.931 40.285 1.00 83.75 415 GLU A CA 1
ATOM 3329 C C . GLU A 1 415 ? -14.150 11.733 41.248 1.00 83.75 415 GLU A C 1
ATOM 3331 O O . GLU A 1 415 ? -13.456 11.709 42.267 1.00 83.75 415 GLU A O 1
ATOM 3336 N N . MET A 1 416 ? -14.933 10.703 40.907 1.00 81.50 416 MET A N 1
ATOM 3337 C CA . MET A 1 416 ? -15.062 9.487 41.723 1.00 81.50 416 MET A CA 1
ATOM 3338 C C . MET A 1 416 ? -13.745 8.702 41.806 1.00 81.50 416 MET A C 1
ATOM 3340 O O . MET A 1 416 ? -13.380 8.214 42.877 1.00 81.50 416 MET A O 1
ATOM 3344 N N . SER A 1 417 ? -12.989 8.619 40.705 1.00 81.81 417 SER A N 1
ATOM 3345 C CA . SER A 1 417 ? -11.674 7.959 40.678 1.00 81.81 417 SER A CA 1
ATOM 3346 C C . SER A 1 417 ? -10.657 8.648 41.595 1.00 81.81 417 SER A C 1
ATOM 3348 O O . SER A 1 417 ? -9.840 7.986 42.237 1.00 81.81 417 SER A O 1
ATOM 3350 N N . GLU A 1 418 ? -10.680 9.981 41.654 1.00 82.38 418 GLU A N 1
ATOM 3351 C CA . GLU A 1 418 ? -9.807 10.770 42.528 1.00 82.38 418 GLU A CA 1
ATOM 3352 C C . GLU A 1 418 ? -10.206 10.653 44.006 1.00 82.38 418 GLU A C 1
ATOM 3354 O O . GLU A 1 418 ? -9.326 10.564 44.864 1.00 82.38 418 GLU A O 1
ATOM 3359 N N . GLN A 1 419 ? -11.507 10.594 44.315 1.00 77.25 419 GLN A N 1
ATOM 3360 C CA . GLN A 1 419 ? -11.999 10.377 45.682 1.00 77.25 419 GLN A CA 1
ATOM 3361 C C . GLN A 1 419 ? -11.559 9.018 46.243 1.00 77.25 419 GLN A C 1
ATOM 3363 O O . GLN A 1 419 ? -11.022 8.967 47.348 1.00 77.25 419 GLN A O 1
ATOM 3368 N N . MET A 1 420 ? -11.660 7.940 45.458 1.00 72.94 420 MET A N 1
ATOM 3369 C CA . MET A 1 420 ? -11.212 6.607 45.889 1.00 72.94 420 MET A CA 1
ATOM 3370 C C . MET A 1 420 ? -9.705 6.536 46.184 1.00 72.94 420 MET A C 1
ATOM 3372 O O . MET A 1 420 ? -9.278 5.846 47.113 1.00 72.94 420 MET A O 1
ATOM 3376 N N . LYS A 1 421 ? -8.881 7.279 45.430 1.00 74.75 421 LYS A N 1
ATOM 3377 C CA . LYS A 1 421 ? -7.433 7.377 45.689 1.00 74.75 421 LYS A CA 1
ATOM 3378 C C . LYS A 1 421 ? -7.123 8.102 47.000 1.00 74.75 421 LYS A C 1
ATOM 3380 O O . LYS A 1 421 ? -6.165 7.731 47.670 1.00 74.75 421 LYS A O 1
ATOM 3385 N N . LYS A 1 422 ? -7.923 9.110 47.365 1.00 70.44 422 LYS A N 1
ATOM 3386 C CA . LYS A 1 422 ? -7.771 9.858 48.623 1.00 70.44 422 LYS A CA 1
ATOM 3387 C C . LYS A 1 422 ? -8.214 9.038 49.836 1.00 70.44 422 LYS A C 1
ATOM 3389 O O . LYS A 1 422 ? -7.490 9.016 50.823 1.00 70.44 422 LYS A O 1
ATOM 3394 N N . GLU A 1 423 ? -9.331 8.313 49.745 1.00 59.84 423 GLU A N 1
ATOM 3395 C CA . GLU A 1 423 ? -9.811 7.427 50.824 1.00 59.84 423 GLU A CA 1
ATOM 3396 C C . GLU A 1 423 ? -8.840 6.260 51.097 1.00 59.84 423 GLU A C 1
ATOM 3398 O O . GLU A 1 423 ? -8.678 5.841 52.239 1.00 59.84 423 GLU A O 1
ATOM 3403 N N . SER A 1 424 ? -8.105 5.795 50.078 1.00 56.72 424 SER A N 1
ATOM 3404 C CA . SER A 1 424 ? -7.066 4.760 50.229 1.00 56.72 424 SER A CA 1
ATOM 3405 C C . SER A 1 424 ? -5.775 5.259 50.908 1.00 56.72 424 SER A C 1
ATOM 3407 O O . SER A 1 424 ? -4.925 4.447 51.264 1.00 56.72 424 SER A O 1
ATOM 3409 N N . GLN A 1 425 ? -5.595 6.578 51.071 1.00 48.88 425 GLN A N 1
ATOM 3410 C CA . GLN A 1 425 ? -4.414 7.196 51.699 1.00 48.88 425 GLN A CA 1
ATOM 3411 C C . GLN A 1 425 ? -4.661 7.668 53.144 1.00 48.88 425 GLN A C 1
ATOM 3413 O O . GLN A 1 425 ? -3.730 8.143 53.791 1.00 48.88 425 GLN A O 1
ATOM 3418 N N . SER A 1 426 ? -5.881 7.526 53.674 1.00 38.22 426 SER A N 1
ATOM 3419 C CA . SER A 1 426 ? -6.245 7.930 55.037 1.00 38.22 426 SER A CA 1
ATOM 3420 C C . SER A 1 426 ? -6.547 6.726 55.939 1.00 38.22 426 SER A C 1
ATOM 3422 O O . SER A 1 426 ? -7.673 6.551 56.392 1.00 38.22 426 SER A O 1
ATOM 3424 N N . LEU A 1 427 ? -5.540 5.896 56.210 1.00 28.28 427 LEU A N 1
ATOM 3425 C CA . LEU A 1 427 ? -5.496 5.013 57.382 1.00 28.28 427 LEU A CA 1
ATOM 3426 C C . LEU A 1 427 ? -4.096 5.158 58.007 1.00 28.28 427 LEU A C 1
ATOM 3428 O O . LEU A 1 427 ? -3.115 4.920 57.300 1.00 28.28 427 LEU A O 1
ATOM 3432 N N . PRO A 1 428 ? -3.958 5.582 59.279 1.00 36.50 428 PRO A N 1
ATOM 3433 C CA . PRO A 1 428 ? -2.667 5.603 59.957 1.00 36.50 428 PRO A CA 1
ATOM 3434 C C . PRO A 1 428 ? -2.216 4.166 60.236 1.00 36.50 428 PRO A C 1
ATOM 3436 O O . PRO A 1 428 ? -2.940 3.393 60.861 1.00 36.50 428 PRO A O 1
ATOM 3439 N N . VAL A 1 429 ? -1.029 3.822 59.745 1.00 31.14 429 VAL A N 1
ATOM 3440 C CA . VAL A 1 429 ? -0.293 2.608 60.102 1.00 31.14 429 VAL A CA 1
ATOM 3441 C C . VAL A 1 429 ? 0.493 2.926 61.370 1.00 31.14 429 VAL A C 1
ATOM 3443 O O . VAL A 1 429 ? 1.394 3.757 61.304 1.00 31.14 429 VAL A O 1
ATOM 3446 N N . ASP A 1 430 ? 0.167 2.274 62.485 1.00 29.36 430 ASP A N 1
ATOM 3447 C CA . ASP A 1 430 ? 1.130 2.068 63.569 1.00 29.36 430 ASP A CA 1
ATOM 3448 C C . ASP A 1 430 ? 1.632 0.619 63.492 1.00 29.36 430 ASP A C 1
ATOM 3450 O O . ASP A 1 430 ? 0.862 -0.344 63.521 1.00 29.36 430 ASP A O 1
ATOM 3454 N N . ASP A 1 431 ? 2.948 0.517 63.315 1.00 30.86 431 ASP A N 1
ATOM 3455 C CA . ASP A 1 431 ? 3.784 -0.678 63.398 1.00 30.86 431 ASP A CA 1
ATOM 3456 C C . ASP A 1 431 ? 3.777 -1.255 64.824 1.00 30.86 431 ASP A C 1
ATOM 3458 O O . ASP A 1 431 ? 4.007 -0.507 65.767 1.00 30.86 431 ASP A O 1
ATOM 3462 N N . GLU A 1 432 ? 3.645 -2.583 64.971 1.00 29.56 432 GLU A N 1
ATOM 3463 C CA . GLU A 1 432 ? 4.567 -3.398 65.794 1.00 29.56 432 GLU A CA 1
ATOM 3464 C C . GLU A 1 432 ? 4.334 -4.927 65.650 1.00 29.56 432 GLU A C 1
ATOM 3466 O O . GLU A 1 432 ? 3.466 -5.541 66.259 1.00 29.56 432 GLU A O 1
ATOM 3471 N N . LEU A 1 433 ? 5.153 -5.541 64.786 1.00 29.59 433 LEU A N 1
ATOM 3472 C CA . LEU A 1 433 ? 5.964 -6.759 64.991 1.00 29.59 433 LEU A CA 1
ATOM 3473 C C . LEU A 1 433 ? 5.614 -7.767 66.125 1.00 29.59 433 LEU A C 1
ATOM 3475 O O . LEU A 1 433 ? 5.918 -7.499 67.283 1.00 29.59 433 LEU A O 1
ATOM 3479 N N . LYS A 1 434 ? 5.279 -9.028 65.770 1.00 27.17 434 LYS A N 1
ATOM 3480 C CA . LYS A 1 434 ? 6.139 -10.251 65.886 1.00 27.17 434 LYS A CA 1
ATOM 3481 C C . LYS A 1 434 ? 5.346 -11.568 65.848 1.00 27.17 434 LYS A C 1
ATOM 3483 O O . LYS A 1 434 ? 4.272 -11.692 66.419 1.00 27.17 434 LYS A O 1
ATOM 3488 N N . MET A 1 435 ? 5.948 -12.567 65.199 1.00 30.28 435 MET A N 1
ATOM 3489 C CA . MET A 1 435 ? 5.555 -13.978 65.258 1.00 30.28 435 MET A CA 1
ATOM 3490 C C . MET A 1 435 ? 5.925 -14.606 66.604 1.00 30.28 435 MET A C 1
ATOM 3492 O O . MET A 1 435 ? 7.055 -14.413 67.042 1.00 30.28 435 MET A O 1
ATOM 3496 N N . GLU A 1 436 ? 5.051 -15.459 67.143 1.00 24.55 436 GLU A N 1
ATOM 3497 C CA . GLU A 1 436 ? 5.423 -16.694 67.847 1.00 24.55 436 GLU A CA 1
ATOM 3498 C C . GLU A 1 436 ? 4.227 -17.668 67.896 1.00 24.55 436 GLU A C 1
ATOM 3500 O O . GLU A 1 436 ? 3.090 -17.279 68.151 1.00 24.55 436 GLU A O 1
ATOM 3505 N N . ASN A 1 437 ? 4.499 -18.940 67.592 1.00 29.02 437 ASN A N 1
ATOM 3506 C CA . ASN A 1 437 ? 3.575 -20.070 67.714 1.00 29.02 437 ASN A CA 1
ATOM 3507 C C . ASN A 1 437 ? 3.409 -20.467 69.188 1.00 29.02 437 ASN A C 1
ATOM 3509 O O . ASN A 1 437 ? 4.430 -20.650 69.849 1.00 29.02 437 ASN A O 1
ATOM 3513 N N . GLN A 1 438 ? 2.187 -20.789 69.634 1.00 26.06 438 GLN A N 1
ATOM 3514 C CA . GLN A 1 438 ? 1.925 -21.917 70.544 1.00 26.06 438 GLN A CA 1
ATOM 3515 C C . GLN A 1 438 ? 0.429 -22.248 70.676 1.00 26.06 438 GLN A C 1
ATOM 3517 O O . GLN A 1 438 ? -0.439 -21.422 70.416 1.00 26.06 438 GLN A O 1
ATOM 3522 N N . ASN A 1 439 ? 0.192 -23.517 71.011 1.00 25.61 439 ASN A N 1
ATOM 3523 C CA . ASN A 1 439 ? -1.073 -24.243 71.065 1.00 25.61 439 ASN A CA 1
ATOM 3524 C C . ASN A 1 439 ? -2.005 -23.840 72.227 1.00 25.61 439 ASN A C 1
ATOM 3526 O O . ASN A 1 439 ? -1.581 -23.210 73.189 1.00 25.61 439 ASN A O 1
ATOM 3530 N N . ASP A 1 440 ? -3.213 -24.408 72.130 1.00 23.41 440 ASP A N 1
ATOM 3531 C CA . ASP A 1 440 ? -4.158 -24.814 73.183 1.00 23.41 440 ASP A CA 1
ATOM 3532 C C . ASP A 1 440 ? -5.370 -23.913 73.503 1.00 23.41 440 ASP A C 1
ATOM 3534 O O . ASP A 1 440 ? -5.266 -22.817 74.037 1.00 23.41 440 ASP A O 1
ATOM 3538 N N . VAL A 1 441 ? -6.538 -24.479 73.146 1.00 26.11 441 VAL A N 1
ATOM 3539 C CA . VAL A 1 441 ? -7.733 -24.726 73.980 1.00 26.11 441 VAL A CA 1
ATOM 3540 C C . VAL A 1 441 ? -8.268 -23.560 74.830 1.00 26.11 441 VAL A C 1
ATOM 3542 O O . VAL A 1 441 ? -7.713 -23.250 75.872 1.00 26.11 441 VAL A O 1
ATOM 3545 N N . ASP A 1 442 ? -9.411 -22.988 74.424 1.00 23.75 442 ASP A N 1
ATOM 3546 C CA . ASP A 1 442 ? -10.697 -23.066 75.157 1.00 23.75 442 ASP A CA 1
ATOM 3547 C C . ASP A 1 442 ? -11.771 -22.134 74.541 1.00 23.75 442 ASP A C 1
ATOM 3549 O O . ASP A 1 442 ? -11.590 -20.927 74.386 1.00 23.75 442 ASP A O 1
ATOM 3553 N N . GLN A 1 443 ? -12.936 -22.706 74.212 1.00 26.55 443 GLN A N 1
ATOM 3554 C CA . GLN A 1 443 ? -14.236 -22.017 74.323 1.00 26.55 443 GLN A CA 1
ATOM 3555 C C . GLN A 1 443 ? -14.482 -21.734 75.825 1.00 26.55 443 GLN A C 1
ATOM 3557 O O . GLN A 1 443 ? -14.008 -22.545 76.617 1.00 26.55 443 GLN A O 1
ATOM 3562 N N . PRO A 1 444 ? -15.292 -20.741 76.277 1.00 32.53 444 PRO A N 1
ATOM 3563 C CA . PRO A 1 444 ? -16.646 -20.549 75.748 1.00 32.53 444 PRO A CA 1
ATOM 3564 C C . PRO A 1 444 ? -17.290 -19.141 75.919 1.00 32.53 444 PRO A C 1
ATOM 3566 O O . PRO A 1 444 ? -16.782 -18.232 76.564 1.00 32.53 444 PRO A O 1
ATOM 3569 N N . SER A 1 445 ? -18.538 -19.070 75.437 1.00 24.00 445 SER A N 1
ATOM 3570 C CA . SER A 1 445 ? -19.708 -18.533 76.158 1.00 24.00 445 SER A CA 1
ATOM 3571 C C . SER A 1 445 ? -20.068 -17.034 76.141 1.00 24.00 445 SER A C 1
ATOM 3573 O O . SER A 1 445 ? -19.411 -16.217 76.770 1.00 24.00 445 SER A O 1
ATOM 3575 N N . ILE A 1 446 ? -21.299 -16.807 75.635 1.00 23.03 446 ILE A N 1
ATOM 3576 C CA . ILE A 1 446 ? -22.446 -16.186 76.354 1.00 23.03 446 ILE A CA 1
ATOM 3577 C C . ILE A 1 446 ? -22.422 -14.642 76.359 1.00 23.03 446 ILE A C 1
ATOM 3579 O O . ILE A 1 446 ? -21.425 -14.038 76.706 1.00 23.03 446 ILE A O 1
ATOM 3583 N N . SER A 1 447 ? -23.475 -13.878 76.053 1.00 21.08 447 SER A N 1
ATOM 3584 C CA . SER A 1 447 ? -24.898 -14.089 75.731 1.00 21.08 447 SER A CA 1
ATOM 3585 C C . SER A 1 447 ? -25.598 -12.721 75.859 1.00 21.08 447 SER A C 1
ATOM 3587 O O . SER A 1 447 ? -25.065 -11.865 76.563 1.00 21.08 447 SER A O 1
ATOM 3589 N N . TYR A 1 448 ? -26.858 -12.653 75.407 1.00 25.33 448 TYR A N 1
ATOM 3590 C CA . TYR A 1 448 ? -27.924 -11.740 75.869 1.00 25.33 448 TYR A CA 1
ATOM 3591 C C . TYR A 1 448 ? -27.746 -10.254 75.511 1.00 25.33 448 TYR A C 1
ATOM 3593 O O . TYR A 1 448 ? -26.650 -9.719 75.510 1.00 25.33 448 TYR A O 1
ATOM 3601 N N . ALA A 1 449 ? -28.789 -9.479 75.252 1.00 23.67 449 ALA A N 1
ATOM 3602 C CA . ALA A 1 449 ? -30.212 -9.713 75.032 1.00 23.67 449 ALA A CA 1
ATOM 3603 C C . ALA A 1 449 ? -30.804 -8.360 74.598 1.00 23.67 449 ALA A C 1
ATOM 3605 O O . ALA A 1 449 ? -30.224 -7.314 74.884 1.00 23.67 449 ALA A O 1
ATOM 3606 N N . ASP A 1 450 ? -31.950 -8.437 73.927 1.00 23.53 450 ASP A N 1
ATOM 3607 C CA . ASP A 1 450 ? -33.127 -7.575 74.064 1.00 23.53 450 ASP A CA 1
ATOM 3608 C C . ASP A 1 450 ? -32.955 -6.097 74.433 1.00 23.53 450 ASP A C 1
ATOM 3610 O O . ASP A 1 450 ? -32.550 -5.756 75.539 1.00 23.53 450 ASP A O 1
ATOM 3614 N N . MET A 1 451 ? -33.553 -5.243 73.598 1.00 27.58 451 MET A N 1
ATOM 3615 C CA . MET A 1 451 ? -34.616 -4.358 74.083 1.00 27.58 451 MET A CA 1
ATOM 3616 C C . MET A 1 451 ? -35.758 -4.285 73.057 1.00 27.58 451 MET A C 1
ATOM 3618 O O . MET A 1 451 ? -35.632 -3.688 71.989 1.00 27.58 451 MET A O 1
ATOM 3622 N N . ASN A 1 452 ? -36.875 -4.912 73.439 1.00 25.30 452 ASN A N 1
ATOM 3623 C CA . ASN A 1 452 ? -38.240 -4.691 72.952 1.00 25.30 452 ASN A CA 1
ATOM 3624 C C . ASN A 1 452 ? -38.663 -3.220 73.105 1.00 25.30 452 ASN A C 1
ATOM 3626 O O . ASN A 1 452 ? -38.289 -2.570 74.078 1.00 25.30 452 ASN A O 1
ATOM 3630 N N . GLY A 1 453 ? -39.483 -2.711 72.181 1.00 23.47 453 GLY A N 1
ATOM 3631 C CA . GLY A 1 453 ? -40.899 -2.371 72.446 1.00 23.47 453 GLY A CA 1
ATOM 3632 C C . GLY A 1 453 ? -41.058 -0.842 72.419 1.00 23.47 453 GLY A C 1
ATOM 3633 O O . GLY A 1 453 ? -40.151 -0.148 72.853 1.00 23.47 453 GLY A O 1
ATOM 3634 N N . MET A 1 454 ? -42.077 -0.190 71.857 1.00 24.25 454 MET A N 1
ATOM 3635 C CA . MET A 1 454 ? -43.542 -0.345 71.870 1.00 24.25 454 MET A CA 1
ATOM 3636 C C . MET A 1 454 ? -44.073 0.694 70.838 1.00 24.25 454 MET A C 1
ATOM 3638 O O . MET A 1 454 ? -43.487 1.767 70.737 1.00 24.25 454 MET A O 1
ATOM 3642 N N . SER A 1 455 ? -44.898 0.338 69.845 1.00 24.45 455 SER A N 1
ATOM 3643 C CA . SER A 1 455 ? -46.381 0.329 69.793 1.00 24.45 455 SER A CA 1
ATOM 3644 C C . SER A 1 455 ? -47.090 1.700 69.715 1.00 24.45 455 SER A C 1
ATOM 3646 O O . SER A 1 455 ? -46.736 2.617 70.444 1.00 24.45 455 SER A O 1
ATOM 3648 N N . GLU A 1 456 ? -48.160 1.715 68.894 1.00 23.98 456 GLU A N 1
ATOM 3649 C CA . GLU A 1 456 ? -49.286 2.679 68.780 1.00 23.98 456 GLU A CA 1
ATOM 3650 C C . GLU A 1 456 ? -49.073 3.955 67.943 1.00 23.98 456 GLU A C 1
ATOM 3652 O O . GLU A 1 456 ? -48.012 4.560 67.964 1.00 23.98 456 GLU A O 1
ATOM 3657 N N . GLU A 1 457 ? -50.061 4.527 67.251 1.00 22.42 457 GLU A N 1
ATOM 3658 C CA . GLU A 1 457 ? -51.217 4.072 66.462 1.00 22.42 457 GLU A CA 1
ATOM 3659 C C . GLU A 1 457 ? -51.724 5.336 65.717 1.00 22.42 457 GLU A C 1
ATOM 3661 O O . GLU A 1 457 ? -51.624 6.443 66.237 1.00 22.42 457 GLU A O 1
ATOM 3666 N N . ALA A 1 458 ? -52.322 5.139 64.538 1.00 24.62 458 ALA A N 1
ATOM 3667 C CA . ALA A 1 458 ? -53.337 5.984 63.886 1.00 24.62 458 ALA A CA 1
ATOM 3668 C C . ALA A 1 458 ? -53.027 7.397 63.297 1.00 24.62 458 ALA A C 1
ATOM 3670 O O . ALA A 1 458 ? -52.677 8.352 63.982 1.00 24.62 458 ALA A O 1
ATOM 3671 N N . ASN A 1 459 ? -53.447 7.506 62.022 1.00 22.81 459 ASN A N 1
ATOM 3672 C CA . ASN A 1 459 ? -54.131 8.611 61.317 1.00 22.81 459 ASN A CA 1
ATOM 3673 C C . ASN A 1 459 ? -53.385 9.449 60.253 1.00 22.81 459 ASN A C 1
ATOM 3675 O O . ASN A 1 459 ? -52.535 10.278 60.546 1.00 22.81 459 ASN A O 1
ATOM 3679 N N . ASN A 1 460 ? -53.849 9.235 59.008 1.00 26.27 460 ASN A N 1
ATOM 3680 C CA . ASN A 1 460 ? -54.056 10.150 57.874 1.00 26.27 460 ASN A CA 1
ATOM 3681 C C . ASN A 1 460 ? -53.428 11.552 57.928 1.00 26.27 460 ASN A C 1
ATOM 3683 O O . ASN A 1 460 ? -53.843 12.370 58.743 1.00 26.27 460 ASN A O 1
ATOM 3687 N N . ALA A 1 461 ? -52.646 11.897 56.901 1.00 23.77 461 ALA A N 1
ATOM 3688 C CA . ALA A 1 461 ? -53.021 12.908 55.903 1.00 23.77 461 ALA A CA 1
ATOM 3689 C C . ALA A 1 461 ? -51.908 13.082 54.857 1.00 23.77 461 ALA A C 1
ATOM 3691 O O . ALA A 1 461 ? -50.724 12.925 55.140 1.00 23.77 461 ALA A O 1
ATOM 3692 N N . GLU A 1 462 ? -52.346 13.386 53.642 1.00 37.28 462 GLU A N 1
ATOM 3693 C CA . GLU A 1 462 ? -51.578 13.799 52.472 1.00 37.28 462 GLU A CA 1
ATOM 3694 C C . GLU A 1 462 ? -50.522 14.857 52.817 1.00 37.28 462 GLU A C 1
ATOM 3696 O O . GLU A 1 462 ? -50.855 15.877 53.415 1.00 37.28 462 GLU A O 1
ATOM 3701 N N . LEU A 1 463 ? -49.273 14.652 52.386 1.00 27.23 463 LEU A N 1
ATOM 3702 C CA . LEU A 1 463 ? -48.308 15.737 52.231 1.00 27.23 463 LEU A CA 1
ATOM 3703 C C . LEU A 1 463 ? -47.510 15.539 50.943 1.00 27.23 463 LEU A C 1
ATOM 3705 O O . LEU A 1 463 ? -46.859 14.519 50.716 1.00 27.23 463 LEU A O 1
ATOM 3709 N N . GLU A 1 464 ? -47.666 16.546 50.098 1.00 27.08 464 GLU A N 1
ATOM 3710 C CA . GLU A 1 464 ? -47.061 16.745 48.795 1.00 27.08 464 GLU A CA 1
ATOM 3711 C C . GLU A 1 464 ? -45.531 16.857 48.900 1.00 27.08 464 GLU A C 1
ATOM 3713 O O . GLU A 1 464 ? -44.971 17.323 49.893 1.00 27.08 464 GLU A O 1
ATOM 3718 N N . ASP A 1 465 ? -44.863 16.386 47.850 1.00 27.94 465 ASP A N 1
ATOM 3719 C CA . ASP A 1 465 ? -43.414 16.228 47.725 1.00 27.94 465 ASP A CA 1
ATOM 3720 C C . ASP A 1 465 ? -42.725 17.602 47.553 1.00 27.94 465 ASP A C 1
ATOM 3722 O O . ASP A 1 465 ? -42.442 18.058 46.443 1.00 27.94 465 ASP A O 1
ATOM 3726 N N . GLU A 1 466 ? -42.465 18.301 48.662 1.00 31.70 466 GLU A N 1
ATOM 3727 C CA . GLU A 1 466 ? -41.542 19.441 48.705 1.00 31.70 466 GLU A CA 1
ATOM 3728 C C . GLU A 1 466 ? -40.088 18.943 48.639 1.00 31.70 466 GLU A C 1
ATOM 3730 O O . GLU A 1 466 ? -39.436 18.694 49.655 1.00 31.70 466 GLU A O 1
ATOM 3735 N N . CYS A 1 467 ? -39.524 18.834 47.433 1.00 25.47 467 CYS A N 1
ATOM 3736 C CA . CYS A 1 467 ? -38.068 18.756 47.299 1.00 25.47 467 CYS A CA 1
ATOM 3737 C C . CYS A 1 467 ? -37.525 19.279 45.960 1.00 25.47 467 CYS A C 1
ATOM 3739 O O . CYS A 1 467 ? -36.860 18.549 45.232 1.00 25.47 467 CYS A O 1
ATOM 3741 N N . VAL A 1 468 ? -37.735 20.565 45.647 1.00 32.34 468 VAL A N 1
ATOM 3742 C CA . VAL A 1 468 ? -36.853 21.305 44.716 1.00 32.34 468 VAL A CA 1
ATOM 3743 C C . VAL A 1 468 ? -36.705 22.770 45.148 1.00 32.34 468 VAL A C 1
ATOM 3745 O O . VAL A 1 468 ? -37.280 23.656 44.530 1.00 32.34 468 VAL A O 1
ATOM 3748 N N . LYS A 1 469 ? -35.901 23.052 46.183 1.00 29.97 469 LYS A N 1
ATOM 3749 C CA . LYS A 1 469 ? -35.263 24.373 46.386 1.00 29.97 469 LYS A CA 1
ATOM 3750 C C . LYS A 1 469 ? -33.908 24.220 47.093 1.00 29.97 469 LYS A C 1
ATOM 3752 O O . LYS A 1 469 ? -33.858 24.170 48.315 1.00 29.97 469 LYS A O 1
ATOM 3757 N N . ASN A 1 470 ? -32.819 24.092 46.326 1.00 24.94 470 ASN A N 1
ATOM 3758 C CA . ASN A 1 470 ? -31.652 24.994 46.394 1.00 24.94 470 ASN A CA 1
ATOM 3759 C C . ASN A 1 470 ? -30.456 24.523 45.538 1.00 24.94 470 ASN A C 1
ATOM 3761 O O . ASN A 1 470 ? -29.875 23.463 45.750 1.00 24.94 470 ASN A O 1
ATOM 3765 N N . GLU A 1 471 ? -30.134 25.392 44.576 1.00 28.28 471 GLU A N 1
ATOM 3766 C CA . GLU A 1 471 ? -28.828 25.869 44.095 1.00 28.28 471 GLU A CA 1
ATOM 3767 C C . GLU A 1 471 ? -27.619 24.914 44.025 1.00 28.28 471 GLU A C 1
ATOM 3769 O O . GLU A 1 471 ? -26.941 24.666 45.017 1.00 28.28 471 GLU A O 1
ATOM 3774 N N . ASN A 1 472 ? -27.227 24.543 42.793 1.00 25.42 472 ASN A N 1
ATOM 3775 C CA . ASN A 1 472 ? -26.029 25.127 42.160 1.00 25.42 472 ASN A CA 1
ATOM 3776 C C . ASN A 1 472 ? -25.953 24.798 40.649 1.00 25.42 472 ASN A C 1
ATOM 3778 O O . ASN A 1 472 ? -25.483 23.734 40.250 1.00 25.42 472 ASN A O 1
ATOM 3782 N N . CYS A 1 473 ? -26.379 25.732 39.796 1.00 24.02 473 CYS A N 1
ATOM 3783 C CA . CYS A 1 473 ? -25.886 25.880 38.421 1.00 24.02 473 CYS A CA 1
ATOM 3784 C C . CYS A 1 473 ? -26.145 27.319 37.967 1.00 24.02 473 CYS A C 1
ATOM 3786 O O . CYS A 1 473 ? -27.258 27.677 37.596 1.00 24.02 473 CYS A O 1
ATOM 3788 N N . LYS A 1 474 ? -25.107 28.159 38.010 1.00 28.25 474 LYS A N 1
ATOM 3789 C CA . LYS A 1 474 ? -25.099 29.454 37.326 1.00 28.25 474 LYS A CA 1
ATOM 3790 C C . LYS A 1 474 ? -24.483 29.277 35.943 1.00 28.25 474 LYS A C 1
ATOM 3792 O O . LYS A 1 474 ? -23.304 28.954 35.837 1.00 28.25 474 LYS A O 1
ATOM 3797 N N . SER A 1 475 ? -25.244 29.577 34.898 1.00 23.72 475 SER A N 1
ATOM 3798 C CA . SER A 1 475 ? -24.774 30.460 33.824 1.00 23.72 475 SER A CA 1
ATOM 3799 C C . SER A 1 475 ? -25.934 30.940 32.944 1.00 23.72 475 SER A C 1
ATOM 3801 O O . SER A 1 475 ? -26.724 30.145 32.454 1.00 23.72 475 SER A O 1
ATOM 3803 N N . ALA A 1 476 ? -25.942 32.264 32.753 1.00 25.45 476 ALA A N 1
ATOM 3804 C CA . ALA A 1 476 ? -26.647 33.075 31.757 1.00 25.45 476 ALA A CA 1
ATOM 3805 C C . ALA A 1 476 ? -28.186 33.209 31.853 1.00 25.45 476 ALA A C 1
ATOM 3807 O O . ALA A 1 476 ? -28.952 32.317 31.510 1.00 25.45 476 ALA A O 1
ATOM 3808 N N . ASN A 1 477 ? -28.578 34.412 32.289 1.00 29.91 477 ASN A N 1
ATOM 3809 C CA . ASN A 1 477 ? -29.902 35.035 32.283 1.00 29.91 477 ASN A CA 1
ATOM 3810 C C . ASN A 1 477 ? -30.715 34.802 31.000 1.00 29.91 477 ASN A C 1
ATOM 3812 O O . ASN A 1 477 ? -30.208 35.074 29.918 1.00 29.91 477 ASN A O 1
ATOM 3816 N N . ASP A 1 478 ? -31.972 34.375 31.173 1.00 28.50 478 ASP A N 1
ATOM 3817 C CA . ASP A 1 478 ? -33.185 34.929 30.530 1.00 28.50 478 ASP A CA 1
ATOM 3818 C C . ASP A 1 478 ? -34.430 34.115 30.958 1.00 28.50 478 ASP A C 1
ATOM 3820 O O . ASP A 1 478 ? -35.147 33.557 30.135 1.00 28.50 478 ASP A O 1
ATOM 3824 N N . ASN A 1 479 ? -34.683 33.990 32.269 1.00 28.14 479 ASN A N 1
ATOM 3825 C CA . ASN A 1 479 ? -35.870 33.295 32.801 1.00 28.14 479 ASN A CA 1
ATOM 3826 C C . ASN A 1 479 ? -36.390 33.939 34.104 1.00 28.14 479 ASN A C 1
ATOM 3828 O O . ASN A 1 479 ? -36.712 33.255 35.068 1.00 28.14 479 ASN A O 1
ATOM 3832 N N . GLU A 1 480 ? -36.508 35.266 34.128 1.00 31.80 480 GLU A N 1
ATOM 3833 C CA . GLU A 1 480 ? -37.377 35.969 35.083 1.00 31.80 480 GLU A CA 1
ATOM 3834 C C . GLU A 1 480 ? -38.470 36.695 34.299 1.00 31.80 480 GLU A C 1
ATOM 3836 O O . GLU A 1 480 ? -38.314 37.843 33.893 1.00 31.80 480 GLU A O 1
ATOM 3841 N N . LYS A 1 481 ? -39.532 35.946 33.997 1.00 31.56 481 LYS A N 1
ATOM 3842 C CA . LYS A 1 481 ? -40.892 36.378 33.627 1.00 31.56 481 LYS A CA 1
ATOM 3843 C C . LYS A 1 481 ? -41.600 35.130 33.128 1.00 31.56 481 LYS A C 1
ATOM 3845 O O . LYS A 1 481 ? -41.520 34.869 31.936 1.00 31.56 481 LYS A O 1
ATOM 3850 N N . LEU A 1 482 ? -42.205 34.324 34.003 1.00 32.19 482 LEU A N 1
ATOM 3851 C CA . LEU A 1 482 ? -43.181 33.301 33.576 1.00 32.19 482 LEU A CA 1
ATOM 3852 C C . LEU A 1 482 ? -44.008 32.668 34.713 1.00 32.19 482 LEU A C 1
ATOM 3854 O O . LEU A 1 482 ? -44.666 31.661 34.474 1.00 32.19 482 LEU A O 1
ATOM 3858 N N . GLU A 1 483 ? -44.052 33.264 35.906 1.00 33.00 483 GLU A N 1
ATOM 3859 C CA . GLU A 1 483 ? -45.029 32.893 36.941 1.00 33.00 483 GLU A CA 1
ATOM 3860 C C . GLU A 1 483 ? -45.654 34.151 37.547 1.00 33.00 483 GLU A C 1
ATOM 3862 O O . GLU A 1 483 ? -45.363 34.532 38.667 1.00 33.00 483 GLU A O 1
ATOM 3867 N N . GLU A 1 484 ? -46.476 34.822 36.749 1.00 33.59 484 GLU A 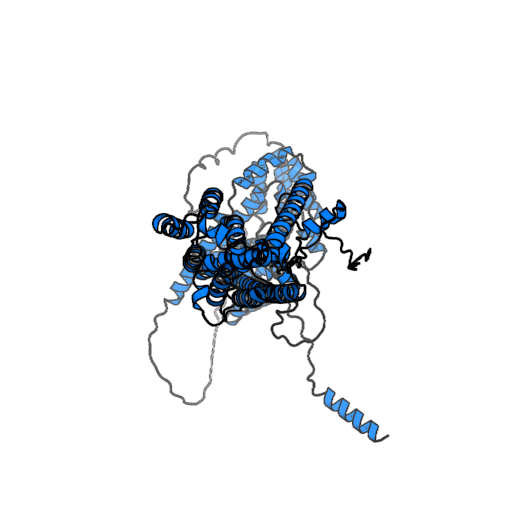N 1
ATOM 3868 C CA . GLU A 1 484 ? -47.549 35.726 37.176 1.00 33.59 484 GLU A CA 1
ATOM 3869 C C . GLU A 1 484 ? -48.419 35.900 35.927 1.00 33.59 484 GLU A C 1
ATOM 3871 O O . GLU A 1 484 ? -48.092 36.701 35.064 1.00 33.59 484 GLU A O 1
ATOM 3876 N N . ASP A 1 485 ? -49.383 34.994 35.740 1.00 27.47 485 ASP A N 1
ATOM 3877 C CA . ASP A 1 485 ? -50.579 35.153 34.889 1.00 27.47 485 ASP A CA 1
ATOM 3878 C C . ASP A 1 485 ? -51.383 33.839 34.937 1.00 27.47 485 ASP A C 1
ATOM 3880 O O . ASP A 1 485 ? -51.540 33.102 33.960 1.00 27.47 485 ASP A O 1
ATOM 3884 N N . LEU A 1 486 ? -51.870 33.501 36.129 1.00 40.69 486 LEU A N 1
ATOM 3885 C CA . LEU A 1 486 ? -52.998 32.592 36.292 1.00 40.69 486 LEU A CA 1
ATOM 3886 C C . LEU A 1 486 ? -53.942 33.217 37.304 1.00 40.69 486 LEU A C 1
ATOM 3888 O O . LEU A 1 486 ? -53.931 32.841 38.465 1.00 40.69 486 LEU A O 1
ATOM 3892 N N . GLU A 1 487 ? -54.742 34.166 36.836 1.00 38.50 487 GLU A N 1
ATOM 3893 C CA . GLU A 1 487 ? -56.150 34.279 37.204 1.00 38.50 487 GLU A CA 1
ATOM 3894 C C . GLU A 1 487 ? -56.839 35.230 36.213 1.00 38.50 487 GLU A C 1
ATOM 3896 O O . GLU A 1 487 ? -56.268 36.225 35.783 1.00 38.50 487 GLU A O 1
ATOM 3901 N N . ASP A 1 488 ? -58.048 34.842 35.808 1.00 32.88 488 ASP A N 1
ATOM 3902 C CA . ASP A 1 488 ? -58.967 35.519 34.884 1.00 32.88 488 ASP A CA 1
ATOM 3903 C C . ASP A 1 488 ? -58.691 35.433 33.371 1.00 32.88 488 ASP A C 1
ATOM 3905 O O . ASP A 1 488 ? -58.140 36.332 32.748 1.00 32.88 488 ASP A O 1
ATOM 3909 N N . SER A 1 489 ? -59.238 34.387 32.730 1.00 30.27 489 SER A N 1
ATOM 3910 C CA . SER A 1 489 ? -60.055 34.566 31.514 1.00 30.27 489 SER A CA 1
ATOM 3911 C C . SER A 1 489 ? -60.725 33.260 31.073 1.00 30.27 489 SER A C 1
ATOM 3913 O O . SER A 1 489 ? -60.102 32.244 30.755 1.00 30.27 489 SER A O 1
ATOM 3915 N N . SER A 1 490 ? -62.046 33.316 31.026 1.00 42.94 490 SER A N 1
ATOM 3916 C CA . SER A 1 490 ? -62.970 32.350 30.458 1.00 42.94 490 SER A CA 1
ATOM 3917 C C . SER A 1 490 ? -62.768 32.181 28.943 1.00 42.94 490 SER A C 1
ATOM 3919 O O . SER A 1 490 ? -63.452 32.821 28.155 1.00 42.94 490 SER A O 1
ATOM 3921 N N . ASN A 1 491 ? -61.833 31.311 28.530 1.00 42.72 491 ASN A N 1
ATOM 3922 C CA . ASN A 1 491 ? -61.874 30.518 27.283 1.00 42.72 491 ASN A CA 1
ATOM 3923 C C . ASN A 1 491 ? -60.622 29.625 27.155 1.00 42.72 491 ASN A C 1
ATOM 3925 O O . ASN A 1 491 ? -59.616 29.998 26.551 1.00 42.72 491 ASN A O 1
ATOM 3929 N N . MET A 1 492 ? -60.678 28.408 27.706 1.00 46.59 492 MET A N 1
ATOM 3930 C CA . MET A 1 492 ? -59.641 27.388 27.507 1.00 46.59 492 MET A CA 1
ATOM 3931 C C . MET A 1 492 ? -59.617 26.961 26.028 1.00 46.59 492 MET A C 1
ATOM 3933 O O . MET A 1 492 ? -60.614 26.450 25.519 1.00 46.59 492 MET A O 1
ATOM 3937 N N . SER A 1 493 ? -58.497 27.151 25.323 1.00 63.94 493 SER A N 1
ATOM 3938 C CA . SER A 1 493 ? -58.388 26.746 23.914 1.00 63.94 493 SER A CA 1
ATOM 3939 C C . SER A 1 493 ? -58.569 25.227 23.756 1.00 63.94 493 SER A C 1
ATOM 3941 O O . SER A 1 493 ? -58.041 24.431 24.539 1.00 63.94 493 SER A O 1
ATOM 3943 N N . SER A 1 494 ? -59.319 24.805 22.732 1.00 73.50 494 SER A N 1
ATOM 3944 C CA . SER A 1 494 ? -59.668 23.395 22.478 1.00 73.50 494 SER A CA 1
ATOM 3945 C C . SER A 1 494 ? -58.444 22.469 22.411 1.00 73.50 494 SER A C 1
ATOM 3947 O O . SER A 1 494 ? -58.488 21.355 22.929 1.00 73.50 494 SER A O 1
ATOM 3949 N N . SER A 1 495 ? -57.322 22.952 21.870 1.00 72.69 495 SER A N 1
ATOM 3950 C CA . SER A 1 495 ? -56.051 22.215 21.785 1.00 72.69 495 SER A CA 1
ATOM 3951 C C . SER A 1 495 ? -55.430 21.899 23.158 1.00 72.69 495 SER A C 1
ATOM 3953 O O . SER A 1 495 ? -54.874 20.817 23.353 1.00 72.69 495 SER A O 1
ATOM 3955 N N . ILE A 1 496 ? -55.564 22.788 24.154 1.00 81.19 496 ILE A N 1
ATOM 3956 C CA . ILE A 1 496 ? -55.057 22.534 25.515 1.00 81.19 496 ILE A CA 1
ATOM 3957 C C . ILE A 1 496 ? -55.886 21.448 26.208 1.00 81.19 496 ILE A C 1
ATOM 3959 O O . ILE A 1 496 ? -55.322 20.589 26.888 1.00 81.19 496 ILE A O 1
ATOM 3963 N N . LEU A 1 497 ? -57.210 21.462 26.025 1.00 83.94 497 LEU A N 1
ATOM 3964 C CA . LEU A 1 497 ? -58.106 20.429 26.558 1.00 83.94 497 LEU A CA 1
ATOM 3965 C C . LEU A 1 497 ? -57.830 19.064 25.919 1.00 83.94 497 LEU A C 1
ATOM 3967 O O . LEU A 1 497 ? -57.760 18.064 26.632 1.00 83.94 497 LEU A O 1
ATOM 3971 N N . GLN A 1 498 ? -57.601 19.030 24.603 1.00 84.88 498 GLN A N 1
ATOM 3972 C CA . GLN A 1 498 ? -57.220 17.810 23.887 1.00 84.88 498 GLN A CA 1
ATOM 3973 C C . GLN A 1 498 ? -55.886 17.244 24.397 1.00 84.88 498 GLN A C 1
ATOM 3975 O O . GLN A 1 498 ? -55.811 16.053 24.688 1.00 84.88 498 GLN A O 1
ATOM 3980 N N . MET A 1 499 ? -54.872 18.089 24.625 1.00 89.50 499 MET A N 1
ATOM 3981 C CA . MET A 1 499 ? -53.592 17.649 25.201 1.00 89.50 499 MET A CA 1
ATOM 3982 C C . MET A 1 499 ? -53.734 17.133 26.642 1.00 89.50 499 MET A C 1
ATOM 3984 O O . MET A 1 499 ? -53.132 16.123 26.999 1.00 89.50 499 MET A O 1
ATOM 3988 N N . LYS A 1 500 ? -54.542 17.792 27.485 1.00 87.06 500 LYS A N 1
ATOM 3989 C CA . LYS A 1 500 ? -54.811 17.314 28.854 1.00 87.06 500 LYS A CA 1
ATOM 3990 C C . LYS A 1 500 ? -55.533 15.964 28.850 1.00 87.06 500 LYS A C 1
ATOM 3992 O O . LYS A 1 500 ? -55.182 15.089 29.636 1.00 87.06 500 LYS A O 1
ATOM 3997 N N . SER A 1 501 ? -56.500 15.777 27.949 1.00 89.88 501 SER A N 1
ATOM 3998 C CA . SER A 1 501 ? -57.182 14.491 27.773 1.00 89.88 501 SER A CA 1
ATOM 3999 C C . SER A 1 501 ? -56.225 13.405 27.276 1.00 89.88 501 SER A C 1
ATOM 4001 O O . SER A 1 501 ? -56.276 12.287 27.781 1.00 89.88 501 SER A O 1
ATOM 4003 N N . PHE A 1 502 ? -55.319 13.734 26.352 1.00 92.12 502 PHE A N 1
ATOM 4004 C CA . PHE A 1 502 ? -54.279 12.820 25.879 1.00 92.12 502 PHE A CA 1
ATOM 4005 C C . PHE A 1 502 ? -53.355 12.370 27.019 1.00 92.12 502 PHE A C 1
ATOM 4007 O O . PHE A 1 502 ? -53.204 11.172 27.242 1.00 92.12 502 PHE A O 1
ATOM 4014 N N . ILE A 1 503 ? -52.827 13.311 27.813 1.00 91.50 503 ILE A N 1
ATOM 4015 C CA . ILE A 1 503 ? -51.986 13.012 28.986 1.00 91.50 503 ILE A CA 1
ATOM 4016 C C . ILE A 1 503 ? -52.718 12.113 29.989 1.00 91.50 503 ILE A C 1
ATOM 4018 O O . ILE A 1 503 ? -52.134 11.155 30.485 1.00 91.50 503 ILE A O 1
ATOM 4022 N N . ALA A 1 504 ? -53.998 12.379 30.261 1.00 90.56 504 ALA A N 1
ATOM 4023 C CA . ALA A 1 504 ? -54.789 11.565 31.183 1.00 90.56 504 ALA A CA 1
ATOM 4024 C C . ALA A 1 504 ? -55.028 10.130 30.672 1.00 90.56 504 ALA A C 1
ATOM 4026 O O . ALA A 1 504 ? -55.203 9.217 31.475 1.00 90.56 504 ALA A O 1
ATOM 4027 N N . LYS A 1 505 ? -55.023 9.920 29.348 1.00 91.62 505 LYS A N 1
ATOM 4028 C CA . LYS A 1 505 ? -55.159 8.596 28.726 1.00 91.62 505 LYS A CA 1
ATOM 4029 C C . LYS A 1 505 ? -53.849 7.805 28.709 1.00 91.62 505 LYS A C 1
ATOM 4031 O O . LYS A 1 505 ? -53.923 6.581 28.737 1.00 91.62 505 LYS A O 1
ATOM 4036 N N . LEU A 1 506 ? -52.680 8.460 28.685 1.00 90.88 506 LEU A N 1
ATOM 4037 C CA . LEU A 1 506 ? -51.368 7.799 28.554 1.00 90.88 506 LEU A CA 1
ATOM 4038 C C . LEU A 1 506 ? -51.141 6.627 29.535 1.00 90.88 506 LEU A C 1
ATOM 4040 O O . LEU A 1 506 ? -50.722 5.569 29.070 1.00 90.88 506 LEU A O 1
ATOM 4044 N N . PRO A 1 507 ? -51.474 6.721 30.841 1.00 91.31 507 PRO A N 1
ATOM 4045 C CA . PRO A 1 507 ? -51.279 5.611 31.784 1.00 91.31 507 PRO A CA 1
ATOM 4046 C C . PRO A 1 507 ? -52.162 4.377 31.533 1.00 91.31 507 PRO A C 1
ATOM 4048 O O . PRO A 1 507 ? -51.973 3.350 32.189 1.00 91.31 507 PRO A O 1
ATOM 4051 N N . LEU A 1 508 ? -53.158 4.488 30.645 1.00 90.88 508 LEU A N 1
ATOM 4052 C CA . LEU A 1 508 ? -54.069 3.409 30.250 1.00 90.88 508 LEU A CA 1
ATOM 4053 C C . LEU A 1 508 ? -53.625 2.718 28.948 1.00 90.88 508 LEU A C 1
ATOM 4055 O O . LEU A 1 508 ? -54.209 1.707 28.564 1.00 90.88 508 LEU A O 1
ATOM 4059 N N . LEU A 1 509 ? -52.610 3.248 28.255 1.00 91.06 509 LEU A N 1
ATOM 4060 C CA . LEU A 1 509 ? -52.122 2.731 26.973 1.00 91.06 509 LEU A CA 1
ATOM 4061 C C . LEU A 1 509 ? -51.080 1.624 27.182 1.00 91.06 509 LEU A C 1
ATOM 4063 O O . LEU A 1 509 ? -49.895 1.802 26.917 1.00 91.06 509 LEU A O 1
ATOM 4067 N N . ILE A 1 510 ? -51.538 0.472 27.664 1.00 87.38 510 ILE A N 1
ATOM 4068 C CA . ILE A 1 510 ? -50.691 -0.677 28.034 1.00 87.38 510 ILE A CA 1
ATOM 4069 C C . ILE A 1 510 ? -50.564 -1.735 26.923 1.00 87.38 510 ILE A C 1
ATOM 4071 O O . ILE A 1 510 ? -50.278 -2.896 27.193 1.00 87.38 510 ILE A O 1
ATOM 4075 N N . ASN A 1 511 ? -50.834 -1.364 25.670 1.00 89.38 511 ASN A N 1
ATOM 4076 C CA . ASN A 1 511 ? -50.745 -2.267 24.522 1.00 89.38 511 ASN A CA 1
ATOM 4077 C C . ASN A 1 511 ? -50.008 -1.587 23.360 1.00 89.38 511 ASN A C 1
ATOM 4079 O O . ASN A 1 511 ? -50.149 -0.377 23.157 1.00 89.38 511 ASN A O 1
ATOM 4083 N N . ARG A 1 512 ? -49.268 -2.379 22.575 1.00 89.75 512 ARG A N 1
ATOM 4084 C CA . ARG A 1 512 ? -48.495 -1.951 21.403 1.00 89.75 512 ARG A CA 1
ATOM 4085 C C . ARG A 1 512 ? -49.339 -1.130 20.431 1.00 89.75 512 ARG A C 1
ATOM 4087 O O . ARG A 1 512 ? -48.977 -0.011 20.095 1.00 89.75 512 ARG A O 1
ATOM 4094 N N . ASP A 1 513 ? -50.497 -1.644 20.035 1.00 88.44 513 ASP A N 1
ATOM 4095 C CA . ASP A 1 513 ? -51.314 -0.974 19.019 1.00 88.44 513 ASP A CA 1
ATOM 4096 C C . ASP A 1 513 ? -51.942 0.327 19.560 1.00 88.44 513 ASP A C 1
ATOM 4098 O O . ASP A 1 513 ? -52.103 1.306 18.833 1.00 88.44 513 ASP A O 1
ATOM 4102 N N . MET A 1 514 ? -52.248 0.376 20.863 1.00 91.25 514 MET A N 1
ATOM 4103 C CA . MET A 1 514 ? -52.803 1.568 21.513 1.00 91.25 514 MET A CA 1
ATOM 4104 C C . MET A 1 514 ? -51.771 2.693 21.624 1.00 91.25 514 MET A C 1
ATOM 4106 O O . MET A 1 514 ? -52.111 3.854 21.390 1.00 91.25 514 MET A O 1
ATOM 4110 N N . ILE A 1 515 ? -50.522 2.364 21.975 1.00 93.50 515 ILE A N 1
ATOM 4111 C CA . ILE A 1 515 ? -49.458 3.365 22.085 1.00 93.50 515 ILE A CA 1
ATOM 4112 C C . ILE A 1 515 ? -49.002 3.856 20.706 1.00 93.50 515 ILE A C 1
ATOM 4114 O O . ILE A 1 515 ? -48.762 5.050 20.536 1.00 93.50 515 ILE A O 1
ATOM 4118 N N . ASP A 1 516 ? -48.986 2.975 19.702 1.00 91.69 516 ASP A N 1
ATOM 4119 C CA . ASP A 1 516 ? -48.702 3.327 18.308 1.00 91.69 516 ASP A CA 1
ATOM 4120 C C . ASP A 1 516 ? -49.753 4.296 17.761 1.00 91.69 516 ASP A C 1
ATOM 4122 O O . ASP A 1 516 ? -49.418 5.334 17.184 1.00 91.69 516 ASP A O 1
ATOM 4126 N N . GLN A 1 517 ? -51.034 4.006 18.005 1.00 89.69 517 GLN A N 1
ATOM 4127 C CA . GLN A 1 517 ? -52.126 4.880 17.594 1.00 89.69 517 GLN A CA 1
ATOM 4128 C C . GLN A 1 517 ? -52.076 6.235 18.310 1.00 89.69 517 GLN A C 1
ATOM 4130 O O . GLN A 1 517 ? -52.327 7.268 17.688 1.00 89.69 517 GLN A O 1
ATOM 4135 N N . ALA A 1 518 ? -51.711 6.253 19.594 1.00 90.38 518 ALA A N 1
ATOM 4136 C CA . ALA A 1 518 ? -51.525 7.489 20.345 1.00 90.38 518 ALA A CA 1
ATOM 4137 C C . ALA A 1 518 ? -50.333 8.314 19.833 1.00 90.38 518 ALA A C 1
ATOM 4139 O O . ALA A 1 518 ? -50.413 9.542 19.799 1.00 90.38 518 ALA A O 1
ATOM 4140 N N . ALA A 1 519 ? -49.252 7.668 19.386 1.00 91.19 519 ALA A N 1
ATOM 4141 C CA . ALA A 1 519 ? -48.124 8.346 18.750 1.00 91.19 519 ALA A CA 1
ATOM 4142 C C . ALA A 1 519 ? -48.548 9.038 17.445 1.00 91.19 519 ALA A C 1
ATOM 4144 O O . ALA A 1 519 ? -48.186 10.192 17.205 1.00 91.19 519 ALA A O 1
ATOM 4145 N N . ILE A 1 520 ? -49.367 8.356 16.636 1.00 88.56 520 ILE A N 1
ATOM 4146 C CA . ILE A 1 520 ? -49.942 8.911 15.406 1.00 88.56 520 ILE A CA 1
ATOM 4147 C C . ILE A 1 520 ? -50.876 10.084 15.735 1.00 88.56 520 ILE A C 1
ATOM 4149 O O . ILE A 1 520 ? -50.693 11.161 15.176 1.00 88.56 520 ILE A O 1
ATOM 4153 N N . GLU A 1 521 ? -51.815 9.916 16.676 1.00 88.31 521 GLU A N 1
ATOM 4154 C CA . GLU A 1 521 ? -52.741 10.974 17.123 1.00 88.31 521 GLU A CA 1
ATOM 4155 C C . GLU A 1 521 ? -51.989 12.219 17.618 1.00 88.31 521 GLU A C 1
ATOM 4157 O O . GLU A 1 521 ? -52.342 13.354 17.280 1.00 88.31 521 GLU A O 1
ATOM 4162 N N . TYR A 1 522 ? -50.915 12.015 18.386 1.00 89.69 522 TYR A N 1
ATOM 4163 C CA . TYR A 1 522 ? -50.078 13.104 18.867 1.00 89.69 522 TYR A CA 1
ATOM 4164 C C . TYR A 1 522 ? -49.403 13.851 17.713 1.00 89.69 522 TYR A C 1
ATOM 4166 O O . TYR A 1 522 ? -49.455 15.085 17.650 1.00 89.69 522 TYR A O 1
ATOM 4174 N N . ALA A 1 523 ? -48.795 13.106 16.786 1.00 86.75 523 ALA A N 1
ATOM 4175 C CA . ALA A 1 523 ? -48.056 13.670 15.667 1.00 86.75 523 ALA A CA 1
ATOM 4176 C C . ALA A 1 523 ? -48.959 14.423 14.674 1.00 86.75 523 ALA A C 1
ATOM 4178 O O . ALA A 1 523 ? -48.528 15.436 14.119 1.00 86.75 523 ALA A O 1
ATOM 4179 N N . THR A 1 524 ? -50.206 13.981 14.478 1.00 83.56 524 THR A N 1
ATOM 4180 C CA . THR A 1 524 ? -51.150 14.598 13.532 1.00 83.56 524 THR A CA 1
ATOM 4181 C C . THR A 1 524 ? -51.936 15.771 14.118 1.00 83.56 524 THR A C 1
ATOM 4183 O O . THR A 1 524 ? -52.215 16.725 13.391 1.00 83.56 524 THR A O 1
ATOM 4186 N N . HIS A 1 525 ? -52.317 15.726 15.401 1.00 82.50 525 HIS A N 1
ATOM 4187 C CA . HIS A 1 525 ? -53.307 16.662 15.959 1.00 82.50 525 HIS A CA 1
ATOM 4188 C C . HIS A 1 525 ? -52.821 17.496 17.149 1.00 82.50 525 HIS A C 1
ATOM 4190 O O . HIS A 1 525 ? -53.415 18.537 17.434 1.00 82.50 525 HIS A O 1
ATOM 4196 N N . LEU A 1 526 ? -51.757 17.082 17.847 1.00 83.75 526 LEU A N 1
ATOM 4197 C CA . LEU A 1 526 ? -51.353 17.696 19.123 1.00 83.75 526 LEU A CA 1
ATOM 4198 C C . LEU A 1 526 ? -49.962 18.338 19.101 1.00 83.75 526 LEU A C 1
ATOM 4200 O O . LEU A 1 526 ? -49.593 19.015 20.067 1.00 83.75 526 LEU A O 1
ATOM 4204 N N . ASN A 1 527 ? -49.198 18.179 18.018 1.00 84.81 527 ASN A N 1
ATOM 4205 C CA . ASN A 1 527 ? -47.833 18.685 17.922 1.00 84.81 527 ASN A CA 1
ATOM 4206 C C . ASN A 1 527 ? -47.757 20.226 17.966 1.00 84.81 527 ASN A C 1
ATOM 4208 O O . ASN A 1 527 ? -48.064 20.921 17.001 1.00 84.81 527 ASN A O 1
ATOM 4212 N N . THR A 1 528 ? -47.258 20.761 19.082 1.00 85.06 528 THR A N 1
ATOM 4213 C CA . THR A 1 528 ? -46.834 22.161 19.242 1.00 85.06 528 THR A CA 1
ATOM 4214 C C . THR A 1 528 ? -45.636 22.220 20.191 1.00 85.06 528 THR A C 1
ATOM 4216 O O . THR A 1 528 ? -45.476 21.344 21.039 1.00 85.06 528 THR A O 1
ATOM 4219 N N . LYS A 1 529 ? -44.812 23.275 20.134 1.00 84.00 529 LYS A N 1
ATOM 4220 C CA . LYS A 1 529 ? -43.653 23.433 21.043 1.00 84.00 529 LYS A CA 1
ATOM 4221 C C . LYS A 1 529 ? -44.045 23.376 22.531 1.00 84.00 529 LYS A C 1
ATOM 4223 O O . LYS A 1 529 ? -43.313 22.816 23.342 1.00 84.00 529 LYS A O 1
ATOM 4228 N N . SER A 1 530 ? -45.210 23.925 22.888 1.00 85.44 530 SER A N 1
ATOM 4229 C CA . SER A 1 530 ? -45.747 23.877 24.258 1.00 85.44 530 SER A CA 1
ATOM 4230 C C . SER A 1 530 ? -46.199 22.464 24.645 1.00 85.44 530 SER A C 1
ATOM 4232 O O . SER A 1 530 ? -45.854 21.969 25.719 1.00 85.44 530 SER A O 1
ATOM 4234 N N . ASN A 1 531 ? -46.895 21.766 23.743 1.00 88.88 531 ASN A N 1
ATOM 4235 C CA . ASN A 1 531 ? -47.343 20.397 23.990 1.00 88.88 531 ASN A CA 1
ATOM 4236 C C . ASN A 1 531 ? -46.184 19.393 24.016 1.00 88.88 531 ASN A C 1
ATOM 4238 O O . ASN A 1 531 ? -46.273 18.422 24.761 1.00 88.88 531 ASN A O 1
ATOM 4242 N N . ARG A 1 532 ? -45.084 19.621 23.283 1.00 89.62 532 ARG A N 1
ATOM 4243 C CA . ARG A 1 532 ? -43.868 18.789 23.380 1.00 89.62 532 ARG A CA 1
ATOM 4244 C C . ARG A 1 532 ? -43.217 18.905 24.751 1.00 89.62 532 ARG A C 1
ATOM 4246 O O . ARG A 1 532 ? -42.924 17.887 25.361 1.00 89.62 532 ARG A O 1
ATOM 4253 N N . ARG A 1 533 ? -43.113 20.118 25.307 1.00 89.00 533 ARG A N 1
ATOM 4254 C CA . ARG A 1 533 ? -42.635 20.323 26.690 1.00 89.00 533 ARG A CA 1
ATOM 4255 C C . ARG A 1 533 ? -43.528 19.639 27.725 1.00 89.00 533 ARG A C 1
ATOM 4257 O O . ARG A 1 533 ? -43.019 19.000 28.639 1.00 89.00 533 ARG A O 1
ATOM 4264 N N . ARG A 1 534 ? -44.855 19.742 27.573 1.00 90.62 534 ARG A N 1
ATOM 4265 C CA . ARG A 1 534 ? -45.811 19.043 28.452 1.00 90.62 534 ARG A CA 1
ATOM 4266 C C . ARG A 1 534 ? -45.671 17.525 28.345 1.00 90.62 534 ARG A C 1
ATOM 4268 O O . ARG A 1 534 ? -45.658 16.864 29.374 1.00 90.62 534 ARG A O 1
ATOM 4275 N N . LEU A 1 535 ? -45.513 16.996 27.129 1.00 92.31 535 LEU A N 1
ATOM 4276 C CA . LEU A 1 535 ? -45.297 15.569 26.898 1.00 92.31 535 LEU A CA 1
ATOM 4277 C C . LEU A 1 535 ? -43.991 15.090 27.541 1.00 92.31 535 LEU A C 1
ATOM 4279 O O . LEU A 1 535 ? -44.023 14.123 28.289 1.00 92.31 535 LEU A O 1
ATOM 4283 N N . ILE A 1 536 ? -42.872 15.789 27.319 1.00 93.19 536 ILE A N 1
ATOM 4284 C CA . ILE A 1 536 ? -41.571 15.468 27.931 1.00 93.19 536 ILE A CA 1
ATOM 4285 C C . ILE A 1 536 ? -41.692 15.416 29.458 1.00 93.19 536 ILE A C 1
ATOM 4287 O O . ILE A 1 536 ? -41.261 14.442 30.070 1.00 93.19 536 ILE A O 1
ATOM 4291 N N . LYS A 1 537 ? -42.340 16.421 30.070 1.00 93.12 537 LYS A N 1
ATOM 4292 C CA . LYS A 1 537 ? -42.567 16.459 31.521 1.00 93.12 537 LYS A CA 1
ATOM 4293 C C . LYS A 1 537 ? -43.357 15.235 31.999 1.00 93.12 537 LYS A C 1
ATOM 4295 O O . LYS A 1 537 ? -42.910 14.542 32.904 1.00 93.12 537 LYS A O 1
ATOM 4300 N N . THR A 1 538 ? -44.473 14.910 31.345 1.00 93.06 538 THR A N 1
ATOM 4301 C CA . THR A 1 538 ? -45.293 13.733 31.683 1.00 93.06 538 THR A CA 1
ATOM 4302 C C . THR A 1 538 ? -44.548 12.408 31.498 1.00 93.06 538 THR A C 1
ATOM 4304 O O . THR A 1 538 ? -44.665 11.524 32.343 1.00 93.06 538 THR A O 1
ATOM 4307 N N . LEU A 1 539 ? -43.781 12.253 30.414 1.00 92.88 539 LEU A N 1
ATOM 4308 C CA . LEU A 1 539 ? -43.023 11.029 30.138 1.00 92.88 539 LEU A CA 1
ATOM 4309 C C . LEU A 1 539 ? -41.858 10.833 31.107 1.00 92.88 539 LEU A C 1
ATOM 4311 O O . LEU A 1 539 ? -41.416 9.703 31.283 1.00 92.88 539 LEU A O 1
ATOM 4315 N N . PHE A 1 540 ? -41.357 11.905 31.719 1.00 93.31 540 PHE A N 1
ATOM 4316 C CA . PHE A 1 540 ? -40.269 11.867 32.692 1.00 93.31 540 PHE A CA 1
ATOM 4317 C C . PHE A 1 540 ? -40.756 11.680 34.142 1.00 93.31 540 PHE A C 1
ATOM 4319 O O . PHE A 1 540 ? -40.174 10.903 34.911 1.00 93.31 540 PHE A O 1
ATOM 4326 N N . GLU A 1 541 ? -41.855 12.343 34.511 1.00 91.75 541 GLU A N 1
ATOM 4327 C CA . GLU A 1 541 ? -42.489 12.308 35.840 1.00 91.75 541 GLU A CA 1
ATOM 4328 C C . GLU A 1 541 ? -43.362 11.056 36.051 1.00 91.75 541 GLU A C 1
ATOM 4330 O O . GLU A 1 541 ? -44.439 11.103 36.645 1.00 91.75 541 GLU A O 1
ATOM 4335 N N . VAL A 1 542 ? -42.899 9.897 35.574 1.00 90.12 542 VAL A N 1
ATOM 4336 C CA . VAL A 1 542 ? -43.574 8.618 35.824 1.00 90.12 542 VAL A CA 1
ATOM 4337 C C . VAL A 1 542 ? -43.510 8.292 37.311 1.00 90.12 542 VAL A C 1
ATOM 4339 O O . VAL A 1 542 ? -42.439 8.333 37.926 1.00 90.12 542 VAL A O 1
ATOM 4342 N N . HIS A 1 543 ? -44.657 7.934 37.886 1.00 88.06 543 HIS A N 1
ATOM 4343 C CA . HIS A 1 543 ? -44.731 7.538 39.283 1.00 88.06 543 HIS A CA 1
ATOM 4344 C C . HIS A 1 543 ? -43.919 6.256 39.531 1.00 88.06 543 HIS A C 1
ATOM 4346 O O . HIS A 1 543 ? -44.028 5.284 38.785 1.00 88.06 543 HIS A O 1
ATOM 4352 N N . ARG A 1 544 ? -43.135 6.231 40.614 1.00 86.50 544 ARG A N 1
ATOM 4353 C CA . ARG A 1 544 ? -42.209 5.134 40.965 1.00 86.50 544 ARG A CA 1
ATOM 4354 C C . ARG A 1 544 ? -42.861 3.752 41.107 1.00 86.50 544 ARG A C 1
ATOM 4356 O O . ARG A 1 544 ? -42.184 2.752 40.915 1.00 86.50 544 ARG A O 1
ATOM 4363 N N . SER A 1 545 ? -44.165 3.689 41.389 1.00 87.62 545 SER A N 1
ATOM 4364 C CA . SER A 1 545 ? -44.916 2.424 41.461 1.00 87.62 545 SER A CA 1
ATOM 4365 C C . SER A 1 545 ? -45.396 1.892 40.106 1.00 87.62 545 SER A C 1
ATOM 4367 O O . SER A 1 545 ? -45.819 0.743 40.029 1.00 87.62 545 SER A O 1
ATOM 4369 N N . ARG A 1 546 ? -45.351 2.702 39.040 1.00 90.19 546 ARG A N 1
ATOM 4370 C CA . ARG A 1 546 ? -45.870 2.361 37.704 1.00 90.19 546 ARG A CA 1
ATOM 4371 C C . ARG A 1 546 ? -44.744 2.124 36.700 1.00 90.19 546 ARG A C 1
ATOM 4373 O O . ARG A 1 546 ? -44.662 2.761 35.651 1.00 90.19 546 ARG A O 1
ATOM 4380 N N . LEU A 1 547 ? -43.842 1.208 37.053 1.00 89.81 547 LEU A N 1
ATOM 4381 C CA . LEU A 1 547 ? -42.711 0.808 36.206 1.00 89.81 547 LEU A CA 1
ATOM 4382 C C . LEU A 1 547 ? -43.163 0.047 34.947 1.00 89.81 547 LEU A C 1
ATOM 4384 O O . LEU A 1 547 ? -42.425 -0.002 33.967 1.00 89.81 547 LEU A O 1
ATOM 4388 N N . ASP A 1 548 ? -44.387 -0.487 34.961 1.00 90.69 548 ASP A N 1
ATOM 4389 C CA . ASP A 1 548 ? -45.067 -1.119 33.825 1.00 90.69 548 ASP A CA 1
ATOM 4390 C C . ASP A 1 548 ? -45.225 -0.182 32.618 1.00 90.69 548 ASP A C 1
ATOM 4392 O O . ASP A 1 548 ? -45.310 -0.645 31.486 1.00 90.69 548 ASP A O 1
ATOM 4396 N N . LEU A 1 549 ? -45.235 1.136 32.840 1.00 93.44 549 LEU A N 1
ATOM 4397 C CA . LEU A 1 549 ? -45.430 2.128 31.781 1.00 93.44 549 LEU A CA 1
ATOM 4398 C C . LEU A 1 549 ? -44.153 2.450 30.993 1.00 93.44 549 LEU A C 1
ATOM 4400 O O . LEU A 1 549 ? -44.238 2.982 29.886 1.00 93.44 549 LEU A O 1
ATOM 4404 N N . LEU A 1 550 ? -42.973 2.142 31.539 1.00 93.88 550 LEU A N 1
ATOM 4405 C CA . LEU A 1 550 ? -41.689 2.551 30.957 1.00 93.88 550 LEU A CA 1
ATOM 4406 C C . LEU A 1 550 ? -41.449 1.996 29.540 1.00 93.88 550 LEU A C 1
ATOM 4408 O O . LEU A 1 550 ? -41.042 2.786 28.683 1.00 93.88 550 LEU A O 1
ATOM 4412 N N . PRO A 1 551 ? -41.742 0.713 29.232 1.00 93.81 551 PRO A N 1
ATOM 4413 C CA . PRO A 1 551 ? -41.578 0.185 27.877 1.00 93.81 551 PRO A CA 1
ATOM 4414 C C . PRO A 1 551 ? -42.492 0.888 26.863 1.00 93.81 551 PRO A C 1
ATOM 4416 O O . PRO A 1 551 ? -42.069 1.205 25.754 1.00 93.81 551 PRO A O 1
ATOM 4419 N N . PHE A 1 552 ? -43.735 1.202 27.244 1.00 94.69 552 PHE A N 1
ATOM 4420 C CA . PHE A 1 552 ? -44.686 1.895 26.368 1.00 94.69 552 PHE A CA 1
ATOM 4421 C C . PHE A 1 552 ? -44.284 3.352 26.134 1.00 94.69 552 PHE A C 1
ATOM 4423 O O . PHE A 1 552 ? -44.352 3.846 25.010 1.00 94.69 552 PHE A O 1
ATOM 4430 N N . TYR A 1 553 ? -43.803 4.041 27.167 1.00 94.69 553 TYR A N 1
ATOM 4431 C CA . TYR A 1 553 ? -43.311 5.410 27.023 1.00 94.69 553 TYR A CA 1
ATOM 4432 C C . TYR A 1 553 ? -42.027 5.452 26.187 1.00 94.69 553 TYR A C 1
ATOM 4434 O O . TYR A 1 553 ? -41.898 6.313 25.318 1.00 94.69 553 TYR A O 1
ATOM 4442 N N . GLY A 1 554 ? -41.132 4.473 26.358 1.00 94.00 554 GLY A N 1
ATOM 4443 C CA . GLY A 1 554 ? -39.971 4.284 25.489 1.00 94.00 554 GLY A CA 1
ATOM 4444 C C . GLY A 1 554 ? -40.361 4.062 24.027 1.00 94.00 554 GLY A C 1
ATOM 4445 O O . GLY A 1 554 ? -39.806 4.716 23.143 1.00 94.00 554 GLY A O 1
ATOM 4446 N N . ARG A 1 555 ? -41.383 3.234 23.772 1.00 93.81 555 ARG A N 1
ATOM 4447 C CA . ARG A 1 555 ? -41.924 3.005 22.425 1.00 93.81 555 ARG A CA 1
ATOM 4448 C C . ARG A 1 555 ? -42.504 4.278 21.815 1.00 93.81 555 ARG A C 1
ATOM 4450 O O . ARG A 1 555 ? -42.200 4.588 20.668 1.00 93.81 555 ARG A O 1
ATOM 4457 N N . LEU A 1 556 ? -43.278 5.051 22.579 1.00 93.44 556 LEU A N 1
ATOM 4458 C CA . LEU A 1 556 ? -43.816 6.338 22.129 1.00 93.44 556 LEU A CA 1
ATOM 4459 C C . LEU A 1 556 ? -42.694 7.304 21.715 1.00 93.44 556 LEU A C 1
ATOM 4461 O O . LEU A 1 556 ? -42.784 7.933 20.663 1.00 93.44 556 LEU A O 1
ATOM 4465 N N . ILE A 1 557 ? -41.621 7.393 22.506 1.00 93.75 557 ILE A N 1
ATOM 4466 C CA . ILE A 1 557 ? -40.454 8.229 22.186 1.00 93.75 557 ILE A CA 1
ATOM 4467 C C . ILE A 1 557 ? -39.766 7.727 20.915 1.00 93.75 557 ILE A C 1
ATOM 4469 O O . ILE A 1 557 ? -39.460 8.533 20.040 1.00 93.75 557 ILE A O 1
ATOM 4473 N N . ALA A 1 558 ? -39.570 6.414 20.780 1.00 92.75 558 ALA A N 1
ATOM 4474 C CA . ALA A 1 558 ? -38.921 5.819 19.615 1.00 92.75 558 ALA A CA 1
ATOM 4475 C C . ALA A 1 558 ? -39.698 6.040 18.313 1.00 92.75 558 ALA A C 1
ATOM 4477 O O . ALA A 1 558 ? -39.105 6.292 17.267 1.00 92.75 558 ALA A O 1
ATOM 4478 N N . ILE A 1 559 ? -41.030 6.020 18.386 1.00 91.19 559 ILE A N 1
ATOM 4479 C CA . ILE A 1 559 ? -41.893 6.323 17.245 1.00 91.19 559 ILE A CA 1
ATOM 4480 C C . ILE A 1 559 ? -41.791 7.806 16.865 1.00 91.19 559 ILE A C 1
ATOM 4482 O O . ILE A 1 559 ? -41.736 8.125 15.680 1.00 91.19 559 ILE A O 1
ATOM 4486 N N . LEU A 1 560 ? -41.747 8.716 17.846 1.00 90.56 560 LEU A N 1
ATOM 4487 C CA . LEU A 1 560 ? -41.699 10.163 17.609 1.00 90.56 560 LEU A CA 1
ATOM 4488 C C . LEU A 1 560 ? -40.306 10.685 17.214 1.00 90.56 560 LEU A C 1
ATOM 4490 O O . LEU A 1 560 ? -40.236 11.697 16.518 1.00 90.56 560 LEU A O 1
ATOM 4494 N N . ASP A 1 561 ? -39.219 10.016 17.608 1.00 90.06 561 ASP A N 1
ATOM 4495 C CA . ASP A 1 561 ? -37.826 10.450 17.390 1.00 90.06 561 ASP A CA 1
ATOM 4496 C C . ASP A 1 561 ? -37.482 10.825 15.933 1.00 90.06 561 ASP A C 1
ATOM 4498 O O . ASP A 1 561 ? -36.913 11.898 15.713 1.00 90.06 561 ASP A O 1
ATOM 4502 N N . PRO A 1 562 ? -37.889 10.054 14.902 1.00 86.44 562 PRO A N 1
ATOM 4503 C CA . PRO A 1 562 ? -37.598 10.403 13.516 1.00 86.44 562 PRO A CA 1
ATOM 4504 C C . PRO A 1 562 ? -38.189 11.755 13.081 1.00 86.44 562 PRO A C 1
ATOM 4506 O O . PRO A 1 562 ? -37.701 12.339 12.111 1.00 86.44 562 PRO A O 1
ATOM 4509 N N . VAL A 1 563 ? -39.248 12.228 13.747 1.00 83.25 563 VAL A N 1
ATOM 4510 C CA . VAL A 1 563 ? -39.989 13.451 13.397 1.00 83.25 563 VAL A CA 1
ATOM 4511 C C . VAL A 1 563 ? -39.695 14.593 14.377 1.00 83.25 563 VAL A C 1
ATOM 4513 O O . VAL A 1 563 ? -39.554 15.741 13.956 1.00 83.25 563 VAL A O 1
ATOM 4516 N N . PHE A 1 564 ? -39.575 14.287 15.670 1.00 86.12 564 PHE A N 1
ATOM 4517 C CA . PHE A 1 564 ? -39.384 15.237 16.769 1.00 86.12 564 PHE A CA 1
ATOM 4518 C C . PHE A 1 564 ? -38.203 14.807 17.663 1.00 86.12 564 PHE A C 1
ATOM 4520 O O . PHE A 1 564 ? -38.408 14.359 18.797 1.00 86.12 564 PHE A O 1
ATOM 4527 N N . PRO A 1 565 ? -36.950 14.943 17.185 1.00 86.12 565 PRO A N 1
ATOM 4528 C CA . PRO A 1 565 ? -35.767 14.505 17.932 1.00 86.12 565 PRO A CA 1
ATOM 4529 C C . PRO A 1 565 ? -35.513 15.329 19.209 1.00 86.12 565 PRO A C 1
ATOM 4531 O O . PRO A 1 565 ? -34.758 14.905 20.082 1.00 86.12 565 PRO A O 1
ATOM 4534 N N . ASP A 1 566 ? -36.158 16.494 19.365 1.00 86.94 566 ASP A N 1
ATOM 4535 C CA . ASP A 1 566 ? -36.091 17.306 20.586 1.00 86.94 566 ASP A CA 1
ATOM 4536 C C . ASP A 1 566 ? -36.640 16.571 21.815 1.00 86.94 566 ASP A C 1
ATOM 4538 O O . ASP A 1 566 ? -36.111 16.739 22.912 1.00 86.94 566 ASP A O 1
ATOM 4542 N N . ILE A 1 567 ? -37.652 15.717 21.629 1.00 90.12 567 ILE A N 1
ATOM 4543 C CA . ILE A 1 567 ? -38.236 14.912 22.709 1.00 90.12 567 ILE A CA 1
ATOM 4544 C C . ILE A 1 567 ? -37.215 13.901 23.239 1.00 90.12 567 ILE A C 1
ATOM 4546 O O . ILE A 1 567 ? -37.005 13.825 24.449 1.00 90.12 567 ILE A O 1
ATOM 4550 N N . ARG A 1 568 ? -36.552 13.157 22.344 1.00 89.25 568 ARG A N 1
ATOM 4551 C CA . ARG A 1 568 ? -35.486 12.214 22.709 1.00 89.25 568 ARG A CA 1
ATOM 4552 C C . ARG A 1 568 ? -34.366 12.922 23.464 1.00 89.25 568 ARG A C 1
ATOM 4554 O O . ARG A 1 568 ? -33.988 12.488 24.549 1.00 89.25 568 ARG A O 1
ATOM 4561 N N . ASN A 1 569 ? -33.851 13.999 22.878 1.00 89.12 569 ASN A N 1
ATOM 4562 C CA . ASN A 1 569 ? -32.686 14.715 23.385 1.00 89.12 569 ASN A CA 1
ATOM 4563 C C . ASN A 1 569 ? -32.914 15.234 24.810 1.00 89.12 569 ASN A C 1
ATOM 4565 O O . ASN A 1 569 ? -32.083 15.007 25.689 1.00 89.12 569 ASN A O 1
ATOM 4569 N N . GLU A 1 570 ? -34.066 15.862 25.057 1.00 90.56 570 GLU A N 1
ATOM 4570 C CA . GLU A 1 570 ? -34.402 16.391 26.379 1.00 90.56 570 GLU A CA 1
ATOM 4571 C C . GLU A 1 570 ? -34.601 15.268 27.409 1.00 90.56 570 GLU A C 1
ATOM 4573 O O . GLU A 1 570 ? -34.108 15.368 28.529 1.00 90.56 570 GLU A O 1
ATOM 4578 N N . ILE A 1 571 ? -35.263 14.163 27.041 1.00 92.31 571 ILE A N 1
ATOM 4579 C CA . ILE A 1 571 ? -35.469 13.027 27.956 1.00 92.31 571 ILE A CA 1
ATOM 4580 C C . ILE A 1 571 ? -34.137 12.361 28.320 1.00 92.31 571 ILE A C 1
ATOM 4582 O O . ILE A 1 571 ? -33.898 12.088 29.498 1.00 92.31 571 ILE A O 1
ATOM 4586 N N . CYS A 1 572 ? -33.247 12.136 27.349 1.00 91.38 572 CYS A N 1
ATOM 4587 C CA . CYS A 1 572 ? -31.909 11.601 27.606 1.00 91.38 572 CYS A CA 1
ATOM 4588 C C . CYS A 1 572 ? -31.109 12.516 28.548 1.00 91.38 572 CYS A C 1
ATOM 4590 O O . CYS A 1 572 ? -30.563 12.029 29.540 1.00 91.38 572 CYS A O 1
ATOM 4592 N N . HIS A 1 573 ? -31.104 13.830 28.297 1.00 90.12 573 HIS A N 1
ATOM 4593 C CA . HIS A 1 573 ? -30.438 14.816 29.153 1.00 90.12 573 HIS A CA 1
ATOM 4594 C C . HIS A 1 573 ? -31.008 14.815 30.586 1.00 90.12 573 HIS A C 1
ATOM 4596 O O . HIS A 1 573 ? -30.255 14.743 31.563 1.00 90.12 573 HIS A O 1
ATOM 4602 N N . LEU A 1 574 ? -32.338 14.822 30.741 1.00 92.19 574 LEU A N 1
ATOM 4603 C CA . LEU A 1 574 ? -33.002 14.786 32.050 1.00 92.19 574 LEU A CA 1
ATOM 4604 C C . LEU A 1 574 ? -32.690 13.498 32.829 1.00 92.19 574 LEU A C 1
ATOM 4606 O O . LEU A 1 574 ? -32.425 13.559 34.033 1.00 92.19 574 LEU A O 1
ATOM 4610 N N . LEU A 1 575 ? -32.675 12.342 32.156 1.00 93.25 575 LEU A N 1
ATOM 4611 C CA . LEU A 1 575 ? -32.333 11.054 32.769 1.00 93.25 575 LEU A CA 1
ATOM 4612 C C . LEU A 1 575 ? -30.863 10.993 33.196 1.00 93.25 575 LEU A C 1
ATOM 4614 O O . LEU A 1 575 ? -30.585 10.575 34.319 1.00 93.25 575 LEU A O 1
ATOM 4618 N N . ILE A 1 576 ? -29.930 11.459 32.359 1.00 90.69 576 ILE A N 1
ATOM 4619 C CA . ILE A 1 576 ? -28.500 11.533 32.706 1.00 90.69 576 ILE A CA 1
ATOM 4620 C C . ILE A 1 576 ? -28.290 12.483 33.890 1.00 90.69 576 ILE A C 1
ATOM 4622 O O . ILE A 1 576 ? -27.567 12.155 34.834 1.00 90.69 576 ILE A O 1
ATOM 4626 N N . SER A 1 577 ? -28.947 13.644 33.884 1.00 90.12 577 SER A N 1
ATOM 4627 C CA . SER A 1 577 ? -28.871 14.620 34.973 1.00 90.12 577 SER A CA 1
ATOM 4628 C C . SER A 1 577 ? -29.383 14.042 36.300 1.00 90.12 577 SER A C 1
ATOM 4630 O O . SER A 1 577 ? -28.675 14.105 37.313 1.00 90.12 577 SER A O 1
ATOM 4632 N N . GLN A 1 578 ? -30.552 13.386 36.303 1.00 90.88 578 GLN A N 1
ATOM 4633 C CA . GLN A 1 578 ? -31.069 12.714 37.502 1.00 90.88 578 GLN A CA 1
ATOM 4634 C C . GLN A 1 578 ? -30.193 11.545 37.950 1.00 90.88 578 GLN A C 1
ATOM 4636 O O . GLN A 1 578 ? -29.926 11.410 39.143 1.00 90.88 578 GLN A O 1
ATOM 4641 N N . PHE A 1 579 ? -29.682 10.738 37.022 1.00 92.75 579 PHE A N 1
ATOM 4642 C CA . PHE A 1 579 ? -28.771 9.643 37.341 1.00 92.75 579 PHE A CA 1
ATOM 4643 C C . PHE A 1 579 ? -27.505 10.147 38.054 1.00 92.75 579 PHE A C 1
ATOM 4645 O O . PHE A 1 579 ? -27.140 9.645 39.119 1.00 92.75 579 PHE A O 1
ATOM 4652 N N . ARG A 1 580 ? -26.881 11.214 37.536 1.00 91.12 580 ARG A N 1
ATOM 4653 C CA . ARG A 1 580 ? -25.713 11.860 38.164 1.00 91.12 580 ARG A CA 1
ATOM 4654 C C . ARG A 1 580 ? -26.045 12.422 39.546 1.00 91.12 580 ARG A C 1
ATOM 4656 O O . ARG A 1 580 ? -25.237 12.299 40.468 1.00 91.12 580 ARG A 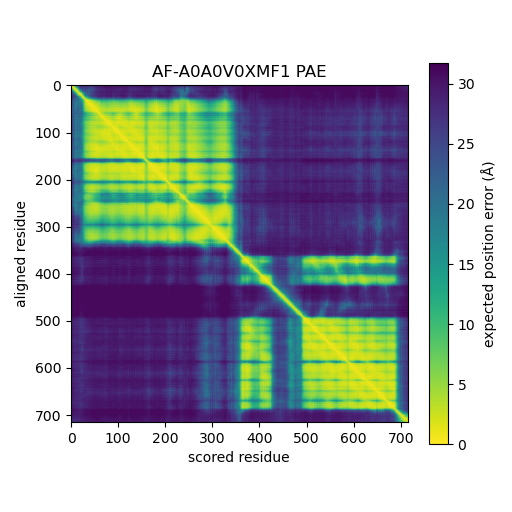O 1
ATOM 4663 N N . HIS A 1 581 ? -27.222 13.026 39.709 1.00 89.88 581 HIS A N 1
ATOM 4664 C CA . HIS A 1 581 ? -27.691 13.497 41.012 1.00 89.88 581 HIS A CA 1
ATOM 4665 C C . HIS A 1 581 ? -27.847 12.336 42.009 1.00 89.88 581 HIS A C 1
ATOM 4667 O O . HIS A 1 581 ? -27.395 12.440 43.150 1.00 89.88 581 HIS A O 1
ATOM 4673 N N . HIS A 1 582 ? -28.417 11.210 41.578 1.00 89.25 582 HIS A N 1
ATOM 4674 C CA . HIS A 1 582 ? -28.617 10.030 42.417 1.00 89.25 582 HIS A CA 1
ATOM 4675 C C . HIS A 1 582 ? -27.315 9.352 42.851 1.00 89.25 582 HIS A C 1
ATOM 4677 O O . HIS A 1 582 ? -27.256 8.895 43.991 1.00 89.25 582 HIS A O 1
ATOM 4683 N N . ILE A 1 583 ? -26.278 9.349 42.006 1.00 88.06 583 ILE A N 1
ATOM 4684 C CA . ILE A 1 583 ? -24.935 8.871 42.381 1.00 88.06 583 ILE A CA 1
ATOM 4685 C C . ILE A 1 583 ? -24.311 9.765 43.461 1.00 88.06 583 ILE A C 1
ATOM 4687 O O . ILE A 1 583 ? -23.686 9.274 44.399 1.00 88.06 583 ILE A O 1
ATOM 4691 N N . ARG A 1 584 ? -24.479 11.091 43.356 1.00 85.75 584 ARG A N 1
ATOM 4692 C CA . ARG A 1 584 ? -23.932 12.039 44.343 1.00 85.75 584 ARG A CA 1
ATOM 4693 C C . ARG A 1 584 ? -24.684 11.991 45.674 1.00 85.75 584 ARG A C 1
ATOM 4695 O O . ARG A 1 584 ? -24.072 12.128 46.733 1.00 85.75 584 ARG A O 1
ATOM 4702 N N . LYS A 1 585 ? -26.007 11.807 45.640 1.00 84.25 585 LYS A N 1
ATOM 4703 C CA . LYS A 1 585 ? -26.858 11.759 46.835 1.00 84.25 585 LYS A CA 1
ATOM 4704 C C . LYS A 1 585 ? -26.831 10.356 47.446 1.00 84.25 585 LYS A C 1
ATOM 4706 O O . LYS A 1 585 ? -27.594 9.477 47.046 1.00 84.25 585 LYS A O 1
ATOM 4711 N N . LYS A 1 586 ? -25.990 10.161 48.468 1.00 76.88 586 LYS A N 1
ATOM 4712 C CA . LYS A 1 586 ? -25.758 8.845 49.097 1.00 76.88 586 LYS A CA 1
ATOM 4713 C C . LYS A 1 586 ? -26.906 8.307 49.971 1.00 76.88 586 LYS A C 1
ATOM 4715 O O . LYS A 1 586 ? -26.806 7.199 50.491 1.00 76.88 586 LYS A O 1
ATOM 4720 N N . ASP A 1 587 ? -27.989 9.064 50.110 1.00 74.56 587 ASP A N 1
ATOM 4721 C CA . ASP A 1 587 ? -29.156 8.696 50.910 1.00 74.56 587 ASP A CA 1
ATOM 4722 C C . ASP A 1 587 ? -29.898 7.462 50.341 1.00 74.56 587 ASP A C 1
ATOM 4724 O O . ASP A 1 587 ? -30.004 7.286 49.119 1.00 74.56 587 ASP A O 1
ATOM 4728 N N . GLN A 1 588 ? -30.391 6.604 51.237 1.00 68.44 588 GLN A N 1
ATOM 4729 C CA . GLN A 1 588 ? -31.136 5.376 50.942 1.00 68.44 588 GLN A CA 1
ATOM 4730 C C . GLN A 1 588 ? -32.665 5.579 50.972 1.00 68.44 588 GLN A C 1
ATOM 4732 O O . GLN A 1 588 ? -33.390 4.718 50.485 1.00 68.44 588 GLN A O 1
ATOM 4737 N N . VAL A 1 589 ? -33.168 6.724 51.458 1.00 70.31 589 VAL A N 1
ATOM 4738 C CA . VAL A 1 589 ? -34.613 6.976 51.670 1.00 70.31 589 VAL A CA 1
ATOM 4739 C C . VAL A 1 589 ? -35.456 6.940 50.377 1.00 70.31 589 VAL A C 1
ATOM 4741 O O . VAL A 1 589 ? -36.646 6.649 50.426 1.00 70.31 589 VAL A O 1
ATOM 4744 N N . GLN A 1 590 ? -34.865 7.179 49.199 1.00 78.69 590 GLN A N 1
ATOM 4745 C CA . GLN A 1 590 ? -35.582 7.245 47.908 1.00 78.69 590 GLN A CA 1
ATOM 4746 C C . GLN A 1 590 ? -35.081 6.212 46.880 1.00 78.69 590 GLN A C 1
ATOM 4748 O O . GLN A 1 590 ? -34.870 6.539 45.709 1.00 78.69 590 GLN A O 1
ATOM 4753 N N . ILE A 1 591 ? -34.856 4.962 47.299 1.00 87.00 591 ILE A N 1
ATOM 4754 C CA . ILE A 1 591 ? -34.318 3.919 46.408 1.00 87.00 591 ILE A CA 1
ATOM 4755 C C . ILE A 1 591 ? -35.229 3.606 45.213 1.00 87.00 591 ILE A C 1
ATOM 4757 O O . ILE A 1 591 ? -34.750 3.472 44.091 1.00 87.00 591 ILE A O 1
ATOM 4761 N N . GLU A 1 592 ? -36.546 3.606 45.413 1.00 88.19 592 GLU A N 1
ATOM 4762 C CA . GLU A 1 592 ? -37.528 3.357 44.349 1.00 88.19 592 GLU A CA 1
ATOM 4763 C C . GLU A 1 592 ? -37.424 4.381 43.208 1.00 88.19 592 GLU A C 1
ATOM 4765 O O . GLU A 1 592 ? -37.483 4.025 42.030 1.00 88.19 592 GLU A O 1
ATOM 4770 N N . SER A 1 593 ? -37.199 5.656 43.542 1.00 89.25 593 SER A N 1
ATOM 4771 C CA . SER A 1 593 ? -37.006 6.720 42.551 1.00 89.25 593 SER A CA 1
ATOM 4772 C C . SER A 1 593 ? -35.708 6.532 41.763 1.00 89.25 593 SER A C 1
ATOM 4774 O O . SER A 1 593 ? -35.697 6.740 40.550 1.00 89.25 593 SER A O 1
ATOM 4776 N N . LYS A 1 594 ? -34.635 6.074 42.425 1.00 91.38 594 LYS A N 1
ATOM 4777 C CA . LYS A 1 594 ? -33.352 5.749 41.779 1.00 91.38 594 LYS A CA 1
ATOM 4778 C C . LYS A 1 594 ? -33.495 4.564 40.817 1.00 91.38 594 LYS A C 1
ATOM 4780 O O . LYS A 1 594 ? -33.045 4.638 39.675 1.00 91.38 594 LYS A O 1
ATOM 4785 N N . VAL A 1 595 ? -34.178 3.504 41.255 1.00 92.25 595 VAL A N 1
ATOM 4786 C CA . VAL A 1 595 ? -34.465 2.304 40.452 1.00 92.25 595 VAL A CA 1
ATOM 4787 C C . VAL A 1 595 ? -35.302 2.650 39.220 1.00 92.25 595 VAL A C 1
ATOM 4789 O O . VAL A 1 595 ? -34.968 2.197 38.126 1.00 92.25 595 VAL A O 1
ATOM 4792 N N . LYS A 1 596 ? -36.327 3.507 39.355 1.00 94.38 596 LYS A N 1
ATOM 4793 C CA . LYS A 1 596 ? -37.134 3.996 38.221 1.00 94.38 596 LYS A CA 1
ATOM 4794 C C . LYS A 1 596 ? -36.254 4.587 37.116 1.00 94.38 596 LYS A C 1
ATOM 4796 O O . LYS A 1 596 ? -36.438 4.249 35.951 1.00 94.38 596 LYS A O 1
ATOM 4801 N N . VAL A 1 597 ? -35.292 5.446 37.468 1.00 94.19 597 VAL A N 1
ATOM 4802 C CA . VAL A 1 597 ? -34.385 6.077 36.492 1.00 94.19 597 VAL A CA 1
ATOM 4803 C C . VAL A 1 597 ? -33.532 5.026 35.774 1.00 94.19 597 VAL A C 1
ATOM 4805 O O . VAL A 1 597 ? -33.469 5.040 34.547 1.00 94.19 597 VAL A O 1
ATOM 4808 N N . CYS A 1 598 ? -32.935 4.081 36.506 1.00 94.88 598 CYS A N 1
ATOM 4809 C CA . CYS A 1 598 ? -32.119 3.008 35.921 1.00 94.88 598 CYS A CA 1
ATOM 4810 C C . CYS A 1 598 ? -32.917 2.102 34.976 1.00 94.88 598 CYS A C 1
ATOM 4812 O O . CYS A 1 598 ? -32.453 1.815 33.873 1.00 94.88 598 CYS A O 1
ATOM 4814 N N . ARG A 1 599 ? -34.129 1.695 35.372 1.00 94.94 599 ARG A N 1
ATOM 4815 C CA . ARG A 1 599 ? -35.003 0.884 34.513 1.00 94.94 599 ARG A CA 1
ATOM 4816 C C . ARG A 1 599 ? -35.408 1.632 33.253 1.00 94.94 599 ARG A C 1
ATOM 4818 O O . ARG A 1 599 ? -35.380 1.067 32.167 1.00 94.94 599 ARG A O 1
ATOM 4825 N N . TYR A 1 600 ? -35.715 2.922 33.380 1.00 96.19 600 TYR A N 1
ATOM 4826 C CA . TYR A 1 600 ? -36.117 3.724 32.232 1.00 96.19 600 TYR A CA 1
ATOM 4827 C C . TYR A 1 600 ? -34.973 3.918 31.229 1.00 96.19 600 TYR A C 1
ATOM 4829 O O . TYR A 1 600 ? -35.188 3.789 30.026 1.00 96.19 600 TYR A O 1
ATOM 4837 N N . ILE A 1 601 ? -33.744 4.142 31.712 1.00 95.44 601 ILE A N 1
ATOM 4838 C CA . ILE A 1 601 ? -32.548 4.138 30.857 1.00 95.44 601 ILE A CA 1
ATOM 4839 C C . ILE A 1 601 ? -32.433 2.792 30.130 1.00 95.44 601 ILE A C 1
ATOM 4841 O O . ILE A 1 601 ? -32.282 2.780 28.912 1.00 95.44 601 ILE A O 1
ATOM 4845 N N . GLY A 1 602 ? -32.570 1.671 30.846 1.00 94.88 602 GLY A N 1
ATOM 4846 C CA . GLY A 1 602 ? -32.509 0.333 30.254 1.00 94.88 602 GLY A CA 1
ATOM 4847 C C . GLY A 1 602 ? -33.551 0.094 29.151 1.00 94.88 602 GLY A C 1
ATOM 4848 O O . GLY A 1 602 ? -33.209 -0.411 28.083 1.00 94.88 602 GLY A O 1
ATOM 4849 N N . GLU A 1 603 ? -34.800 0.520 29.356 1.00 95.06 603 GLU A N 1
ATOM 4850 C CA . GLU A 1 603 ? -35.840 0.449 28.320 1.00 95.06 603 GLU A CA 1
ATOM 4851 C C . GLU A 1 603 ? -35.466 1.261 27.071 1.00 95.06 603 GLU A C 1
ATOM 4853 O O . GLU A 1 603 ? -35.539 0.755 25.951 1.00 95.06 603 GLU A O 1
ATOM 4858 N N . LEU A 1 604 ? -34.986 2.497 27.242 1.00 94.69 604 LEU A N 1
ATOM 4859 C CA . LEU A 1 604 ? -34.595 3.360 26.121 1.00 94.69 604 LEU A CA 1
ATOM 4860 C C . LEU A 1 604 ? -33.365 2.851 25.354 1.00 94.69 604 LEU A C 1
ATOM 4862 O O . LEU A 1 604 ? -33.233 3.145 24.163 1.00 94.69 604 LEU A O 1
ATOM 4866 N N . VAL A 1 605 ? -32.478 2.089 26.002 1.00 94.81 605 VAL A N 1
ATOM 4867 C CA . VAL A 1 605 ? -31.340 1.422 25.343 1.00 94.81 605 VAL A CA 1
ATOM 4868 C C . VAL A 1 605 ? -31.824 0.347 24.372 1.00 94.81 605 VAL A C 1
ATOM 4870 O O . VAL A 1 605 ? -31.318 0.271 23.251 1.00 94.81 605 VAL A O 1
ATOM 4873 N N . LYS A 1 606 ? -32.829 -0.450 24.764 1.00 93.62 606 LYS A N 1
ATOM 4874 C CA . LYS A 1 606 ? -33.424 -1.480 23.894 1.00 93.62 606 LYS A CA 1
ATOM 4875 C C . LYS A 1 606 ? -34.069 -0.871 22.646 1.00 93.62 606 LYS A C 1
ATOM 4877 O O . LYS A 1 606 ? -33.939 -1.428 21.563 1.00 93.62 606 LYS A O 1
ATOM 4882 N N . PHE A 1 607 ? -34.677 0.311 22.774 1.00 92.75 607 PHE A N 1
ATOM 4883 C CA . PHE A 1 607 ? -35.234 1.075 21.648 1.00 92.75 607 PHE A CA 1
ATOM 4884 C C . PHE A 1 607 ? -34.191 1.813 20.785 1.00 92.75 607 PHE A C 1
ATOM 4886 O O . PHE A 1 607 ? -34.558 2.452 19.803 1.00 92.75 607 PHE A O 1
ATOM 4893 N N . GLY A 1 608 ? -32.902 1.792 21.147 1.00 89.88 608 GLY A N 1
ATOM 4894 C CA . GLY A 1 608 ? -31.850 2.531 20.432 1.00 89.88 608 GLY A CA 1
ATOM 4895 C C . GLY A 1 608 ? -31.893 4.054 20.623 1.00 89.88 608 GLY A C 1
ATOM 4896 O O . GLY A 1 608 ? -31.149 4.784 19.968 1.00 89.88 608 GLY A O 1
ATOM 4897 N N . ILE A 1 609 ? -32.734 4.545 21.538 1.00 90.69 609 ILE A N 1
ATOM 4898 C CA . ILE A 1 609 ? -32.881 5.969 21.859 1.00 90.69 609 ILE A CA 1
ATOM 4899 C C . ILE A 1 609 ? -31.747 6.418 22.777 1.00 90.69 609 ILE A C 1
ATOM 4901 O O . ILE A 1 609 ? -31.116 7.450 22.528 1.00 90.69 609 ILE A O 1
ATOM 4905 N N . PHE A 1 610 ? -31.439 5.618 23.797 1.00 91.19 610 PHE A N 1
ATOM 4906 C CA . PHE A 1 610 ? -30.304 5.853 24.682 1.00 91.19 610 PHE A CA 1
ATOM 4907 C C . PHE A 1 610 ? -29.068 5.084 24.174 1.00 91.19 610 PHE A C 1
ATOM 4909 O O . PHE A 1 610 ? -29.156 3.870 23.974 1.00 91.19 610 PHE A O 1
ATOM 4916 N N . PRO A 1 611 ? -27.910 5.733 23.948 1.00 90.56 611 PRO A N 1
ATOM 4917 C CA . PRO A 1 611 ? -26.731 5.053 23.413 1.00 90.56 611 PRO A CA 1
ATOM 4918 C C . PRO A 1 611 ? -26.202 3.943 24.336 1.00 90.56 611 PRO A C 1
ATOM 4920 O O . PRO A 1 611 ? -26.008 4.154 25.534 1.00 90.56 611 PRO A O 1
ATOM 4923 N N . LYS A 1 612 ? -25.867 2.770 23.772 1.00 91.12 612 LYS A N 1
ATOM 4924 C CA . LYS A 1 612 ? -25.325 1.625 24.538 1.00 91.12 612 LYS A CA 1
ATOM 4925 C C . LYS A 1 612 ? -24.047 1.982 25.309 1.00 91.12 612 LYS A C 1
ATOM 4927 O O . LYS A 1 612 ? -23.873 1.562 26.448 1.00 91.12 612 LYS A O 1
ATOM 4932 N N . ASN A 1 613 ? -23.166 2.790 24.710 1.00 89.19 613 ASN A N 1
ATOM 4933 C CA . ASN A 1 613 ? -21.928 3.245 25.355 1.00 89.19 613 ASN A CA 1
ATOM 4934 C C . ASN A 1 613 ? -22.196 4.079 26.618 1.00 89.19 613 ASN A C 1
ATOM 4936 O O . ASN A 1 613 ? -21.488 3.909 27.610 1.00 89.19 613 ASN A O 1
ATOM 4940 N N . ASP A 1 614 ? -23.222 4.931 26.599 1.00 89.25 614 ASP A N 1
ATOM 4941 C CA . ASP A 1 614 ? -23.584 5.769 27.745 1.00 89.25 614 ASP A CA 1
ATOM 4942 C C . ASP A 1 614 ? -24.195 4.916 28.863 1.00 89.25 614 ASP A C 1
ATOM 4944 O O . ASP A 1 614 ? -23.877 5.106 30.034 1.00 89.25 614 ASP A O 1
ATOM 4948 N N . ALA A 1 615 ? -24.993 3.902 28.516 1.00 91.81 615 ALA A N 1
ATOM 4949 C CA . ALA A 1 615 ? -25.552 2.967 29.492 1.00 91.81 615 ALA A CA 1
ATOM 4950 C C . ALA A 1 615 ? -24.470 2.101 30.159 1.00 91.81 615 ALA A C 1
ATOM 4952 O O . ALA A 1 615 ? -24.489 1.903 31.375 1.00 91.81 615 ALA A O 1
ATOM 4953 N N . LEU A 1 616 ? -23.478 1.642 29.388 1.00 91.81 616 LEU A N 1
ATOM 4954 C CA . LEU A 1 616 ? -22.308 0.940 29.923 1.00 91.81 616 LEU A CA 1
ATOM 4955 C C . LEU A 1 616 ? -21.460 1.847 30.830 1.00 91.81 616 LEU A C 1
ATOM 4957 O O . LEU A 1 616 ? -20.917 1.373 31.829 1.00 91.81 616 LEU A O 1
ATOM 4961 N N . LEU A 1 617 ? -21.365 3.147 30.526 1.00 90.81 617 LEU A N 1
ATOM 4962 C CA . LEU A 1 617 ? -20.715 4.123 31.402 1.00 90.81 617 LEU A CA 1
ATOM 4963 C C . LEU A 1 617 ? -21.502 4.317 32.705 1.00 90.81 617 LEU A C 1
ATOM 4965 O O . LEU A 1 617 ? -20.902 4.296 33.778 1.00 90.81 617 LEU A O 1
ATOM 4969 N N . CYS A 1 618 ? -22.832 4.428 32.640 1.00 92.81 618 CYS A N 1
ATOM 4970 C CA . CYS A 1 618 ? -23.694 4.439 33.823 1.00 92.81 618 CYS A CA 1
ATOM 4971 C C . CYS A 1 618 ? -23.464 3.194 34.691 1.00 92.81 618 CYS A C 1
ATOM 4973 O O . CYS A 1 618 ? -23.248 3.320 35.896 1.00 92.81 618 CYS A O 1
ATOM 4975 N N . PHE A 1 619 ? -23.429 2.003 34.086 1.00 94.38 619 PHE A N 1
ATOM 4976 C CA . PHE A 1 619 ? -23.147 0.763 34.808 1.00 94.38 619 PHE A CA 1
ATOM 4977 C C . PHE A 1 619 ? -21.754 0.787 35.454 1.00 94.38 619 PHE A C 1
ATOM 4979 O O . PHE A 1 619 ? -21.617 0.515 36.646 1.00 94.38 619 PHE A O 1
ATOM 4986 N N . LYS A 1 620 ? -20.724 1.218 34.715 1.00 92.88 620 LYS A N 1
ATOM 4987 C CA . LYS A 1 620 ? -19.359 1.375 35.236 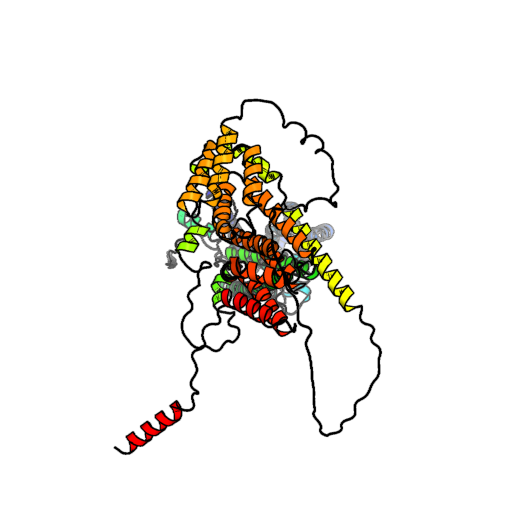1.00 92.88 620 LYS A CA 1
ATOM 4988 C C . LYS A 1 620 ? -19.301 2.318 36.442 1.00 92.88 620 LYS A C 1
ATOM 4990 O O . LYS A 1 620 ? -18.654 1.972 37.426 1.00 92.88 620 LYS A O 1
ATOM 4995 N N . LEU A 1 621 ? -19.977 3.469 36.391 1.00 91.56 621 LEU A N 1
ATOM 4996 C CA . LEU A 1 621 ? -20.023 4.440 37.491 1.00 91.56 621 LEU A CA 1
ATOM 4997 C C . LEU A 1 621 ? -20.636 3.841 38.767 1.00 91.56 621 LEU A C 1
ATOM 4999 O O . LEU A 1 621 ? -20.099 4.049 39.855 1.00 91.56 621 LEU A O 1
ATOM 5003 N N . LEU A 1 622 ? -21.706 3.047 38.643 1.00 92.06 622 LEU A N 1
ATOM 5004 C CA . LEU A 1 622 ? -22.316 2.342 39.781 1.00 92.06 622 LEU A CA 1
ATOM 5005 C C . LEU A 1 622 ? -21.377 1.285 40.369 1.00 92.06 622 LEU A C 1
ATOM 5007 O O . LEU A 1 622 ? -21.313 1.118 41.587 1.00 92.06 622 LEU A O 1
ATOM 5011 N N . LEU A 1 623 ? -20.609 0.603 39.514 1.00 90.69 623 LEU A N 1
ATOM 5012 C CA . LEU A 1 623 ? -19.597 -0.353 39.953 1.00 90.69 623 LEU A CA 1
ATOM 5013 C C . LEU A 1 623 ? -18.393 0.320 40.610 1.00 90.69 623 LEU A C 1
ATOM 5015 O O . LEU A 1 623 ? -17.687 -0.367 41.337 1.00 90.69 623 LEU A O 1
ATOM 5019 N N . MET A 1 624 ? -18.119 1.611 40.388 1.00 87.50 624 MET A N 1
ATOM 5020 C CA . MET A 1 624 ? -17.002 2.287 41.056 1.00 87.50 624 MET A CA 1
ATOM 5021 C C . MET A 1 624 ? -17.226 2.307 42.567 1.00 87.50 624 MET A C 1
ATOM 5023 O O . MET A 1 624 ? -16.434 1.693 43.280 1.00 87.50 624 MET A O 1
ATOM 5027 N N . ASP A 1 625 ? -18.326 2.905 43.034 1.00 86.31 625 ASP A N 1
ATOM 5028 C CA . ASP A 1 625 ? -18.734 2.932 44.447 1.00 86.31 625 ASP A CA 1
ATOM 5029 C C . ASP A 1 625 ? -19.827 1.887 44.739 1.00 86.31 625 ASP A C 1
ATOM 5031 O O . ASP A 1 625 ? -20.995 2.211 44.953 1.00 86.31 625 ASP A O 1
ATOM 5035 N N . PHE A 1 626 ? -19.453 0.607 44.711 1.00 88.06 626 PHE A N 1
ATOM 5036 C CA . PHE A 1 626 ? -20.393 -0.518 44.739 1.00 88.06 626 PHE A CA 1
ATOM 5037 C C . PHE A 1 626 ? -20.923 -0.841 46.151 1.00 88.06 626 PHE A C 1
ATOM 5039 O O . PHE A 1 626 ? -20.562 -1.849 46.757 1.00 88.06 626 PHE A O 1
ATOM 5046 N N . ARG A 1 627 ? -21.765 0.047 46.696 1.00 83.62 627 ARG A N 1
ATOM 5047 C CA . ARG A 1 627 ? -22.373 -0.061 48.036 1.00 83.62 627 ARG A CA 1
ATOM 5048 C C . ARG A 1 627 ? -23.879 0.216 48.005 1.00 83.62 627 ARG A C 1
ATOM 5050 O O . ARG A 1 627 ? -24.326 1.121 47.304 1.00 83.62 627 ARG A O 1
ATOM 5057 N N . HIS A 1 628 ? -24.637 -0.514 48.826 1.00 83.88 628 HIS A N 1
ATOM 5058 C CA . HIS A 1 628 ? -26.066 -0.312 49.123 1.00 83.88 628 HIS A CA 1
ATOM 5059 C C . HIS A 1 628 ? -26.919 0.107 47.906 1.00 83.88 628 HIS A C 1
ATOM 5061 O O . HIS A 1 628 ? -27.173 -0.710 47.028 1.00 83.88 628 HIS A O 1
ATOM 5067 N N . HIS A 1 629 ? -27.317 1.384 47.804 1.00 88.62 629 HIS A N 1
ATOM 5068 C CA . HIS A 1 629 ? -28.192 1.872 46.732 1.00 88.62 629 HIS A CA 1
ATOM 5069 C C . HIS A 1 629 ? -27.597 1.707 45.324 1.00 88.62 629 HIS A C 1
ATOM 5071 O O . HIS A 1 629 ? -28.351 1.497 44.378 1.00 88.62 629 HIS A O 1
ATOM 5077 N N . ASN A 1 630 ? -26.269 1.770 45.164 1.00 90.50 630 ASN A N 1
ATOM 5078 C CA . ASN A 1 630 ? -25.632 1.597 43.855 1.00 90.50 630 ASN A CA 1
ATOM 5079 C C . ASN A 1 630 ? -25.720 0.144 43.378 1.00 90.50 630 ASN A C 1
ATOM 5081 O O . ASN A 1 630 ? -25.778 -0.091 42.175 1.00 90.50 630 ASN A O 1
ATOM 5085 N N . ILE A 1 631 ? -25.786 -0.815 44.309 1.00 92.00 631 ILE A N 1
ATOM 5086 C CA . ILE A 1 631 ? -25.996 -2.231 43.993 1.00 92.00 631 ILE A CA 1
ATOM 5087 C C . ILE A 1 631 ? -27.402 -2.422 43.424 1.00 92.00 631 ILE A C 1
ATOM 5089 O O . ILE A 1 631 ? -27.545 -3.012 42.356 1.00 92.00 631 ILE A O 1
ATOM 5093 N N . GLU A 1 632 ? -28.433 -1.874 44.076 1.00 92.50 632 GLU A N 1
ATOM 5094 C CA . GLU A 1 632 ? -29.814 -1.997 43.583 1.00 92.50 632 GLU A CA 1
ATOM 5095 C C . GLU A 1 632 ? -30.015 -1.267 42.247 1.00 92.50 632 GLU A C 1
ATOM 5097 O O . GLU A 1 632 ? -30.661 -1.794 41.346 1.00 92.50 632 GLU A O 1
ATOM 5102 N N . MET A 1 633 ? -29.412 -0.083 42.078 1.00 93.56 633 MET A N 1
ATOM 5103 C CA . MET A 1 633 ? -29.414 0.647 40.803 1.00 93.56 633 MET A CA 1
ATOM 5104 C C . MET A 1 633 ? -28.731 -0.145 39.680 1.00 93.56 633 MET A C 1
ATOM 5106 O O . MET A 1 633 ? -29.224 -0.167 38.552 1.00 93.56 633 MET A O 1
ATOM 5110 N N . ALA A 1 634 ? -27.605 -0.798 39.983 1.00 94.31 634 ALA A N 1
ATOM 5111 C CA . ALA A 1 634 ? -26.864 -1.611 39.027 1.00 94.31 634 ALA A CA 1
ATOM 5112 C C . ALA A 1 634 ? -27.677 -2.840 38.611 1.00 94.31 634 ALA A C 1
ATOM 5114 O O . ALA A 1 634 ? -27.853 -3.071 37.417 1.00 94.31 634 ALA A O 1
ATOM 5115 N N . CYS A 1 635 ? -28.244 -3.565 39.579 1.00 94.19 635 CYS A N 1
ATOM 5116 C CA . CYS A 1 635 ? -29.106 -4.716 39.310 1.00 94.19 635 CYS A CA 1
ATOM 5117 C C . CYS A 1 635 ? -30.347 -4.300 38.506 1.00 94.19 635 CYS A C 1
ATOM 5119 O O . CYS A 1 635 ? -30.649 -4.924 37.500 1.00 94.19 635 CYS A O 1
ATOM 5121 N N . ALA A 1 636 ? -30.994 -3.180 38.843 1.00 94.12 636 ALA A N 1
ATOM 5122 C CA . ALA A 1 636 ? -32.150 -2.680 38.097 1.00 94.12 636 ALA A CA 1
ATOM 5123 C C . ALA A 1 636 ? -31.844 -2.344 36.624 1.00 94.12 636 ALA A C 1
ATOM 5125 O O . ALA A 1 636 ? -32.695 -2.546 35.753 1.00 94.12 636 ALA A O 1
ATOM 5126 N N . LEU A 1 637 ? -30.647 -1.818 36.336 1.00 94.81 637 LEU A N 1
ATOM 5127 C CA . LEU A 1 637 ? -30.198 -1.543 34.967 1.00 94.81 637 LEU A CA 1
ATOM 5128 C C . LEU A 1 637 ? -29.939 -2.846 34.187 1.00 94.81 637 LEU A C 1
ATOM 5130 O O . LEU A 1 637 ? -30.317 -2.945 33.013 1.00 94.81 637 LEU A O 1
ATOM 5134 N N . LEU A 1 638 ? -29.336 -3.839 34.849 1.00 93.62 638 LEU A N 1
ATOM 5135 C CA . LEU A 1 638 ? -29.085 -5.172 34.296 1.00 93.62 638 LEU A CA 1
ATOM 5136 C C . LEU A 1 638 ? -30.376 -5.943 34.026 1.00 93.62 638 LEU A C 1
ATOM 5138 O O . LEU A 1 638 ? -30.543 -6.453 32.925 1.00 93.62 638 LEU A O 1
ATOM 5142 N N . ASP A 1 639 ? -31.320 -5.943 34.962 1.00 91.75 639 ASP A N 1
ATOM 5143 C CA . ASP A 1 639 ? -32.619 -6.601 34.790 1.00 91.75 639 ASP A CA 1
ATOM 5144 C C . ASP A 1 639 ? -33.386 -6.042 33.581 1.00 91.75 639 ASP A C 1
ATOM 5146 O O . ASP A 1 639 ? -34.142 -6.754 32.932 1.00 91.75 639 ASP A O 1
ATOM 5150 N N . SER A 1 640 ? -33.197 -4.757 33.261 1.00 91.44 640 SER A N 1
ATOM 5151 C CA . SER A 1 640 ? -33.942 -4.101 32.177 1.00 91.44 640 SER A CA 1
ATOM 5152 C C . SER A 1 640 ? -33.280 -4.257 30.805 1.00 91.44 640 SER A C 1
ATOM 5154 O O . SER A 1 640 ? -33.971 -4.347 29.791 1.00 91.44 640 SER A O 1
ATOM 5156 N N . SER A 1 641 ? -31.944 -4.222 30.748 1.00 93.00 641 SER A N 1
ATOM 5157 C CA . SER A 1 641 ? -31.189 -4.112 29.484 1.00 93.00 641 SER A CA 1
ATOM 5158 C C . SER A 1 641 ? -29.916 -4.952 29.415 1.00 93.00 641 SER A C 1
ATOM 5160 O O . SER A 1 641 ? -29.222 -4.929 28.401 1.00 93.00 641 SER A O 1
ATOM 5162 N N . GLY A 1 642 ? -29.588 -5.691 30.472 1.00 90.88 642 GLY A N 1
ATOM 5163 C CA . GLY A 1 642 ? -28.328 -6.410 30.597 1.00 90.88 642 GLY A CA 1
ATOM 5164 C C . GLY A 1 642 ? -28.198 -7.569 29.614 1.00 90.88 642 GLY A C 1
ATOM 5165 O O . GLY A 1 642 ? -27.169 -7.659 28.948 1.00 90.88 642 GLY A O 1
ATOM 5166 N N . TYR A 1 643 ? -29.251 -8.377 29.434 1.00 90.44 643 TYR A N 1
ATOM 5167 C CA . TYR A 1 643 ? -29.278 -9.433 28.413 1.00 90.44 643 TYR A CA 1
ATOM 5168 C C . TYR A 1 643 ? -29.080 -8.854 27.003 1.00 90.44 643 TYR A C 1
ATOM 5170 O O . TYR A 1 643 ? -28.206 -9.303 26.261 1.00 90.44 643 TYR A O 1
ATOM 5178 N N . TYR A 1 644 ? -29.811 -7.784 26.670 1.00 90.94 644 TYR A N 1
ATOM 5179 C CA . TYR A 1 644 ? -29.705 -7.087 25.383 1.00 90.94 644 TYR A CA 1
ATOM 5180 C C . TYR A 1 644 ? -28.303 -6.509 25.132 1.00 90.94 644 TYR A C 1
ATOM 5182 O O . TYR A 1 644 ? -27.753 -6.649 24.038 1.00 90.94 644 TYR A O 1
ATOM 5190 N N . LEU A 1 645 ? -27.695 -5.876 26.143 1.00 91.38 645 LEU A N 1
ATOM 5191 C CA . LEU A 1 645 ? -26.332 -5.340 26.067 1.00 91.38 645 LEU A CA 1
ATOM 5192 C C . LEU A 1 645 ? -25.278 -6.447 25.969 1.00 91.38 645 LEU A C 1
ATOM 5194 O O . LEU A 1 645 ? -24.243 -6.245 25.332 1.00 91.38 645 LEU A O 1
ATOM 5198 N N . PHE A 1 646 ? -25.521 -7.600 26.587 1.00 89.75 646 PHE A N 1
ATOM 5199 C CA . PHE A 1 646 ? -24.609 -8.732 26.535 1.00 89.75 646 PHE A CA 1
ATOM 5200 C C . PHE A 1 646 ? -24.652 -9.434 25.175 1.00 89.75 646 PHE A C 1
ATOM 5202 O O . PHE A 1 646 ? -23.600 -9.707 24.616 1.00 89.75 646 PHE A O 1
ATOM 5209 N N . HIS A 1 647 ? -25.827 -9.667 24.596 1.00 87.12 647 HIS A N 1
ATOM 5210 C CA . HIS A 1 647 ? -25.971 -10.389 23.322 1.00 87.12 647 HIS A CA 1
ATOM 5211 C C . HIS A 1 647 ? -25.839 -9.494 22.079 1.00 87.12 647 HIS A C 1
ATOM 5213 O O . HIS A 1 647 ? -25.817 -9.965 20.946 1.00 87.12 647 HIS A O 1
ATOM 5219 N N . SER A 1 648 ? -25.694 -8.185 22.275 1.00 85.00 648 SER A N 1
ATOM 5220 C CA . SER A 1 648 ? -25.339 -7.239 21.219 1.00 85.00 648 SER A CA 1
ATOM 5221 C C . SER A 1 648 ? -23.837 -7.290 20.897 1.00 85.00 648 SER A C 1
ATOM 5223 O O . SER A 1 648 ? -23.012 -7.070 21.784 1.00 85.00 648 SER A O 1
ATOM 5225 N N . SER A 1 649 ? -23.464 -7.502 19.629 1.00 79.25 649 SER A N 1
ATOM 5226 C CA . SER A 1 649 ? -22.061 -7.663 19.191 1.00 79.25 649 SER A CA 1
ATOM 5227 C C . SER A 1 649 ? -21.149 -6.472 19.523 1.00 79.25 649 SER A C 1
ATOM 5229 O O . SER A 1 649 ? -19.984 -6.659 19.868 1.00 79.25 649 SER A O 1
ATOM 5231 N N . ASP A 1 650 ? -21.683 -5.252 19.484 1.00 82.38 650 ASP A N 1
ATOM 5232 C CA . ASP A 1 650 ? -20.970 -4.000 19.757 1.00 82.38 650 ASP A CA 1
ATOM 5233 C C . ASP A 1 650 ? -20.734 -3.728 21.256 1.00 82.38 650 ASP A C 1
ATOM 5235 O O . ASP A 1 650 ? -19.776 -3.038 21.620 1.00 82.38 650 ASP A O 1
ATOM 5239 N N . SER A 1 651 ? -21.575 -4.269 22.145 1.00 87.50 651 SER A N 1
ATOM 5240 C CA . SER A 1 651 ? -21.472 -4.080 23.601 1.00 87.50 651 SER A CA 1
ATOM 5241 C C . SER A 1 651 ? -21.041 -5.324 24.384 1.00 87.50 651 SER A C 1
ATOM 5243 O O . SER A 1 651 ? -20.599 -5.165 25.526 1.00 87.50 651 SER A O 1
ATOM 5245 N N . HIS A 1 652 ? -21.076 -6.520 23.784 1.00 85.69 652 HIS A N 1
ATOM 5246 C CA . HIS A 1 652 ? -20.812 -7.812 24.435 1.00 85.69 652 HIS A CA 1
ATOM 5247 C C . HIS A 1 652 ? -19.533 -7.814 25.277 1.00 85.69 652 HIS A C 1
ATOM 5249 O O . HIS A 1 652 ? -19.566 -8.110 26.470 1.00 85.69 652 HIS A O 1
ATOM 5255 N N . LEU A 1 653 ? -18.393 -7.432 24.688 1.00 84.56 653 LEU A N 1
ATOM 5256 C CA . LEU A 1 653 ? -17.093 -7.500 25.368 1.00 84.56 653 LEU A CA 1
ATOM 5257 C C . LEU A 1 653 ? -17.014 -6.568 26.584 1.00 84.56 653 LEU A C 1
ATOM 5259 O O . LEU A 1 653 ? -16.544 -6.974 27.650 1.00 84.56 653 LEU A O 1
ATOM 5263 N N . LYS A 1 654 ? -17.495 -5.325 26.447 1.00 84.69 654 LYS A N 1
ATOM 5264 C CA . LYS A 1 654 ? -17.531 -4.354 27.554 1.00 84.69 654 LYS A CA 1
ATOM 5265 C C . LYS A 1 654 ? -18.486 -4.816 28.647 1.00 84.69 654 LYS A C 1
ATOM 5267 O O . LYS A 1 654 ? -18.151 -4.731 29.826 1.00 84.69 654 LYS A O 1
ATOM 5272 N N . MET A 1 655 ? -19.652 -5.319 28.254 1.00 90.12 655 MET A N 1
ATOM 5273 C CA . MET A 1 655 ? -20.663 -5.819 29.172 1.00 90.12 655 MET A CA 1
ATOM 5274 C C . MET A 1 655 ? -20.151 -7.024 29.964 1.00 90.12 655 MET A C 1
ATOM 5276 O O . MET A 1 655 ? -20.217 -7.017 31.190 1.00 90.12 655 MET A O 1
ATOM 5280 N N . LYS A 1 656 ? -19.549 -8.008 29.284 1.00 87.19 656 LYS A N 1
ATOM 5281 C CA . LYS A 1 656 ? -18.921 -9.179 29.904 1.00 87.19 656 LYS A CA 1
ATOM 5282 C C . LYS A 1 656 ? -17.876 -8.778 30.941 1.00 87.19 656 LYS A C 1
ATOM 5284 O O . LYS A 1 656 ? -17.926 -9.246 32.074 1.00 87.19 656 LYS A O 1
ATOM 5289 N N . PHE A 1 657 ? -16.979 -7.857 30.585 1.00 88.50 657 PHE A N 1
ATOM 5290 C CA . PHE A 1 657 ? -15.970 -7.349 31.512 1.00 88.50 657 PHE A CA 1
ATOM 5291 C C . PHE A 1 657 ? -16.596 -6.691 32.753 1.00 88.50 657 PHE A C 1
ATOM 5293 O O . PHE A 1 657 ? -16.162 -6.946 33.874 1.00 88.50 657 PHE A O 1
ATOM 5300 N N . LEU A 1 658 ? -17.624 -5.853 32.583 1.00 89.94 658 LEU A N 1
ATOM 5301 C CA . LEU A 1 658 ? -18.289 -5.197 33.713 1.00 89.94 658 LEU A CA 1
ATOM 5302 C C . LEU A 1 658 ? -19.079 -6.193 34.585 1.00 89.94 658 LEU A C 1
ATOM 5304 O O . LEU A 1 658 ? -19.056 -6.063 35.809 1.00 89.94 658 LEU A O 1
ATOM 5308 N N . LEU A 1 659 ? -19.711 -7.213 33.994 1.00 90.56 659 LEU A N 1
ATOM 5309 C CA . LEU A 1 659 ? -20.387 -8.297 34.720 1.00 90.56 659 LEU A CA 1
ATOM 5310 C C . LEU A 1 659 ? -19.401 -9.136 35.547 1.00 90.56 659 LEU A C 1
ATOM 5312 O O . LEU A 1 659 ? -19.660 -9.408 36.719 1.00 90.56 659 LEU A O 1
ATOM 5316 N N . GLU A 1 660 ? -18.243 -9.495 34.986 1.00 88.75 660 GLU A N 1
ATOM 5317 C CA . GLU A 1 660 ? -17.173 -10.185 35.722 1.00 88.75 660 GLU A CA 1
ATOM 5318 C C . GLU A 1 660 ? -16.648 -9.330 36.887 1.00 88.75 660 GLU A C 1
ATOM 5320 O O . GLU A 1 660 ? -16.445 -9.830 37.996 1.00 88.75 660 GLU A O 1
ATOM 5325 N N . GLN A 1 661 ? -16.491 -8.018 36.676 1.00 87.44 661 GLN A N 1
ATOM 5326 C CA . GLN A 1 661 ? -16.096 -7.082 37.732 1.00 87.44 661 GLN A CA 1
ATOM 5327 C C . GLN A 1 661 ? -17.158 -6.968 38.832 1.00 87.44 661 GLN A C 1
ATOM 5329 O O . GLN A 1 661 ? -16.799 -6.859 40.005 1.00 87.44 661 GLN A O 1
ATOM 5334 N N . MET A 1 662 ? -18.445 -7.020 38.479 1.00 90.06 662 MET A N 1
ATOM 5335 C CA . MET A 1 662 ? -19.548 -7.057 39.439 1.00 90.06 662 MET A CA 1
ATOM 5336 C C . MET A 1 662 ? -19.514 -8.340 40.282 1.00 90.06 662 MET A C 1
ATOM 5338 O O . MET A 1 662 ? -19.539 -8.246 41.510 1.00 90.06 662 MET A O 1
ATOM 5342 N N . LYS A 1 663 ? -19.376 -9.517 39.647 1.00 87.75 663 LYS A N 1
ATOM 5343 C CA . LYS A 1 663 ? -19.268 -10.825 40.328 1.00 87.75 663 LYS A CA 1
ATOM 5344 C C . LYS A 1 663 ? -18.081 -10.848 41.293 1.00 87.75 663 LYS A C 1
ATOM 5346 O O . LYS A 1 663 ? -18.251 -11.105 42.481 1.00 87.75 663 LYS A O 1
ATOM 5351 N N . ARG A 1 664 ? -16.900 -10.434 40.824 1.00 86.69 664 ARG A N 1
ATOM 5352 C CA . ARG A 1 664 ? -15.690 -10.338 41.654 1.00 86.69 664 ARG A CA 1
ATOM 5353 C C . ARG A 1 664 ? -15.859 -9.373 42.829 1.00 86.69 664 ARG A C 1
ATOM 5355 O O . ARG A 1 664 ? -15.422 -9.661 43.941 1.00 86.69 664 ARG A O 1
ATOM 5362 N N . ARG A 1 665 ? -16.472 -8.204 42.614 1.00 83.94 665 ARG A N 1
ATOM 5363 C CA . ARG A 1 665 ? -16.740 -7.248 43.702 1.00 83.94 665 ARG A CA 1
ATOM 5364 C C . ARG A 1 665 ? -17.702 -7.823 44.735 1.00 83.94 665 ARG A C 1
ATOM 5366 O O . ARG A 1 665 ? -17.483 -7.600 45.915 1.00 83.94 665 ARG A O 1
ATOM 5373 N N . ALA A 1 666 ? -18.700 -8.589 44.314 1.00 84.69 666 ALA A N 1
ATOM 5374 C CA . ALA A 1 666 ? -19.636 -9.241 45.223 1.00 84.69 666 ALA A CA 1
ATOM 5375 C C . ALA A 1 666 ? -19.005 -10.357 46.068 1.00 84.69 666 ALA A C 1
ATOM 5377 O O . ALA A 1 666 ? -19.445 -10.583 47.187 1.00 84.69 666 ALA A O 1
ATOM 5378 N N . GLU A 1 667 ? -17.978 -11.034 45.551 1.00 83.25 667 GLU A N 1
ATOM 5379 C CA . GLU A 1 667 ? -17.220 -12.056 46.289 1.00 83.25 667 GLU A CA 1
ATOM 5380 C C . GLU A 1 667 ? -16.167 -11.446 47.228 1.00 83.25 667 GLU A C 1
ATOM 5382 O O . GLU A 1 667 ? -15.877 -11.992 48.289 1.00 83.25 667 GLU A O 1
ATOM 5387 N N . THR A 1 668 ? -15.568 -10.319 46.834 1.00 82.94 668 THR A N 1
ATOM 5388 C CA . THR A 1 668 ? -14.497 -9.654 47.603 1.00 82.94 668 THR A CA 1
ATOM 5389 C C . THR A 1 668 ? -15.011 -8.701 48.678 1.00 82.94 668 THR A C 1
ATOM 5391 O O . THR A 1 668 ? -14.366 -8.539 49.713 1.00 82.94 668 THR A O 1
ATOM 5394 N N . LEU A 1 669 ? -16.146 -8.044 48.441 1.00 80.25 669 LEU A N 1
ATOM 5395 C CA . LEU A 1 669 ? -16.819 -7.221 49.434 1.00 80.25 669 LEU A CA 1
ATOM 5396 C C . LEU A 1 669 ? -17.702 -8.154 50.263 1.00 80.25 669 LEU A C 1
ATOM 5398 O O . LEU A 1 669 ? -18.571 -8.818 49.708 1.00 80.25 669 LEU A O 1
ATOM 5402 N N . TYR A 1 670 ? -17.500 -8.198 51.580 1.00 76.75 670 TYR A N 1
ATOM 5403 C CA . TYR A 1 670 ? -18.375 -8.922 52.509 1.00 76.75 670 TYR A CA 1
ATOM 5404 C C . TYR A 1 670 ? -19.750 -8.234 52.588 1.00 76.75 670 TYR A C 1
ATOM 5406 O O . TYR A 1 670 ? -20.059 -7.521 53.542 1.00 76.75 670 TYR A O 1
ATOM 5414 N N . LEU A 1 671 ? -20.543 -8.370 51.525 1.00 84.31 671 LEU A N 1
ATOM 5415 C CA . LEU A 1 671 ? -21.882 -7.811 51.399 1.00 84.31 671 LEU A CA 1
ATOM 5416 C C . LEU A 1 671 ? -22.886 -8.670 52.171 1.00 84.31 671 LEU A C 1
ATOM 5418 O O . LEU A 1 671 ? -22.707 -9.876 52.325 1.00 84.31 671 LEU A O 1
ATOM 5422 N N . ASP A 1 672 ? -23.972 -8.043 52.619 1.00 85.62 672 ASP A N 1
ATOM 5423 C CA . ASP A 1 672 ? -25.099 -8.770 53.199 1.00 85.62 672 ASP A CA 1
ATOM 5424 C C . ASP A 1 672 ? -25.684 -9.778 52.189 1.00 85.62 672 ASP A C 1
ATOM 5426 O O . ASP A 1 672 ? -25.725 -9.522 50.978 1.00 85.62 672 ASP A O 1
ATOM 5430 N N . PHE A 1 673 ? -26.180 -10.907 52.700 1.00 87.12 673 PHE A N 1
ATOM 5431 C CA . PHE A 1 673 ? -26.683 -12.037 51.914 1.00 87.12 673 PHE A CA 1
ATOM 5432 C C . PHE A 1 673 ? -27.763 -11.612 50.906 1.00 87.12 673 PHE A C 1
ATOM 5434 O O . PHE A 1 673 ? -27.819 -12.119 49.781 1.00 87.12 673 PHE A O 1
ATOM 5441 N N . ARG A 1 674 ? -28.585 -10.617 51.273 1.00 90.06 674 ARG A N 1
ATOM 5442 C CA . ARG A 1 674 ? -29.587 -10.011 50.385 1.00 90.06 674 ARG A CA 1
ATOM 5443 C C . ARG A 1 674 ? -28.957 -9.411 49.126 1.00 90.06 674 ARG A C 1
ATOM 5445 O O . ARG A 1 674 ? -29.435 -9.677 48.024 1.00 90.06 674 ARG A O 1
ATOM 5452 N N . TYR A 1 675 ? -27.904 -8.604 49.269 1.00 90.25 675 TYR A N 1
ATOM 5453 C CA . TYR A 1 675 ? -27.238 -7.966 48.130 1.00 90.25 675 TYR A CA 1
ATOM 5454 C C . TYR A 1 675 ? -26.475 -8.984 47.292 1.00 90.25 675 TYR A C 1
ATOM 5456 O O . TYR A 1 675 ? -26.533 -8.920 46.069 1.00 90.25 675 TYR A O 1
ATOM 5464 N N . GLN A 1 676 ? -25.821 -9.955 47.931 1.00 88.62 676 GLN A N 1
ATOM 5465 C CA . GLN A 1 676 ? -25.134 -11.027 47.218 1.00 88.62 676 GLN A CA 1
ATOM 5466 C C . GLN A 1 676 ? -26.105 -11.815 46.326 1.00 88.62 676 GLN A C 1
ATOM 5468 O O . GLN A 1 676 ? -25.830 -12.017 45.145 1.00 88.62 676 GLN A O 1
ATOM 5473 N N . THR A 1 677 ? -27.277 -12.175 46.857 1.00 89.56 677 THR A N 1
ATOM 5474 C CA . THR A 1 677 ? -28.330 -12.867 46.097 1.00 89.56 677 THR A CA 1
ATOM 5475 C C . THR A 1 677 ? -28.840 -12.013 44.934 1.00 89.56 677 THR A C 1
ATOM 5477 O O . THR A 1 677 ? -28.948 -12.498 43.813 1.00 89.56 677 THR A O 1
ATOM 5480 N N . MET A 1 678 ? -29.106 -10.725 45.174 1.00 90.56 678 MET A N 1
ATOM 5481 C CA . MET A 1 678 ? -29.587 -9.799 44.142 1.00 90.56 678 MET A CA 1
ATOM 5482 C C . MET A 1 678 ? -28.598 -9.661 42.978 1.00 90.56 678 MET A C 1
ATOM 5484 O O . MET A 1 678 ? -28.996 -9.722 41.818 1.00 90.56 678 MET A O 1
ATOM 5488 N N . ILE A 1 679 ? -27.307 -9.539 43.292 1.00 91.50 679 ILE A N 1
ATOM 5489 C CA . ILE A 1 679 ? -26.236 -9.442 42.299 1.00 91.50 679 ILE A CA 1
ATOM 5490 C C . ILE A 1 679 ? -26.136 -10.732 41.486 1.00 91.50 679 ILE A C 1
ATOM 5492 O O . ILE A 1 679 ? -26.029 -10.667 40.264 1.00 91.50 679 ILE A O 1
ATOM 5496 N N . MET A 1 680 ? -26.159 -11.895 42.145 1.00 89.50 680 MET A N 1
ATOM 5497 C CA . MET A 1 680 ? -26.068 -13.180 41.446 1.00 89.50 680 MET A CA 1
ATOM 5498 C C . MET A 1 680 ? -27.275 -13.406 40.536 1.00 89.50 680 MET A C 1
ATOM 5500 O O . MET A 1 680 ? -27.088 -13.809 39.393 1.00 89.50 680 MET A O 1
ATOM 5504 N N . ASN A 1 681 ? -28.487 -13.070 40.988 1.00 90.44 681 ASN A N 1
ATOM 5505 C CA . ASN A 1 681 ? -29.685 -13.146 40.153 1.00 90.44 681 ASN A CA 1
ATOM 5506 C C . ASN A 1 681 ? -29.535 -12.276 38.898 1.00 90.44 681 ASN A C 1
ATOM 5508 O O . ASN A 1 681 ? -29.659 -12.789 37.793 1.00 90.44 681 ASN A O 1
ATOM 5512 N N . ALA A 1 682 ? -29.179 -10.995 39.052 1.00 90.38 682 ALA A N 1
ATOM 5513 C CA . ALA A 1 682 ? -28.985 -10.090 37.917 1.00 90.38 682 ALA A CA 1
ATOM 5514 C C . ALA A 1 682 ? -27.858 -10.556 36.972 1.00 90.38 682 ALA A C 1
ATOM 5516 O O . ALA A 1 682 ? -27.970 -10.430 35.751 1.00 90.38 682 ALA A O 1
ATOM 5517 N N . TYR A 1 683 ? -26.776 -11.120 37.522 1.00 90.50 683 TYR A N 1
ATOM 5518 C CA . TYR A 1 683 ? -25.673 -11.687 36.745 1.00 90.50 683 TYR A CA 1
ATOM 5519 C C . TYR A 1 683 ? -26.138 -12.868 35.886 1.00 90.50 683 TYR A C 1
ATOM 5521 O O . TYR A 1 683 ? -25.904 -12.857 34.680 1.00 90.50 683 TYR A O 1
ATOM 5529 N N . TYR A 1 684 ? -26.826 -13.850 36.476 1.00 89.00 684 TYR A N 1
ATOM 5530 C CA . TYR A 1 684 ? -27.268 -15.049 35.758 1.00 89.00 684 TYR A CA 1
ATOM 5531 C C . TYR A 1 684 ? -28.431 -14.791 34.796 1.00 89.00 684 TYR A C 1
ATOM 5533 O O . TYR A 1 684 ? -28.524 -15.481 33.787 1.00 89.00 684 TYR A O 1
ATOM 5541 N N . THR A 1 685 ? -29.255 -13.764 35.031 1.00 85.62 685 THR A N 1
ATOM 5542 C CA . THR A 1 685 ? -30.232 -13.289 34.034 1.00 85.62 685 THR A CA 1
ATOM 5543 C C . THR A 1 685 ? -29.538 -12.804 32.756 1.00 85.62 685 THR A C 1
ATOM 5545 O O . THR A 1 685 ? -30.039 -13.010 31.658 1.00 85.62 685 THR A O 1
ATOM 5548 N N . CYS A 1 686 ? -28.365 -12.173 32.876 1.00 84.88 686 CYS A N 1
ATOM 5549 C CA . CYS A 1 686 ? -27.601 -11.692 31.719 1.00 84.88 686 CYS A CA 1
ATOM 5550 C C . CYS A 1 686 ? -26.673 -12.763 31.124 1.00 84.88 686 CYS A C 1
ATOM 5552 O O . CYS A 1 686 ? -26.380 -12.724 29.931 1.00 84.88 686 CYS A O 1
ATOM 5554 N N . TYR A 1 687 ? -26.167 -13.663 31.970 1.00 79.56 687 TYR A N 1
ATOM 5555 C CA . TYR A 1 687 ? -25.166 -14.677 31.652 1.00 79.56 687 TYR A CA 1
ATOM 5556 C C . TYR A 1 687 ? -25.592 -16.039 32.224 1.00 79.56 687 TYR A C 1
ATOM 5558 O O . TYR A 1 687 ? -25.065 -16.460 33.262 1.00 79.56 687 TYR A O 1
ATOM 5566 N N . PRO A 1 688 ? -26.564 -16.729 31.601 1.00 66.88 688 PRO A N 1
ATOM 5567 C CA . PRO A 1 688 ? -26.935 -18.070 32.028 1.00 66.88 688 PRO A CA 1
ATOM 5568 C C . PRO A 1 688 ? -25.746 -19.011 31.787 1.00 66.88 688 PRO A C 1
ATOM 5570 O O . PRO A 1 688 ? -25.322 -19.232 30.654 1.00 66.88 688 PRO A O 1
ATOM 5573 N N . GLU A 1 689 ? -25.157 -19.547 32.859 1.00 53.72 689 GLU A N 1
ATOM 5574 C CA . GLU A 1 689 ? -24.146 -20.598 32.733 1.00 53.72 689 GLU A CA 1
ATOM 5575 C C . GLU A 1 689 ? -24.829 -21.820 32.103 1.00 53.72 689 GLU A C 1
ATOM 5577 O O . GLU A 1 689 ? -25.811 -22.336 32.640 1.00 53.72 689 GLU A O 1
ATOM 5582 N N . SER A 1 690 ? -24.339 -22.270 30.944 1.00 41.59 690 SER A N 1
ATOM 5583 C CA . SER A 1 690 ? -24.815 -23.493 30.298 1.00 41.59 690 SER A CA 1
ATOM 5584 C C . SER A 1 690 ? -24.777 -24.626 31.325 1.00 41.59 690 SER A C 1
ATOM 5586 O O . SER A 1 690 ? -23.699 -24.930 31.846 1.00 41.59 690 SER A O 1
ATOM 5588 N N . VAL A 1 691 ? -25.937 -25.214 31.635 1.00 34.59 691 VAL A N 1
ATOM 5589 C CA . VAL A 1 691 ? -26.076 -26.344 32.563 1.00 34.59 691 VAL A CA 1
ATOM 5590 C C . VAL A 1 691 ? -25.043 -27.399 32.175 1.00 34.59 691 VAL A C 1
ATOM 5592 O O . VAL A 1 691 ? -25.162 -28.026 31.124 1.00 34.59 691 VAL A O 1
ATOM 5595 N N . GLN A 1 692 ? -23.998 -27.574 32.987 1.00 28.31 692 GLN A N 1
ATOM 5596 C CA . GLN A 1 692 ? -23.041 -28.643 32.738 1.00 28.31 692 GLN A CA 1
ATOM 5597 C C . GLN A 1 692 ? -23.768 -29.977 32.941 1.00 28.31 692 GLN A C 1
ATOM 5599 O O . GLN A 1 692 ? -24.338 -30.187 34.017 1.00 28.31 692 GLN A O 1
ATOM 5604 N N . PRO A 1 693 ? -23.771 -30.894 31.956 1.00 29.09 693 PRO A N 1
ATOM 5605 C CA . PRO A 1 693 ? -24.232 -32.244 32.214 1.00 29.09 693 PRO A CA 1
ATOM 5606 C C . PRO A 1 693 ? -23.329 -32.838 33.296 1.00 29.09 693 PRO A C 1
ATOM 5608 O O . PRO A 1 693 ? -22.104 -32.724 33.229 1.00 29.09 693 PRO A O 1
ATOM 5611 N N . VAL A 1 694 ? -23.941 -33.435 34.318 1.00 31.56 694 VAL A N 1
ATOM 5612 C CA . VAL A 1 694 ? -23.237 -34.181 35.363 1.00 31.56 694 VAL A CA 1
ATOM 5613 C C . VAL A 1 694 ? -22.427 -35.276 34.670 1.00 31.56 694 VAL A C 1
ATOM 5615 O O . VAL A 1 694 ? -22.981 -36.267 34.203 1.00 31.56 694 VAL A O 1
ATOM 5618 N N . VAL A 1 695 ? -21.116 -35.071 34.544 1.00 32.59 695 VAL A N 1
ATOM 5619 C CA . VAL A 1 695 ? -20.201 -36.085 34.022 1.00 32.59 695 VAL A CA 1
ATOM 5620 C C . VAL A 1 695 ? -20.046 -37.136 35.115 1.00 32.59 695 VAL A C 1
ATOM 5622 O O . VAL A 1 695 ? -19.287 -36.946 36.065 1.00 32.59 695 VAL A O 1
ATOM 5625 N N . GLU A 1 696 ? -20.785 -38.239 35.000 1.00 33.47 696 GLU A N 1
ATOM 5626 C CA . GLU A 1 696 ? -20.427 -39.474 35.694 1.00 33.47 696 GLU A CA 1
ATOM 5627 C C . GLU A 1 696 ? -18.987 -39.835 35.305 1.00 33.47 696 GLU A C 1
ATOM 5629 O O . GLU A 1 696 ? -18.619 -39.858 34.127 1.00 33.47 696 GLU A O 1
ATOM 5634 N N . SER A 1 697 ? -18.140 -40.038 36.312 1.00 30.53 697 SER A N 1
ATOM 5635 C CA . SER A 1 697 ? -16.717 -40.288 36.134 1.00 30.53 697 SER A CA 1
ATOM 5636 C C . SER A 1 697 ? -16.475 -41.517 35.253 1.00 30.53 697 SER A C 1
ATOM 5638 O O . SER A 1 697 ? -17.084 -42.575 35.410 1.00 30.53 697 SER A O 1
ATOM 5640 N N . CYS A 1 698 ? -15.519 -41.378 34.335 1.00 34.53 698 CYS A N 1
ATOM 5641 C CA . CYS A 1 698 ? -15.144 -42.350 33.302 1.00 34.53 698 CYS A CA 1
ATOM 5642 C C . CYS A 1 698 ? -14.542 -43.676 33.839 1.00 34.53 698 CYS A C 1
ATOM 5644 O O . CYS A 1 698 ? -14.004 -44.470 33.070 1.00 34.53 698 CYS A O 1
ATOM 5646 N N . ASP A 1 699 ? -14.648 -43.956 35.139 1.00 38.78 699 ASP A N 1
ATOM 5647 C CA . ASP A 1 699 ? -14.142 -45.189 35.753 1.00 38.78 699 ASP A CA 1
ATOM 5648 C C . ASP A 1 699 ? -15.127 -46.366 35.616 1.00 38.78 699 ASP A C 1
ATOM 5650 O O . ASP A 1 699 ? -14.718 -47.527 35.668 1.00 38.78 699 ASP A O 1
ATOM 5654 N N . GLN A 1 700 ? -16.413 -46.103 35.347 1.00 40.34 700 GLN A N 1
ATOM 5655 C CA . GLN A 1 700 ? -17.423 -47.162 35.220 1.00 40.34 700 GLN A CA 1
ATOM 5656 C C . GLN A 1 700 ? -17.455 -47.815 33.823 1.00 40.34 700 GLN A C 1
ATOM 5658 O O . GLN A 1 700 ? -17.816 -48.987 33.695 1.00 40.34 700 GLN A O 1
ATOM 5663 N N . LEU A 1 701 ? -17.055 -47.095 32.764 1.00 39.62 701 LEU A N 1
ATOM 5664 C CA . LEU A 1 701 ? -17.103 -47.626 31.395 1.00 39.62 701 LEU A CA 1
ATOM 5665 C C . LEU A 1 701 ? -15.967 -48.620 31.116 1.00 39.62 701 LEU A C 1
ATOM 5667 O O . LEU A 1 701 ? -16.208 -49.636 30.470 1.00 39.62 701 LEU A O 1
ATOM 5671 N N . CYS A 1 702 ? -14.764 -48.388 31.653 1.00 40.66 702 CYS A N 1
ATOM 5672 C CA . CYS A 1 702 ? -13.610 -49.272 31.447 1.00 40.66 702 CYS A CA 1
ATOM 5673 C C . CYS A 1 702 ? -13.792 -50.667 32.073 1.00 40.66 702 CYS A C 1
ATOM 5675 O O . CYS A 1 702 ? -13.272 -51.647 31.538 1.00 40.66 702 CYS A O 1
ATOM 5677 N N . LEU A 1 703 ? -14.564 -50.785 33.159 1.00 45.03 703 LEU A N 1
ATOM 5678 C CA . LEU A 1 703 ? -14.885 -52.080 33.774 1.00 45.03 703 LEU A CA 1
ATOM 5679 C C . LEU A 1 703 ? -15.878 -52.894 32.928 1.00 45.03 703 LEU A C 1
ATOM 5681 O O . LEU A 1 703 ? -15.746 -54.116 32.831 1.00 45.03 703 LEU A O 1
ATOM 5685 N N . ASN A 1 704 ? -16.816 -52.230 32.249 1.00 45.91 704 ASN A N 1
ATOM 5686 C CA . ASN A 1 704 ? -17.812 -52.905 31.415 1.00 45.91 704 ASN A CA 1
ATOM 5687 C C . ASN A 1 704 ? -17.224 -53.406 30.086 1.00 45.91 704 ASN A C 1
ATOM 5689 O O . ASN A 1 704 ? -17.579 -54.496 29.638 1.00 45.91 704 ASN A O 1
ATOM 5693 N N . THR A 1 705 ? -16.278 -52.684 29.477 1.00 47.97 705 THR A N 1
ATOM 5694 C CA . THR A 1 705 ? -15.628 -53.139 28.233 1.00 47.97 705 THR A CA 1
ATOM 5695 C C . THR A 1 705 ? -14.665 -54.305 28.463 1.00 47.97 705 THR A C 1
ATOM 5697 O O . THR A 1 705 ? -14.572 -55.189 27.613 1.00 47.97 705 THR A O 1
ATOM 5700 N N . PHE A 1 706 ? -13.990 -54.362 29.619 1.00 48.31 706 PHE A N 1
ATOM 5701 C CA . PHE A 1 706 ? -13.090 -55.475 29.953 1.00 48.31 706 PHE A CA 1
ATOM 5702 C C . PHE A 1 706 ? -13.860 -56.770 30.271 1.00 48.31 706 PHE A C 1
ATOM 5704 O O . PHE A 1 706 ? -13.430 -57.858 29.888 1.00 48.31 706 PHE A O 1
ATOM 5711 N N . GLY A 1 707 ? -15.038 -56.658 30.899 1.00 49.50 707 GLY A N 1
ATOM 5712 C CA . GLY A 1 707 ? -15.920 -57.800 31.166 1.00 49.50 707 GLY A CA 1
ATOM 5713 C C . GLY A 1 707 ? -16.512 -58.435 29.901 1.00 49.50 707 GLY A C 1
ATOM 5714 O O . GLY A 1 707 ? -16.648 -59.654 29.832 1.00 49.50 707 GLY A O 1
ATOM 5715 N N . ILE A 1 708 ? -16.809 -57.631 28.874 1.00 51.81 708 ILE A N 1
ATOM 5716 C CA . ILE A 1 708 ? -17.345 -58.127 27.595 1.00 51.81 708 ILE A CA 1
ATOM 5717 C C . ILE A 1 708 ? -16.258 -58.831 26.770 1.00 51.81 708 ILE A C 1
ATOM 5719 O O . ILE A 1 708 ? -16.547 -59.822 26.103 1.00 51.81 708 ILE A O 1
ATOM 5723 N N . TRP A 1 709 ? -15.001 -58.381 26.846 1.00 46.34 709 TRP A N 1
ATOM 5724 C CA . TRP A 1 709 ? -13.898 -59.002 26.106 1.00 46.34 709 TRP A CA 1
ATOM 5725 C C . TRP A 1 709 ? -13.558 -60.412 26.628 1.00 46.34 709 TRP A C 1
ATOM 5727 O O . TRP A 1 709 ? -13.403 -61.339 25.839 1.00 46.34 709 TRP A O 1
ATOM 5737 N N . LEU A 1 710 ? -13.560 -60.610 27.953 1.00 44.97 710 LEU A N 1
ATOM 5738 C CA . LEU A 1 710 ? -13.318 -61.918 28.585 1.00 44.97 710 LEU A CA 1
ATOM 5739 C C . LEU A 1 710 ? -14.440 -62.946 28.341 1.00 44.97 710 LEU A C 1
ATOM 5741 O O . LEU A 1 710 ? -14.175 -64.145 28.322 1.00 44.97 710 LEU A O 1
ATOM 5745 N N . ALA A 1 711 ? -15.680 -62.499 28.121 1.00 47.81 711 ALA A N 1
ATOM 5746 C CA . ALA A 1 711 ? -16.807 -63.390 27.833 1.00 47.81 711 ALA A CA 1
ATOM 5747 C C . ALA A 1 711 ? -16.793 -63.944 26.393 1.00 47.81 711 ALA A C 1
ATOM 5749 O O . ALA A 1 711 ? -17.352 -65.010 26.145 1.00 47.81 711 ALA A O 1
ATOM 5750 N N . VAL A 1 712 ? -16.140 -63.249 25.453 1.00 52.34 712 VAL A N 1
ATOM 5751 C CA . VAL A 1 712 ? -16.039 -63.669 24.043 1.00 52.34 712 VAL A CA 1
ATOM 5752 C C . VAL A 1 712 ? -14.901 -64.674 23.818 1.00 52.34 712 VAL A C 1
ATOM 5754 O O . VAL A 1 712 ? -14.971 -65.454 22.880 1.00 52.34 712 VAL A O 1
ATOM 5757 N N . GLU A 1 713 ? -13.896 -64.731 24.698 1.00 44.00 713 GLU A N 1
ATOM 5758 C CA . GLU A 1 713 ? -12.840 -65.763 24.653 1.00 44.00 713 GLU A CA 1
ATOM 5759 C C . GLU A 1 713 ? -13.246 -67.106 25.299 1.00 44.00 713 GLU A C 1
ATOM 5761 O O . GLU A 1 713 ? -12.515 -68.089 25.182 1.00 44.00 713 GLU A O 1
ATOM 5766 N N . GLN A 1 714 ? -14.397 -67.170 25.982 1.00 42.47 714 GLN A N 1
ATOM 5767 C CA . GLN A 1 714 ? -14.914 -68.387 26.632 1.00 42.47 714 GLN A CA 1
ATOM 5768 C C . GLN A 1 714 ? -16.155 -69.009 25.959 1.00 42.47 714 GLN A C 1
ATOM 5770 O O . GLN A 1 714 ? -16.662 -70.015 26.462 1.00 42.47 714 GLN A O 1
ATOM 5775 N N . CYS A 1 715 ? -16.620 -68.467 24.830 1.00 41.97 715 CYS A N 1
ATOM 5776 C CA . CYS A 1 715 ? -17.534 -69.149 23.899 1.00 41.97 715 CYS A CA 1
ATOM 5777 C C . CYS A 1 715 ? -16.752 -69.629 22.677 1.00 41.97 715 CYS A C 1
ATOM 5779 O O . CYS A 1 715 ? -17.101 -70.714 22.157 1.00 41.97 715 CYS A O 1
#

pLDDT: mean 74.83, std 23.7, range [21.08, 97.5]

Sequence (715 aa):
LDFQNDYFIKLDFMSTVEVKPLGSGVEPVTDDEILSSIQQSIDRLGRKREIRQANLNAVEVRPDEAFLRKLDSSLKKNTAFVKRLKTFTESQSANIIRDFRTLNLSRYVTEMVSSLCEAKLKSSDIIPLIELCSLAHQRYADFSGFLLGYFKRTFSSSDSKAATNMSKFRVDLRFLVELLLHGILTEKEAAPVLLDAVTIITRLEKERKFTFLSTLVSFCRQCGEDLLGLLPRNFRTVAQQKKIQYHCSDLIGEELREKLIAKVKAYYNALVVHVSGLNGELLKMRQKNMRQMESKGEVHPAAVRNFEELKSTLDKLVQSMNTLANLLDVDTPYLPDEEALEESGENNQKSVVLKSSEDSQSESPFEDEESRLFYTSFPQLKEMLPQILFQDAQKIQENFSPEKDMEAMRALEKEMSEQMKKESQSLPVDDELKMENQNDVDQPSISYADMNGMSEEANNAELEDECVKNENCKSANDNEKLEEDLEDSSNMSSSILQMKSFIAKLPLLINRDMIDQAAIEYATHLNTKSNRRRLIKTLFEVHRSRLDLLPFYGRLIAILDPVFPDIRNEICHLLISQFRHHIRKKDQVQIESKVKVCRYIGELVKFGIFPKNDALLCFKLLLMDFRHHNIEMACALLDSSGYYLFHSSDSHLKMKFLLEQMKRRAETLYLDFRYQTMIMNAYYTCYPESVQPVVESCDQLCLNTFGIWLAVEQC

InterPro domains:
  IPR003890 MIF4G-like, type 3 [PF02854] (75-249)
  IPR003890 MIF4G-like, type 3 [PF02854] (499-684)
  IPR003890 MIF4G-like, type 3 [SM00543] (75-272)
  IPR003890 MIF4G-like, type 3 [SM00543] (496-689)
  IPR016024 Armadillo-type fold [SSF48371] (95-234)
  IPR016024 Armadillo-type fold [SSF48371] (498-689)
  IPR039762 Nonsense-mediated mRNA decay protein Nmd2/UPF2 [PTHR12839] (36-691)

Radius of gyration: 43.1 Å; Cα contacts (8 Å, |Δi|>4): 536; chains: 1; bounding box: 107×106×130 Å

Secondary structure (DSSP, 8-state):
-------------------PPPP-S-----HHHHHHHHHHHHHHHHHHHHHHHHHHTHHHHPPPHHHHHTSB--HHHHHHHHHHHTT--GGGHHHHHHHHHHB--TTSHHHHHHHHHHS---GGGHHHHHHHHHHHHHH-TTHHHHHHHHHHHHT-TT-GGGGG-HHHHHHHHHHHHHHHHTTSS-HHHHHHHHHHHHHHHHPPPTT---TTHHHHHHHHHHHIIIII----HHHHHHHHHTT-------SS-HHHHHHHHHHHHHHHHHHHHHHHHHHHHHHHHHHHHHHHHHHHSS--HHHHHHHHHHHHHHHHHHHHHHHHHHHHT-PPPPPPPHHHHHHTGGGT---S------------SSSSHHHHHHHH----HHHHS-GGGGHHHHHHHTT--THHHHHHHHHHHHHHHHHHHHHTT-------------------------------------------------------SSSS--S------HHHHHHHHHHHHGGG--SHHHHHHHHHHIIIII--HHHHHHHHHHHHS--TT-GGGHHHHHHHHHHHTTT-HHHHHHHHHHHHHHHHHHHH---STTHHHHHHHHHHHHHHHHTTSS-HHHHHHHHHHHHHT-STHHHHHHHHHHHHHHHHHHHSTTTHHHHHHHHHHHHHHHHHS---HHHHHHHHHHHHHHS----------THHHHHHHHHHHHHHS--

Solvent-accessible surface area (backbone atoms only — not comparable to full-atom values): 43004 Å² total; per-residue (Å²): 138,84,86,86,77,86,82,80,79,83,79,86,73,91,72,94,69,90,78,78,85,81,88,73,101,63,81,82,82,52,72,68,59,53,52,52,51,53,51,52,51,53,54,51,51,51,53,39,51,56,51,15,53,55,33,66,46,14,84,81,67,38,68,54,71,73,61,50,68,75,30,50,68,50,67,69,61,52,54,51,52,34,57,51,38,35,69,53,43,54,91,46,35,70,60,52,49,56,53,51,75,49,45,40,51,85,92,40,47,68,55,37,47,50,20,50,72,68,24,82,62,54,79,76,28,44,66,53,46,46,56,50,50,45,57,43,43,32,60,35,84,63,43,43,58,55,48,50,56,50,48,49,64,58,34,35,88,84,52,79,69,49,69,75,45,59,71,57,47,45,40,53,50,54,44,54,51,50,36,38,61,33,34,60,34,51,67,87,67,43,49,62,40,50,52,33,40,50,48,62,53,52,51,79,52,99,79,63,73,62,85,38,49,69,47,52,46,50,46,45,72,75,39,19,45,59,59,59,52,37,62,43,62,69,58,53,55,52,32,61,76,70,69,54,93,77,78,72,51,78,77,57,61,66,70,61,27,52,57,50,47,52,50,54,51,53,39,48,54,54,46,52,56,47,53,53,50,52,50,54,51,50,52,52,51,48,54,51,45,48,51,31,33,73,75,68,73,52,60,60,69,69,60,53,50,55,48,53,53,51,49,54,52,47,54,56,47,49,56,51,48,47,55,42,23,47,52,68,64,44,84,70,79,87,73,81,49,74,72,52,47,56,70,57,40,81,77,74,73,76,68,96,65,85,87,75,83,83,89,78,76,86,68,62,48,42,99,42,70,68,59,41,43,68,51,70,61,68,75,66,54,78,81,77,46,70,74,78,69,48,66,62,40,60,64,52,60,77,74,61,67,74,60,60,62,53,50,55,51,51,49,49,51,51,53,52,56,52,50,56,57,52,63,73,69,70,69,90,85,80,89,80,90,82,89,80,91,83,88,83,90,79,86,83,83,90,77,88,76,86,84,82,87,81,86,90,82,90,82,90,79,93,79,79,90,87,79,87,87,83,89,91,84,90,82,82,93,88,83,89,83,88,88,85,87,88,79,91,78,99,69,81,55,69,69,59,54,52,49,53,53,49,61,71,45,53,90,73,39,86,42,72,70,53,34,52,50,49,44,50,49,38,67,76,74,53,74,42,79,68,47,50,53,53,46,48,51,57,71,67,66,59,58,62,89,53,65,83,50,40,59,47,51,35,45,38,47,54,51,40,30,89,61,44,48,66,55,50,54,51,52,53,51,52,51,52,52,51,51,55,50,51,70,70,48,82,73,67,91,57,51,57,58,50,30,45,53,29,31,44,52,17,36,23,36,67,48,65,73,38,57,65,70,58,52,52,46,54,48,50,55,29,59,69,63,68,49,74,66,30,46,54,30,41,34,34,27,30,70,51,28,28,38,38,39,37,48,30,87,92,37,21,70,63,42,50,52,52,51,51,51,48,54,51,47,52,72,70,42,93,60,58,68,69,57,45,51,50,49,51,51,32,47,39,72,42,51,69,74,75,81,73,76,84,74,75,69,78,71,64,58,60,57,55,57,55,55,55,55,60,56,63,77,75,111

Mean predicted aligned error: 20.54 Å

Foldseek 3Di:
DDDDDDDDDDDDDDDDDDDDDDDDDDDPDDLVNLVVVLVVVVVVLVVLVVLLVLLVCLVVQADDPVVLVQADADPVLLVVLLQVLLAQDPVCLVVSLVSVVRHRCQVPLLSSLVSNLNHPDDLRRQVSVVVVLSVVSSHYVCNLVSNLVVLCVLLPLVDPVSVVDLRSLLNNLLNLLSCLSSNSDDCVSSLVSNLSSLCVQLDQDPVRLSPSLVSLLSCLVRCVQQQQVFDQPVSVVSCVVVVPDDDGHPSDDPVSNVSSLVSLVVSLVSLLVVLLVLLVVLLVLVVVQVVCCLPPVHGDPVSVVVSVVSVVSSVVSLVSSVSSCRSSVHDRDDRDDPVVCVVVVVPPPPPDDDDDDDDDDLDDLDPDPVVVCLQPPADPLVVVDDPVLQPVVVVVVVPDDPVVLVVVLVVLVVVLVVVVVVVVVPDDDDDDDDDDDDDDDDDDYDDDDDDDDDDDDDDDDDDDDPDDDDDDDDDDDDPPDDPDDPDDDPDDDPLVVVLVVLLVCLLVQLDSVSLSVSLSCCVPRNDDPVSLVVLLCSLQPDDLVPLSSLLSSLSSCLNCCVSHVVSLSVNLSVLSVVLSVVLVPPDPPPLSVLLSSLLSLLSNVSNVSRPLVVNLSSLVSLLSVVDDSSLSSNLSNLVRHLLSLCSDPVRNVSSVVSLVSLLVCLVVDPDDPVSNVSSVVSSCVNPVDDPDPPPDDPPVVVVVVVVVVVVVVVD